Protein AF-0000000086199813 (afdb_homodimer)

Radius of gyration: 25.81 Å; Cα contacts (8 Å, |Δi|>4): 1336; chains: 2; bounding box: 56×72×56 Å

Organism: Python bivittatus (NCBI:txid176946)

Structure (mmCIF, N/CA/C/O backbone):
data_AF-0000000086199813-model_v1
#
loop_
_entity.id
_entity.type
_entity.pdbx_description
1 polymer 'Protein N-terminal asparagine amidohydrolase'
#
loop_
_atom_site.group_PDB
_atom_site.id
_atom_site.type_symbol
_atom_site.label_atom_id
_atom_site.label_alt_id
_atom_site.label_comp_id
_atom_site.label_asym_id
_atom_site.label_entity_id
_atom_site.label_seq_id
_atom_site.pdbx_PDB_ins_code
_atom_site.Cartn_x
_atom_site.Cartn_y
_atom_site.Cartn_z
_atom_site.occupancy
_atom_site.B_iso_or_equiv
_atom_site.auth_seq_id
_atom_site.auth_comp_id
_atom_site.auth_asym_id
_atom_site.auth_atom_id
_atom_site.pdbx_PDB_model_num
ATOM 1 N N . MET A 1 1 ? 2.736 -23.969 16.781 1 64.19 1 MET A N 1
ATOM 2 C CA . M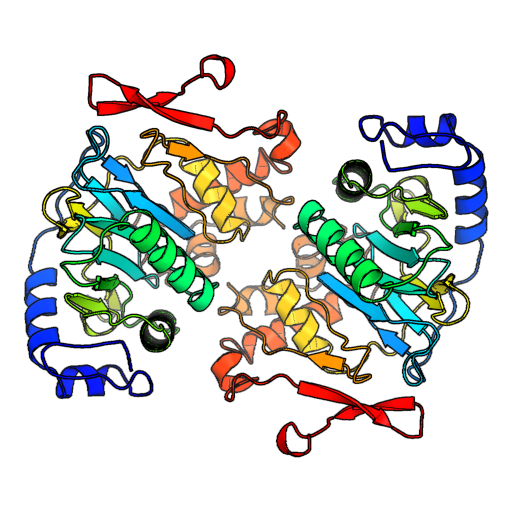ET A 1 1 ? 3.637 -24.656 15.867 1 64.19 1 MET A CA 1
ATOM 3 C C . MET A 1 1 ? 2.854 -25.406 14.781 1 64.19 1 MET A C 1
ATOM 5 O O . MET A 1 1 ? 2.973 -26.625 14.648 1 64.19 1 MET A O 1
ATOM 9 N N . PRO A 1 2 ? 1.992 -24.594 14.18 1 80.12 2 PRO A N 1
ATOM 10 C CA . PRO A 1 2 ? 0.942 -25.203 13.359 1 80.12 2 PRO A CA 1
ATOM 11 C C . PRO A 1 2 ? 1.458 -25.688 12 1 80.12 2 PRO A C 1
ATOM 13 O O . PRO A 1 2 ? 0.784 -26.453 11.32 1 80.12 2 PRO A O 1
ATOM 16 N N . LEU A 1 3 ? 2.754 -25.375 11.719 1 84.06 3 LEU A N 1
ATOM 17 C CA . LEU A 1 3 ? 3.236 -25.828 10.422 1 84.06 3 LEU A CA 1
ATOM 18 C C . LEU A 1 3 ? 3.939 -27.172 10.531 1 84.06 3 LEU A C 1
ATOM 20 O O . LEU A 1 3 ? 4.891 -27.312 11.305 1 84.06 3 LEU A O 1
ATOM 24 N N . GLY A 1 4 ? 3.455 -28.125 9.773 1 85.56 4 GLY A N 1
ATOM 25 C CA . GLY A 1 4 ? 4.016 -29.469 9.82 1 85.56 4 GLY A CA 1
ATOM 26 C C . GLY A 1 4 ? 4.574 -29.922 8.484 1 85.56 4 GLY A C 1
ATOM 27 O O . GLY A 1 4 ? 4.129 -29.469 7.43 1 85.56 4 GLY A O 1
ATOM 28 N N . VAL A 1 5 ? 5.648 -30.703 8.609 1 82.06 5 VAL A N 1
ATOM 29 C CA . VAL A 1 5 ? 6.219 -31.422 7.465 1 82.06 5 VAL A CA 1
ATOM 30 C C . VAL A 1 5 ? 6.336 -32.906 7.785 1 82.06 5 VAL A C 1
ATOM 32 O O . VAL A 1 5 ? 7.117 -33.281 8.656 1 82.06 5 VAL A O 1
ATOM 35 N N . GLY A 1 6 ? 5.633 -33.688 6.973 1 76.81 6 GLY A N 1
ATOM 36 C CA . GLY A 1 6 ? 5.59 -35.094 7.379 1 76.81 6 GLY A CA 1
ATOM 37 C C . GLY A 1 6 ? 5.172 -35.281 8.828 1 76.81 6 GLY A C 1
ATOM 38 O O . GLY A 1 6 ? 4.129 -34.781 9.242 1 76.81 6 GLY A O 1
ATOM 39 N N . ALA A 1 7 ? 5.996 -35.969 9.5 1 74.25 7 ALA A N 1
ATOM 40 C CA . ALA A 1 7 ? 5.695 -36.219 10.906 1 74.25 7 ALA A CA 1
ATOM 41 C C . ALA A 1 7 ? 6.359 -35.188 11.805 1 74.25 7 ALA A C 1
ATOM 43 O O . ALA A 1 7 ? 6.18 -35.188 13.023 1 74.25 7 ALA A O 1
ATOM 44 N N . GLY A 1 8 ? 7.059 -34.281 11.203 1 83.44 8 GLY A N 1
ATOM 45 C CA . GLY A 1 8 ? 7.812 -33.312 12.008 1 83.44 8 GLY A CA 1
ATOM 46 C C . GLY A 1 8 ? 7.352 -31.891 11.836 1 83.44 8 GLY A C 1
ATOM 47 O O . GLY A 1 8 ? 6.398 -31.625 11.094 1 83.44 8 GLY A O 1
ATOM 48 N N . ARG A 1 9 ? 8.031 -31.016 12.68 1 84.81 9 ARG A N 1
ATOM 49 C CA . ARG A 1 9 ? 7.719 -29.578 12.648 1 84.81 9 ARG A CA 1
ATOM 50 C C . ARG A 1 9 ? 8.969 -28.75 12.398 1 84.81 9 ARG A C 1
ATOM 52 O O . ARG A 1 9 ? 9.891 -28.75 13.219 1 84.81 9 ARG A O 1
ATOM 59 N N . PRO A 1 10 ? 8.891 -28.094 11.312 1 80.19 10 PRO A N 1
ATOM 60 C CA . PRO A 1 10 ? 10.055 -27.25 11.031 1 80.19 10 PRO A CA 1
ATOM 61 C C . PRO A 1 10 ? 10.117 -26.016 11.922 1 80.19 10 PRO A C 1
ATOM 63 O O . PRO A 1 10 ? 9.078 -25.5 12.352 1 80.19 10 PRO A O 1
ATOM 66 N N . ASP A 1 11 ? 11.32 -25.594 12.203 1 81.12 11 ASP A N 1
ATOM 67 C CA . ASP A 1 11 ? 11.555 -24.312 12.867 1 81.12 11 ASP A CA 1
ATOM 68 C C . ASP A 1 11 ? 11.742 -23.188 11.852 1 81.12 11 ASP A C 1
ATOM 70 O O . ASP A 1 11 ? 12.773 -23.125 11.18 1 81.12 11 ASP A O 1
ATOM 74 N N . PRO A 1 12 ? 10.773 -22.312 11.797 1 79.94 12 PRO A N 1
ATOM 75 C CA . PRO A 1 12 ? 10.828 -21.281 10.766 1 79.94 12 PRO A CA 1
ATOM 76 C C . PRO A 1 12 ? 11.977 -20.297 10.969 1 79.94 12 PRO A C 1
ATOM 78 O O . PRO A 1 12 ? 12.281 -19.5 10.078 1 79.94 12 PRO A O 1
ATOM 81 N N . ARG A 1 13 ? 12.625 -20.344 12.062 1 78.69 13 ARG A N 1
ATOM 82 C CA . ARG A 1 13 ? 13.734 -19.438 12.352 1 78.69 13 ARG A CA 1
ATOM 83 C C . ARG A 1 13 ? 15.047 -19.969 11.789 1 78.69 13 ARG A C 1
ATOM 85 O O . ARG A 1 13 ? 16.031 -19.25 11.711 1 78.69 13 ARG A O 1
ATOM 92 N N . ARG A 1 14 ? 14.984 -21.188 11.352 1 79.94 14 ARG A N 1
ATOM 93 C CA . ARG A 1 14 ? 16.188 -21.812 10.836 1 79.94 14 ARG A CA 1
ATOM 94 C C . ARG A 1 14 ? 16.312 -21.625 9.328 1 79.94 14 ARG A C 1
ATOM 96 O O . ARG A 1 14 ? 15.297 -21.516 8.625 1 79.94 14 ARG A O 1
ATOM 103 N N . PRO A 1 15 ? 17.562 -21.578 8.93 1 81.94 15 PRO A N 1
ATOM 104 C CA . PRO A 1 15 ? 17.766 -21.469 7.484 1 81.94 15 PRO A CA 1
ATOM 105 C C . PRO A 1 15 ? 17.188 -22.656 6.711 1 81.94 15 PRO A C 1
ATOM 107 O O . PRO A 1 15 ? 17.031 -23.75 7.273 1 81.94 15 PRO A O 1
ATOM 110 N N . LEU A 1 16 ? 16.875 -22.375 5.504 1 83.94 16 LEU A N 1
ATOM 111 C CA . LEU A 1 16 ? 16.281 -23.375 4.629 1 83.94 16 LEU A CA 1
ATOM 112 C C . LEU A 1 16 ? 17.141 -24.641 4.586 1 83.94 16 LEU A C 1
ATOM 114 O O . LEU A 1 16 ? 16.609 -25.75 4.547 1 83.94 16 LEU A O 1
ATOM 118 N N . ARG A 1 17 ? 18.391 -24.453 4.605 1 83.19 17 ARG A N 1
ATOM 119 C CA . ARG A 1 17 ? 19.312 -25.594 4.559 1 83.19 17 ARG A CA 1
ATOM 120 C C . ARG A 1 17 ? 19.062 -26.547 5.723 1 83.19 17 ARG A C 1
ATOM 122 O O . ARG A 1 17 ? 19.141 -27.766 5.562 1 83.19 17 ARG A O 1
ATOM 129 N N . ASP A 1 18 ? 18.766 -26 6.805 1 86.94 18 ASP A N 1
ATOM 130 C CA . ASP A 1 18 ? 18.484 -26.812 7.988 1 86.94 18 ASP A CA 1
ATOM 131 C C . ASP A 1 18 ? 17.172 -27.578 7.84 1 86.94 18 ASP A C 1
ATOM 133 O O . ASP A 1 18 ? 17.062 -28.719 8.281 1 86.94 18 ASP A O 1
ATOM 137 N N . LEU A 1 19 ? 16.281 -26.906 7.219 1 85.25 19 LEU A N 1
ATOM 138 C CA . LEU A 1 19 ? 14.992 -27.547 6.977 1 85.25 19 LEU A CA 1
ATOM 139 C C . LEU A 1 19 ? 15.156 -28.734 6.031 1 85.25 19 LEU A C 1
ATOM 141 O O . LEU A 1 19 ? 14.602 -29.812 6.273 1 85.25 19 LEU A O 1
ATOM 145 N N . VAL A 1 20 ? 15.93 -28.609 5.051 1 87.44 20 VAL A N 1
ATOM 146 C CA . VAL A 1 20 ? 16.156 -29.641 4.055 1 87.44 20 VAL A CA 1
ATOM 147 C C . VAL A 1 20 ? 16.906 -30.812 4.684 1 87.44 20 VAL A C 1
ATOM 149 O O . VAL A 1 20 ? 16.641 -31.984 4.371 1 87.44 20 VAL A O 1
ATOM 152 N N . ARG A 1 21 ? 17.812 -30.469 5.52 1 86.94 21 ARG A N 1
ATOM 153 C CA . ARG A 1 21 ? 18.562 -31.516 6.219 1 86.94 21 ARG A CA 1
ATOM 154 C C . ARG A 1 21 ? 17.641 -32.312 7.145 1 86.94 21 ARG A C 1
ATOM 156 O O . ARG A 1 21 ? 17.781 -33.531 7.254 1 86.94 21 ARG A O 1
ATOM 163 N N . ALA A 1 22 ? 16.797 -31.609 7.738 1 86.56 22 ALA A N 1
ATOM 164 C CA . ALA A 1 22 ? 15.891 -32.25 8.695 1 86.56 22 ALA A CA 1
ATOM 165 C C . ALA A 1 22 ? 14.812 -33.062 7.984 1 86.56 22 ALA A C 1
ATOM 167 O O . ALA A 1 22 ? 14.305 -34.031 8.523 1 86.56 22 ALA A O 1
ATOM 168 N N . PHE A 1 23 ? 14.523 -32.656 6.781 1 89 23 PHE A N 1
ATOM 169 C CA . PHE A 1 23 ? 13.461 -33.312 6.023 1 89 23 PHE A CA 1
ATOM 170 C C . PHE A 1 23 ? 13.906 -33.594 4.594 1 89 23 PHE A C 1
ATOM 172 O O . PHE A 1 23 ? 13.422 -32.969 3.654 1 89 23 PHE A O 1
ATOM 179 N N . PRO A 1 24 ? 14.602 -34.625 4.414 1 88.19 24 PRO A N 1
ATOM 180 C CA . PRO A 1 24 ? 15.172 -34.906 3.094 1 88.19 24 PRO A CA 1
ATOM 181 C C . PRO A 1 24 ? 14.109 -35.188 2.039 1 88.19 24 PRO A C 1
ATOM 183 O O . PRO A 1 24 ? 14.344 -35 0.845 1 88.19 24 PRO A O 1
ATOM 186 N N . GLU A 1 25 ? 12.969 -35.688 2.48 1 89.19 25 GLU A N 1
ATOM 187 C CA . GLU A 1 25 ? 11.891 -35.969 1.541 1 89.19 25 GLU A CA 1
ATOM 188 C C . GLU A 1 25 ? 11.461 -34.719 0.792 1 89.19 25 GLU A C 1
ATOM 190 O O . GLU A 1 25 ? 10.992 -34.812 -0.347 1 89.19 25 GLU A O 1
ATOM 195 N N . VAL A 1 26 ? 11.594 -33.625 1.417 1 88.69 26 VAL A N 1
ATOM 196 C CA . VAL A 1 26 ? 11.203 -32.375 0.808 1 88.69 26 VAL A CA 1
ATOM 197 C C . VAL A 1 26 ? 12.07 -32.094 -0.413 1 88.69 26 VAL A C 1
ATOM 199 O O . VAL A 1 26 ? 11.578 -31.609 -1.439 1 88.69 26 VAL A O 1
ATOM 202 N N . GLU A 1 27 ? 13.312 -32.375 -0.281 1 91.31 27 GLU A N 1
ATOM 203 C CA . GLU A 1 27 ? 14.242 -32.156 -1.39 1 91.31 27 GLU A CA 1
ATOM 204 C C . GLU A 1 27 ? 13.938 -33.125 -2.545 1 91.31 27 GLU A C 1
ATOM 206 O O . GLU A 1 27 ? 13.984 -32.719 -3.711 1 91.31 27 GLU A O 1
ATOM 211 N N . GLU A 1 28 ? 13.68 -34.344 -2.199 1 92.5 28 GLU A N 1
ATOM 212 C CA . GLU A 1 28 ? 13.359 -35.344 -3.229 1 92.5 28 GLU A CA 1
ATOM 213 C C . GLU A 1 28 ? 12.078 -34.969 -3.971 1 92.5 28 GLU A C 1
ATOM 215 O O . GLU A 1 28 ? 12 -35.125 -5.191 1 92.5 28 GLU A O 1
ATOM 220 N N . GLN A 1 29 ? 11.164 -34.531 -3.23 1 92.31 29 GLN A N 1
ATOM 221 C CA . GLN A 1 29 ? 9.906 -34.125 -3.842 1 92.31 29 GLN A CA 1
ATOM 222 C C . GLN A 1 29 ? 10.102 -32.906 -4.746 1 92.31 29 GLN A C 1
ATOM 224 O O . GLN A 1 29 ? 9.508 -32.812 -5.82 1 92.31 29 GLN A O 1
ATOM 229 N N . ALA A 1 30 ? 10.891 -31.969 -4.293 1 95.69 30 ALA A N 1
ATOM 230 C CA . ALA A 1 30 ? 11.195 -30.797 -5.102 1 95.69 30 ALA A CA 1
ATOM 231 C C . ALA A 1 30 ? 11.891 -31.188 -6.402 1 95.69 30 ALA A C 1
ATOM 233 O O . ALA A 1 30 ? 11.578 -30.641 -7.469 1 95.69 30 ALA A O 1
ATOM 234 N N . LYS A 1 31 ? 12.805 -32.125 -6.312 1 95.31 31 LYS A N 1
ATOM 235 C CA . LYS A 1 31 ? 13.5 -32.625 -7.5 1 95.31 31 LYS A CA 1
ATOM 236 C C . LYS A 1 31 ? 12.523 -33.219 -8.508 1 95.31 31 LYS A C 1
ATOM 238 O O . LYS A 1 31 ? 12.641 -33 -9.711 1 95.31 31 LYS A O 1
ATOM 243 N N . GLN A 1 32 ? 11.633 -33.969 -7.973 1 95.06 32 GLN A N 1
ATOM 244 C CA . GLN A 1 32 ? 10.617 -34.562 -8.828 1 95.06 32 GLN A CA 1
ATOM 245 C C . GLN A 1 32 ? 9.75 -33.5 -9.492 1 95.06 32 GLN A C 1
ATOM 247 O O . GLN A 1 32 ? 9.422 -33.625 -10.68 1 95.06 32 GLN A O 1
ATOM 252 N N . PHE A 1 33 ? 9.406 -32.562 -8.75 1 96.25 33 PHE A N 1
ATOM 253 C CA . PHE A 1 33 ? 8.562 -31.5 -9.242 1 96.25 33 PHE A CA 1
ATOM 254 C C . PHE A 1 33 ? 9.266 -30.719 -10.352 1 96.25 33 PHE A C 1
ATOM 256 O O . PHE A 1 33 ? 8.664 -30.422 -11.391 1 96.25 33 PHE A O 1
ATOM 263 N N . ARG A 1 34 ? 10.531 -30.422 -10.227 1 95.5 34 ARG A N 1
ATOM 264 C CA . ARG A 1 34 ? 11.297 -29.625 -11.172 1 95.5 34 ARG A CA 1
ATOM 265 C C . ARG A 1 34 ? 11.602 -30.422 -12.438 1 95.5 34 ARG A C 1
ATOM 267 O O . ARG A 1 34 ? 11.883 -29.844 -13.492 1 95.5 34 ARG A O 1
ATOM 274 N N . SER A 1 35 ? 11.57 -31.703 -12.289 1 94.81 35 SER A N 1
ATOM 275 C CA . SER A 1 35 ? 11.906 -32.562 -13.43 1 94.81 35 SER A CA 1
ATOM 276 C C . SER A 1 35 ? 10.75 -32.625 -14.43 1 94.81 35 SER A C 1
ATOM 278 O O . SER A 1 35 ? 10.938 -33.031 -15.57 1 94.81 35 SER A O 1
ATOM 280 N N . GLN A 1 36 ? 9.633 -32.156 -14.055 1 93.06 36 GLN A N 1
ATOM 281 C CA . GLN A 1 36 ? 8.477 -32.188 -14.938 1 93.06 36 GLN A CA 1
ATOM 282 C C . GLN A 1 36 ? 8.547 -31.047 -15.953 1 93.06 36 GLN A C 1
ATOM 284 O O . GLN A 1 36 ? 8.961 -29.938 -15.625 1 93.06 36 GLN A O 1
ATOM 289 N N . PRO A 1 37 ? 8.25 -31.406 -17.172 1 94.94 37 PRO A N 1
ATOM 290 C CA . PRO A 1 37 ? 8.18 -30.312 -18.141 1 94.94 37 PRO A CA 1
ATOM 291 C C . PRO A 1 37 ? 7.016 -29.359 -17.875 1 94.94 37 PRO A C 1
ATOM 293 O O . PRO A 1 37 ? 5.965 -29.781 -17.391 1 94.94 37 PRO A O 1
ATOM 296 N N . ALA A 1 38 ? 7.207 -28.125 -18.234 1 96.88 38 ALA A N 1
ATOM 297 C CA . ALA A 1 38 ? 6.129 -27.156 -18.078 1 96.88 38 ALA A CA 1
ATOM 298 C C . ALA A 1 38 ? 4.992 -27.422 -19.062 1 96.88 38 ALA A C 1
ATOM 300 O O . ALA A 1 38 ? 5.227 -27.688 -20.234 1 96.88 38 ALA A O 1
ATOM 301 N N . GLN A 1 39 ? 3.799 -27.453 -18.547 1 97.81 39 GLN A N 1
ATOM 302 C CA . GLN A 1 39 ? 2.623 -27.609 -19.406 1 97.81 39 GLN A CA 1
ATOM 303 C C . GLN A 1 39 ? 2.01 -26.25 -19.75 1 97.81 39 GLN A C 1
ATOM 305 O O . GLN A 1 39 ? 1.76 -25.438 -18.859 1 97.81 39 GLN A O 1
ATOM 310 N N . ALA A 1 40 ? 1.794 -26.031 -21.062 1 98.25 40 ALA A N 1
ATOM 311 C CA . ALA A 1 40 ? 1.058 -24.828 -21.469 1 98.25 40 ALA A CA 1
ATOM 312 C C . ALA A 1 40 ? -0.438 -25 -21.219 1 98.25 40 ALA A C 1
ATOM 314 O O . ALA A 1 40 ? -1.064 -25.922 -21.734 1 98.25 40 ALA A O 1
ATOM 315 N N . VAL A 1 41 ? -1.032 -24.156 -20.406 1 98.25 41 VAL A N 1
ATOM 316 C CA . VAL A 1 41 ? -2.447 -24.234 -20.062 1 98.25 41 VAL A CA 1
ATOM 317 C C . VAL A 1 41 ? -3.24 -23.234 -20.891 1 98.25 41 VAL A C 1
ATOM 319 O O . VAL A 1 41 ? -2.938 -22.031 -20.891 1 98.25 41 VAL A O 1
ATOM 322 N N . GLY A 1 42 ? -4.25 -23.703 -21.641 1 97.38 42 GLY A N 1
ATOM 323 C CA . GLY A 1 42 ? -5.109 -22.844 -22.438 1 97.38 42 GLY A CA 1
ATOM 324 C C . GLY A 1 42 ? -6.129 -22.094 -21.609 1 97.38 42 GLY A C 1
ATOM 325 O O . GLY A 1 42 ? -6.242 -22.312 -20.406 1 97.38 42 GLY A O 1
ATOM 326 N N . PRO A 1 43 ? -6.891 -21.219 -22.219 1 97.44 43 PRO A N 1
ATOM 327 C CA . PRO A 1 43 ? -7.801 -20.312 -21.5 1 97.44 43 PRO A CA 1
ATOM 328 C C . PRO A 1 43 ? -9.055 -21.031 -21 1 97.44 43 PRO A C 1
ATOM 330 O O . PRO A 1 43 ? -9.719 -20.516 -20.094 1 97.44 43 PRO A O 1
ATOM 333 N N . LYS A 1 44 ? -9.367 -22.188 -21.609 1 97.06 44 LYS A N 1
ATOM 334 C CA . LYS A 1 44 ? -10.594 -22.875 -21.203 1 97.06 44 LYS A CA 1
ATOM 335 C C . LYS A 1 44 ? -10.5 -23.375 -19.766 1 97.06 44 LYS A C 1
ATOM 337 O O . LYS A 1 44 ? -9.617 -24.172 -19.438 1 97.06 44 LYS A O 1
ATOM 342 N N . GLY A 1 45 ? -11.391 -22.891 -18.875 1 96.94 45 GLY A N 1
ATOM 343 C CA . GLY A 1 45 ? -11.461 -23.328 -17.5 1 96.94 45 GLY A CA 1
ATOM 344 C C . GLY A 1 45 ? -10.375 -22.719 -16.625 1 96.94 45 GLY A C 1
ATOM 345 O O . GLY A 1 45 ? -10.281 -23.016 -15.438 1 96.94 45 GLY A O 1
ATOM 346 N N . LEU A 1 46 ? -9.578 -21.828 -17.234 1 98.62 46 LEU A N 1
ATOM 347 C CA . LEU A 1 46 ? -8.453 -21.234 -16.516 1 98.62 46 LEU A CA 1
ATOM 348 C C . LEU A 1 46 ? -8.867 -19.953 -15.789 1 98.62 46 LEU A C 1
ATOM 350 O O . LEU A 1 46 ? -9.57 -19.125 -16.359 1 98.62 46 LEU A O 1
ATOM 354 N N . LEU A 1 47 ? -8.57 -19.859 -14.562 1 98.81 47 LEU A N 1
ATOM 355 C CA . LEU A 1 47 ? -8.508 -18.578 -13.867 1 98.81 47 LEU A CA 1
ATOM 356 C C . LEU A 1 47 ? -7.062 -18.219 -13.547 1 98.81 47 LEU A C 1
ATOM 358 O O . LEU A 1 47 ? -6.418 -18.859 -12.727 1 98.81 47 LEU A O 1
ATOM 362 N N . TYR A 1 48 ? -6.566 -17.25 -14.211 1 98.88 48 TYR A N 1
ATOM 363 C CA . TYR A 1 48 ? -5.188 -16.797 -14.055 1 98.88 48 TYR A CA 1
ATOM 364 C C . TYR A 1 48 ? -5.066 -15.773 -12.945 1 98.88 48 TYR A C 1
ATOM 366 O O . TYR A 1 48 ? -5.832 -14.805 -12.898 1 98.88 48 TYR A O 1
ATOM 374 N N . VAL A 1 49 ? -4.125 -15.977 -12.062 1 98.81 49 VAL A N 1
ATOM 375 C CA . VAL A 1 49 ? -3.867 -15.125 -10.906 1 98.81 49 VAL A CA 1
ATOM 376 C C . VAL A 1 49 ? -2.568 -14.352 -11.117 1 98.81 49 VAL A C 1
ATOM 378 O O . VAL A 1 49 ? -1.509 -14.945 -11.328 1 98.81 49 VAL A O 1
ATOM 381 N N . GLN A 1 50 ? -2.604 -13.008 -11.086 1 98.44 50 GLN A N 1
ATOM 382 C CA . GLN A 1 50 ? -1.41 -12.172 -11.203 1 98.44 50 GLN A CA 1
ATOM 383 C C . GLN A 1 50 ? -0.772 -11.93 -9.836 1 98.44 50 GLN A C 1
ATOM 385 O O . GLN A 1 50 ? -1.287 -12.383 -8.812 1 98.44 50 GLN A O 1
ATOM 390 N N . GLN A 1 51 ? 0.422 -11.273 -9.898 1 97.69 51 GLN A N 1
ATOM 391 C CA . GLN A 1 51 ? 1.086 -10.852 -8.672 1 97.69 51 GLN A CA 1
ATOM 392 C C . GLN A 1 51 ? 0.139 -10.055 -7.781 1 97.69 51 GLN A C 1
ATOM 394 O O . GLN A 1 51 ? -0.623 -9.211 -8.273 1 97.69 51 GLN A O 1
ATOM 399 N N . ARG A 1 52 ? 0.109 -10.406 -6.488 1 97.75 52 ARG A N 1
ATOM 400 C CA . ARG A 1 52 ? -0.712 -9.773 -5.465 1 97.75 52 ARG A CA 1
ATOM 401 C C . ARG A 1 52 ? -2.195 -10.031 -5.711 1 97.75 52 ARG A C 1
ATOM 403 O O . ARG A 1 52 ? -3.041 -9.203 -5.375 1 97.75 52 ARG A O 1
ATOM 410 N N . GLU A 1 53 ? -2.508 -11.117 -6.324 1 98.56 53 GLU A N 1
ATOM 411 C CA . GLU A 1 53 ? -3.871 -11.633 -6.438 1 98.56 53 GLU A CA 1
ATOM 412 C C . GLU A 1 53 ? -3.986 -13.031 -5.84 1 98.56 53 GLU A C 1
ATOM 414 O O . GLU A 1 53 ? -2.982 -13.734 -5.691 1 98.56 53 GLU A O 1
ATOM 419 N N . PHE A 1 54 ? -5.16 -13.344 -5.426 1 98.81 54 PHE A N 1
ATOM 420 C CA . PHE A 1 54 ? -5.461 -14.742 -5.133 1 98.81 54 PHE A CA 1
ATOM 421 C C . PHE A 1 54 ? -6.887 -15.086 -5.551 1 98.81 54 PHE A C 1
ATOM 423 O O . PHE A 1 54 ? -7.707 -14.195 -5.773 1 98.81 54 PHE A O 1
ATOM 430 N N . ALA A 1 55 ? -7.098 -16.281 -5.762 1 98.88 55 ALA A N 1
ATOM 431 C CA . ALA A 1 55 ? -8.414 -16.844 -6.059 1 98.88 55 ALA A CA 1
ATOM 432 C C . ALA A 1 55 ? -8.641 -18.156 -5.312 1 98.88 55 ALA A C 1
ATOM 434 O O . ALA A 1 55 ? -7.727 -18.969 -5.203 1 98.88 55 ALA A O 1
ATOM 435 N N . ALA A 1 56 ? -9.773 -18.297 -4.777 1 98.88 56 ALA A N 1
ATOM 436 C CA . ALA A 1 56 ? -10.156 -19.5 -4.055 1 98.88 56 ALA A CA 1
ATOM 437 C C . ALA A 1 56 ? -11.484 -20.047 -4.566 1 98.88 56 ALA A C 1
ATOM 439 O O . ALA A 1 56 ? -12.383 -19.297 -4.926 1 98.88 56 ALA A O 1
ATOM 440 N N . THR A 1 57 ? -11.562 -21.297 -4.668 1 98.69 57 THR A N 1
ATOM 441 C CA . THR A 1 57 ? -12.789 -21.969 -5.078 1 98.69 57 THR A CA 1
ATOM 442 C C . THR A 1 57 ? -12.812 -23.422 -4.574 1 98.69 57 THR A C 1
ATOM 444 O O . THR A 1 57 ? -12.039 -23.781 -3.688 1 98.69 57 THR A O 1
ATOM 447 N N . THR A 1 58 ? -13.812 -24.188 -4.992 1 97.25 58 THR A N 1
ATOM 448 C CA . THR A 1 58 ? -13.938 -25.578 -4.586 1 97.25 58 THR A CA 1
ATOM 449 C C . THR A 1 58 ? -14.086 -26.5 -5.801 1 97.25 58 THR A C 1
ATOM 451 O O . THR A 1 58 ? -14.266 -26.016 -6.922 1 97.25 58 THR A O 1
ATOM 454 N N . SER A 1 59 ? -14.023 -27.781 -5.555 1 95.56 59 SER A N 1
ATOM 455 C CA . SER A 1 59 ? -14.156 -28.781 -6.617 1 95.56 59 SER A CA 1
ATOM 456 C C . SER A 1 59 ? -15.555 -28.734 -7.227 1 95.56 59 SER A C 1
ATOM 458 O O . SER A 1 59 ? -15.781 -29.312 -8.297 1 95.56 59 SER A O 1
ATOM 460 N N . LYS A 1 60 ? -16.438 -27.984 -6.613 1 95.06 60 LYS A N 1
ATOM 461 C CA . LYS A 1 60 ? -17.812 -27.891 -7.102 1 95.06 60 LYS A CA 1
ATOM 462 C C . LYS A 1 60 ? -17.953 -26.781 -8.141 1 95.06 60 LYS A C 1
ATOM 464 O O . LYS A 1 60 ? -18.984 -26.672 -8.805 1 95.06 60 LYS A O 1
ATOM 469 N N . ASP A 1 61 ? -16.953 -26.016 -8.297 1 97.25 61 ASP A N 1
ATOM 470 C CA . ASP A 1 61 ? -16.984 -24.906 -9.242 1 97.25 61 ASP A CA 1
ATOM 471 C C . ASP A 1 61 ? -17.141 -25.406 -10.672 1 97.25 61 ASP A C 1
ATOM 473 O O . ASP A 1 61 ? -16.328 -26.219 -11.133 1 97.25 61 ASP A O 1
ATOM 477 N N . GLY A 1 62 ? -18.156 -24.984 -11.328 1 96.88 62 GLY A N 1
ATOM 478 C CA . GLY A 1 62 ? -18.406 -25.438 -12.68 1 96.88 62 GLY A CA 1
ATOM 479 C C . GLY A 1 62 ? -17.703 -24.609 -13.742 1 96.88 62 GLY A C 1
ATOM 480 O O . GLY A 1 62 ? -17.609 -25.031 -14.898 1 96.88 62 GLY A O 1
ATOM 481 N N . SER A 1 63 ? -17.141 -23.5 -13.359 1 97.75 63 SER A N 1
ATOM 482 C CA . SER A 1 63 ? -16.578 -22.562 -14.336 1 97.75 63 SER A CA 1
ATOM 483 C C . SER A 1 63 ? -15.055 -22.656 -14.367 1 97.75 63 SER A C 1
ATOM 485 O O . SER A 1 63 ? -14.445 -22.516 -15.43 1 97.75 63 SER A O 1
ATOM 487 N N . VAL A 1 64 ? -14.43 -22.906 -13.234 1 98.38 64 VAL A N 1
ATOM 488 C CA . VAL A 1 64 ? -12.977 -22.891 -13.125 1 98.38 64 VAL A CA 1
ATOM 489 C C . VAL A 1 64 ? -12.477 -24.297 -12.766 1 98.38 64 VAL A C 1
ATOM 491 O O . VAL A 1 64 ? -12.891 -24.875 -11.758 1 98.38 64 VAL A O 1
ATOM 494 N N . SER A 1 65 ? -11.555 -24.781 -13.578 1 97.88 65 SER A N 1
ATOM 495 C CA . SER A 1 65 ? -10.977 -26.094 -13.305 1 97.88 65 SER A CA 1
ATOM 496 C C . SER A 1 65 ? -9.492 -25.984 -12.977 1 97.88 65 SER A C 1
ATOM 498 O O . SER A 1 65 ? -8.898 -26.922 -12.438 1 97.88 65 SER A O 1
ATOM 500 N N . ILE A 1 66 ? -8.922 -24.875 -13.375 1 98.62 66 ILE A N 1
ATOM 501 C CA . ILE A 1 66 ? -7.496 -24.672 -13.133 1 98.62 66 ILE A CA 1
ATOM 502 C C . ILE A 1 66 ? -7.266 -23.25 -12.594 1 98.62 66 ILE A C 1
ATOM 504 O O . ILE A 1 66 ? -7.77 -22.281 -13.148 1 98.62 66 ILE A O 1
ATOM 508 N N . LEU A 1 67 ? -6.574 -23.172 -11.469 1 98.88 67 LEU A N 1
ATOM 509 C CA . LEU A 1 67 ? -5.945 -21.922 -11.055 1 98.88 67 LEU A CA 1
ATOM 510 C C . LEU A 1 67 ? -4.488 -21.875 -11.508 1 98.88 67 LEU A C 1
ATOM 512 O O . LEU A 1 67 ? -3.768 -22.875 -11.398 1 98.88 67 LEU A O 1
ATOM 516 N N . GLY A 1 68 ? -4.078 -20.766 -12.047 1 98.88 68 GLY A N 1
ATOM 517 C CA . GLY A 1 68 ? -2.713 -20.703 -12.547 1 98.88 68 GLY A CA 1
ATOM 518 C C . GLY A 1 68 ? -2.057 -19.359 -12.344 1 98.88 68 GLY A C 1
ATOM 519 O O . GLY A 1 68 ? -2.742 -18.344 -12.188 1 98.88 68 GLY A O 1
ATOM 520 N N . SER A 1 69 ? -0.802 -19.312 -12.258 1 98.81 69 SER A N 1
ATOM 521 C CA . SER A 1 69 ? 0.018 -18.109 -12.18 1 98.81 69 SER A CA 1
ATOM 522 C C . SER A 1 69 ? 1.438 -18.359 -12.664 1 98.81 69 SER A C 1
ATOM 524 O O . SER A 1 69 ? 1.97 -19.469 -12.484 1 98.81 69 SER A O 1
ATOM 526 N N . ASP A 1 70 ? 2.01 -17.406 -13.312 1 98.31 70 ASP A N 1
ATOM 527 C CA . ASP A 1 70 ? 3.402 -17.547 -13.727 1 98.31 70 ASP A CA 1
ATOM 528 C C . ASP A 1 70 ? 4.145 -16.219 -13.625 1 98.31 70 ASP A C 1
ATOM 530 O O . ASP A 1 70 ? 3.727 -15.312 -12.898 1 98.31 70 ASP A O 1
ATOM 534 N N . ASP A 1 71 ? 5.352 -16.188 -14.195 1 96.75 71 ASP A N 1
ATOM 535 C CA . ASP A 1 71 ? 6.246 -15.031 -14.18 1 96.75 71 ASP A CA 1
ATOM 536 C C . ASP A 1 71 ? 6.801 -14.781 -12.781 1 96.75 71 ASP A C 1
ATOM 538 O O . ASP A 1 71 ? 6.949 -13.625 -12.367 1 96.75 71 ASP A O 1
ATOM 542 N N . ALA A 1 72 ? 7.062 -15.836 -12.039 1 97.56 72 ALA A N 1
ATOM 543 C CA . ALA A 1 72 ? 7.711 -15.688 -10.734 1 97.56 72 ALA A CA 1
ATOM 544 C C . ALA A 1 72 ? 9.219 -15.891 -10.852 1 97.56 72 ALA A C 1
ATOM 546 O O . ALA A 1 72 ? 9.68 -16.891 -11.391 1 97.56 72 ALA A O 1
ATOM 547 N N . THR A 1 73 ? 9.945 -14.906 -10.461 1 97.62 73 THR A N 1
ATOM 548 C CA . THR A 1 73 ? 11.383 -15.047 -10.266 1 97.62 73 THR A CA 1
ATOM 549 C C . THR A 1 73 ? 11.734 -15.016 -8.781 1 97.62 73 THR A C 1
ATOM 551 O O . THR A 1 73 ? 11.859 -16.062 -8.148 1 97.62 73 THR A O 1
ATOM 554 N N . THR A 1 74 ? 11.57 -13.867 -8.203 1 97 74 THR A N 1
ATOM 555 C CA . THR A 1 74 ? 11.836 -13.797 -6.773 1 97 74 THR A CA 1
ATOM 556 C C . THR A 1 74 ? 10.57 -14.07 -5.973 1 97 74 THR A C 1
ATOM 558 O O . THR A 1 74 ? 10.633 -14.305 -4.766 1 97 74 THR A O 1
ATOM 561 N N . CYS A 1 75 ? 9.43 -14.062 -6.598 1 97.88 75 CYS A N 1
ATOM 562 C CA . CYS A 1 75 ? 8.141 -14.258 -5.953 1 97.88 75 CYS A CA 1
ATOM 563 C C . CYS A 1 75 ? 7.844 -15.734 -5.742 1 97.88 75 CYS A C 1
ATOM 565 O O . CYS A 1 75 ? 8.57 -16.594 -6.246 1 97.88 75 CYS A O 1
ATOM 567 N N . HIS A 1 76 ? 6.824 -15.984 -4.875 1 98.75 76 HIS A N 1
ATOM 568 C CA . HIS A 1 76 ? 6.402 -17.344 -4.559 1 98.75 76 HIS A CA 1
ATOM 569 C C . HIS A 1 76 ? 4.918 -17.531 -4.844 1 98.75 76 HIS A C 1
ATOM 571 O O . HIS A 1 76 ? 4.121 -16.609 -4.68 1 98.75 76 HIS A O 1
ATOM 577 N N . PHE A 1 77 ? 4.633 -18.734 -5.281 1 98.88 77 PHE A N 1
ATOM 578 C CA . PHE A 1 77 ? 3.246 -19.172 -5.332 1 98.88 77 PHE A CA 1
ATOM 579 C C . PHE A 1 77 ? 2.871 -19.938 -4.059 1 98.88 77 PHE A C 1
ATOM 581 O O . PHE A 1 77 ? 3.65 -20.75 -3.564 1 98.88 77 PHE A O 1
ATOM 588 N N . VAL A 1 78 ? 1.742 -19.594 -3.564 1 98.88 78 VAL A N 1
ATOM 589 C CA . VAL A 1 78 ? 1.182 -20.297 -2.418 1 98.88 78 VAL A CA 1
ATOM 590 C C . VAL A 1 78 ? -0.137 -20.953 -2.812 1 98.88 78 VAL A C 1
ATOM 592 O O . VAL A 1 78 ? -1.061 -20.281 -3.281 1 98.88 78 VAL A O 1
ATOM 595 N N . VAL A 1 79 ? -0.219 -22.25 -2.658 1 98.88 79 VAL A N 1
ATOM 596 C CA . VAL A 1 79 ? -1.475 -22.984 -2.826 1 98.88 79 VAL A CA 1
ATOM 597 C C . VAL A 1 79 ? -1.889 -23.609 -1.497 1 98.88 79 VAL A C 1
ATOM 599 O O . VAL A 1 79 ? -1.117 -24.359 -0.887 1 98.88 7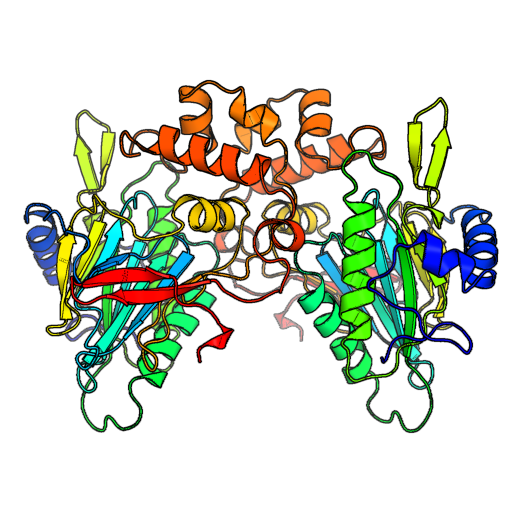9 VAL A O 1
ATOM 602 N N . LEU A 1 80 ? -2.992 -23.266 -1.031 1 98.69 80 LEU A N 1
ATOM 603 C CA . LEU A 1 80 ? -3.566 -23.828 0.185 1 98.69 80 LEU A CA 1
ATOM 604 C C . LEU A 1 80 ? -4.871 -24.562 -0.119 1 98.69 80 LEU A C 1
ATOM 606 O O . LEU A 1 80 ? -5.746 -24.016 -0.803 1 98.69 80 LEU A O 1
ATOM 610 N N . ARG A 1 81 ? -4.973 -25.766 0.375 1 97.94 81 ARG A N 1
ATOM 611 C CA . ARG A 1 81 ? -6.137 -26.594 0.089 1 97.94 81 ARG A CA 1
ATOM 612 C C . ARG A 1 81 ? -6.648 -27.281 1.353 1 97.94 81 ARG A C 1
ATOM 614 O O . ARG A 1 81 ? -5.859 -27.719 2.191 1 97.94 81 ARG A O 1
ATOM 621 N N . HIS A 1 82 ? -7.891 -27.297 1.506 1 96.81 82 HIS A N 1
ATOM 622 C CA . HIS A 1 82 ? -8.508 -28.125 2.527 1 96.81 82 HIS A CA 1
ATOM 623 C C . HIS A 1 82 ? -8.977 -29.453 1.944 1 96.81 82 HIS A C 1
ATOM 625 O O . HIS A 1 82 ? -9.875 -29.484 1.098 1 96.81 82 HIS A O 1
ATOM 631 N N . THR A 1 83 ? -8.453 -30.578 2.414 1 94.56 83 THR A N 1
ATOM 632 C CA . THR A 1 83 ? -8.656 -31.875 1.778 1 94.56 83 THR A CA 1
ATOM 633 C C . THR A 1 83 ? -10.086 -32.344 1.975 1 94.56 83 THR A C 1
ATOM 635 O O . THR A 1 83 ? -10.578 -33.188 1.209 1 94.56 83 THR A O 1
ATOM 638 N N . GLY A 1 84 ? -10.742 -31.906 2.992 1 93.38 84 GLY A N 1
ATOM 639 C CA . GLY A 1 84 ? -12.117 -32.312 3.248 1 93.38 84 GLY A CA 1
ATOM 640 C C . GLY A 1 84 ? -13.125 -31.609 2.342 1 93.38 84 GLY A C 1
ATOM 641 O O . GLY A 1 84 ? -13.906 -32.281 1.658 1 93.38 84 GLY A O 1
ATOM 642 N N . SER A 1 85 ? -13.086 -30.359 2.23 1 93.69 85 SER A N 1
ATOM 643 C CA . SER A 1 85 ? -14.055 -29.562 1.481 1 93.69 85 SER A CA 1
ATOM 644 C C . SER A 1 85 ? -13.656 -29.438 0.015 1 93.69 85 SER A C 1
ATOM 646 O O . SER A 1 85 ? -14.5 -29.156 -0.841 1 93.69 85 SER A O 1
ATOM 648 N N . GLY A 1 86 ? -12.391 -29.625 -0.276 1 94.62 86 GLY A N 1
ATOM 649 C CA . GLY A 1 86 ? -11.883 -29.422 -1.621 1 94.62 86 GLY A CA 1
ATOM 650 C C . GLY A 1 86 ? -11.609 -27.953 -1.929 1 94.62 86 GLY A C 1
ATOM 651 O O . GLY A 1 86 ? -11.234 -27.609 -3.051 1 94.62 86 GLY A O 1
ATOM 652 N N . ALA A 1 87 ? -11.773 -27.109 -0.913 1 97.5 87 ALA A N 1
ATOM 653 C CA . ALA A 1 87 ? -11.438 -25.703 -1.102 1 97.5 87 ALA A CA 1
ATOM 654 C C . ALA A 1 87 ? -9.961 -25.531 -1.43 1 97.5 87 ALA A C 1
ATOM 656 O O . ALA A 1 87 ? -9.102 -26.188 -0.833 1 97.5 87 ALA A O 1
ATOM 657 N N . ILE A 1 88 ? -9.695 -24.734 -2.426 1 98.75 88 ILE A N 1
ATOM 658 C CA . ILE A 1 88 ? -8.32 -24.531 -2.852 1 98.75 88 ILE A CA 1
ATOM 659 C C . ILE A 1 88 ? -8.102 -23.062 -3.217 1 98.75 88 ILE A C 1
ATOM 661 O O . ILE A 1 88 ? -8.984 -22.422 -3.799 1 98.75 88 ILE A O 1
ATOM 665 N N . CYS A 1 89 ? -7.012 -22.516 -2.785 1 98.88 89 CYS A N 1
ATOM 666 C CA . CYS A 1 89 ? -6.637 -21.141 -3.061 1 98.88 89 CYS A CA 1
ATOM 667 C C . CYS A 1 89 ? -5.238 -21.062 -3.66 1 98.88 89 CYS A C 1
ATOM 669 O O . CYS A 1 89 ? -4.324 -21.75 -3.203 1 98.88 89 CYS A O 1
ATOM 671 N N . LEU A 1 90 ? -5.086 -20.375 -4.781 1 98.94 90 LEU A N 1
ATOM 672 C CA . LEU A 1 90 ? -3.783 -20.047 -5.348 1 98.94 90 LEU A CA 1
ATOM 673 C C . LEU A 1 90 ? -3.49 -18.562 -5.227 1 98.94 90 LEU A C 1
ATOM 675 O O . LEU A 1 90 ? -4.359 -17.719 -5.5 1 98.94 90 LEU A O 1
ATOM 679 N N . THR A 1 91 ? -2.309 -18.219 -4.754 1 98.81 91 THR A N 1
ATOM 680 C CA . THR A 1 91 ? -1.893 -16.844 -4.52 1 98.81 91 THR A CA 1
ATOM 681 C C . THR A 1 91 ? -0.482 -16.594 -5.055 1 98.81 91 THR A C 1
ATOM 683 O O . THR A 1 91 ? 0.363 -17.5 -5.008 1 98.81 91 THR A O 1
ATOM 686 N N . HIS A 1 92 ? -0.266 -15.422 -5.578 1 98.75 92 HIS A N 1
ATOM 687 C CA . HIS A 1 92 ? 1.045 -14.969 -6.027 1 98.75 92 HIS A CA 1
ATOM 688 C C . HIS A 1 92 ? 1.621 -13.922 -5.082 1 98.75 92 HIS A C 1
ATOM 690 O O . HIS A 1 92 ? 1.266 -12.742 -5.16 1 98.75 92 HIS A O 1
ATOM 696 N N . CYS A 1 93 ? 2.621 -14.344 -4.266 1 98.06 93 CYS A N 1
ATOM 697 C CA . CYS A 1 93 ? 3.158 -13.523 -3.188 1 98.06 93 CYS A CA 1
ATOM 698 C C . CYS A 1 93 ? 4.504 -12.922 -3.578 1 98.06 93 CYS A C 1
ATOM 700 O O . CYS A 1 93 ? 5.34 -13.602 -4.172 1 98.06 93 CYS A O 1
ATOM 702 N N . ASP A 1 94 ? 4.711 -11.695 -3.248 1 95.69 94 ASP A N 1
ATOM 703 C CA . ASP A 1 94 ? 5.977 -11.062 -3.607 1 95.69 94 ASP A CA 1
ATOM 704 C C . ASP A 1 94 ? 6.691 -10.523 -2.373 1 95.69 94 ASP A C 1
ATOM 706 O O . ASP A 1 94 ? 7.719 -9.852 -2.488 1 95.69 94 ASP A O 1
ATOM 710 N N . GLY A 1 95 ? 6.133 -10.727 -1.228 1 92.75 95 GLY A N 1
ATOM 711 C CA . GLY A 1 95 ? 6.816 -10.344 -0.002 1 92.75 95 GLY A CA 1
ATOM 712 C C . GLY A 1 95 ? 6.395 -8.984 0.519 1 92.75 95 GLY A C 1
ATOM 713 O O . GLY A 1 95 ? 6.863 -8.539 1.569 1 92.75 95 GLY A O 1
ATOM 714 N N . SER A 1 96 ? 5.473 -8.305 -0.093 1 87.56 96 SER A N 1
ATOM 715 C CA . SER A 1 96 ? 5.082 -6.941 0.255 1 87.56 96 SER A CA 1
ATOM 716 C C . SER A 1 96 ? 4.293 -6.91 1.56 1 87.56 96 SER A C 1
ATOM 718 O O . SER A 1 96 ? 4.367 -5.934 2.311 1 87.56 96 SER A O 1
ATOM 720 N N . ASP A 1 97 ? 3.516 -7.891 1.794 1 89.75 97 ASP A N 1
ATOM 721 C CA . ASP A 1 97 ? 2.674 -7.977 2.982 1 89.75 97 ASP A CA 1
ATOM 722 C C . ASP A 1 97 ? 2.312 -9.422 3.299 1 89.75 97 ASP A C 1
ATOM 724 O O . ASP A 1 97 ? 1.133 -9.766 3.42 1 89.75 97 ASP A O 1
ATOM 728 N N . THR A 1 98 ? 3.295 -10.18 3.549 1 95 98 THR A N 1
ATOM 729 C CA . THR A 1 98 ? 3.184 -11.633 3.596 1 95 98 THR A CA 1
ATOM 730 C C . THR A 1 98 ? 2.268 -12.07 4.734 1 95 98 THR A C 1
ATOM 732 O O . THR A 1 98 ? 1.42 -12.945 4.559 1 95 98 THR A O 1
ATOM 735 N N . GLU A 1 99 ? 2.434 -11.539 5.902 1 92.94 99 GLU A N 1
ATOM 736 C CA . GLU A 1 99 ? 1.63 -11.945 7.051 1 92.94 99 GLU A CA 1
ATOM 737 C C . GLU A 1 99 ? 0.14 -11.758 6.773 1 92.94 99 GLU A C 1
ATOM 739 O O . GLU A 1 99 ? -0.66 -12.664 7.031 1 92.94 99 GLU A O 1
ATOM 744 N N . LYS A 1 100 ? -0.208 -10.57 6.266 1 93.38 100 LYS A N 1
ATOM 745 C CA . LYS A 1 100 ? -1.606 -10.312 5.934 1 93.38 100 LYS A CA 1
ATOM 746 C C . LYS A 1 100 ? -2.08 -11.227 4.805 1 93.38 100 LYS A C 1
ATOM 748 O O . LYS A 1 100 ? -3.225 -11.68 4.812 1 93.38 100 LYS A O 1
ATOM 753 N N . GLU A 1 101 ? -1.249 -11.422 3.84 1 97.12 101 GLU A N 1
ATOM 754 C CA . GLU A 1 101 ? -1.603 -12.273 2.707 1 97.12 101 GLU A CA 1
ATOM 755 C C . GLU A 1 101 ? -1.914 -13.695 3.162 1 97.12 101 GLU A C 1
ATOM 757 O O . GLU A 1 101 ? -2.893 -14.297 2.711 1 97.12 101 GLU A O 1
ATOM 762 N N . VAL A 1 102 ? -1.118 -14.211 4.074 1 98 102 VAL A N 1
ATOM 763 C CA . VAL A 1 102 ? -1.316 -15.57 4.578 1 98 102 VAL A CA 1
ATOM 764 C C . VAL A 1 102 ? -2.645 -15.648 5.332 1 98 102 VAL A C 1
ATOM 766 O O . VAL A 1 102 ? -3.373 -16.641 5.207 1 98 102 VAL A O 1
ATOM 769 N N . LEU A 1 103 ? -2.98 -14.648 6.07 1 97.44 103 LEU A N 1
ATOM 770 C CA . LEU A 1 103 ? -4.266 -14.609 6.766 1 97.44 103 LEU A CA 1
ATOM 771 C C . LEU A 1 103 ? -5.418 -14.586 5.77 1 97.44 103 LEU A C 1
ATOM 773 O O . LEU A 1 103 ? -6.41 -15.297 5.945 1 97.44 103 LEU A O 1
ATOM 777 N N . LEU A 1 104 ? -5.277 -13.766 4.711 1 97.44 104 LEU A N 1
ATOM 778 C CA . LEU A 1 104 ? -6.312 -13.664 3.691 1 97.44 104 LEU A CA 1
ATOM 779 C C . LEU A 1 104 ? -6.547 -15.016 3.018 1 97.44 104 LEU A C 1
ATOM 781 O O . LEU A 1 104 ? -7.695 -15.438 2.846 1 97.44 104 LEU A O 1
ATOM 785 N N . ILE A 1 105 ? -5.5 -15.656 2.662 1 97.81 105 ILE A N 1
ATOM 786 C CA . ILE A 1 105 ? -5.543 -16.938 1.984 1 97.81 105 ILE A CA 1
ATOM 787 C C . ILE A 1 105 ? -6.215 -17.984 2.887 1 97.81 105 ILE A C 1
ATOM 789 O O . ILE A 1 105 ? -7.105 -18.703 2.447 1 97.81 105 ILE A O 1
ATOM 793 N N . THR A 1 106 ? -5.754 -18.062 4.117 1 97.44 106 THR A N 1
ATOM 794 C CA . THR A 1 106 ? -6.27 -19.047 5.066 1 97.44 106 THR A CA 1
ATOM 795 C C . THR A 1 106 ? -7.754 -18.812 5.332 1 97.44 106 THR A C 1
ATOM 797 O O . THR A 1 106 ? -8.547 -19.75 5.348 1 97.44 106 THR A O 1
ATOM 800 N N . ASN A 1 107 ? -8.094 -17.562 5.492 1 97.12 107 ASN A N 1
ATOM 801 C CA . ASN A 1 107 ? -9.5 -17.234 5.703 1 97.12 107 ASN A CA 1
ATOM 802 C C . ASN A 1 107 ? -10.352 -17.609 4.496 1 97.12 107 ASN A C 1
ATOM 804 O O . ASN A 1 107 ? -11.477 -18.078 4.652 1 97.12 107 ASN A O 1
ATOM 808 N N . ALA A 1 108 ? -9.875 -17.344 3.326 1 97.88 108 ALA A N 1
ATOM 809 C CA . ALA A 1 108 ? -10.617 -17.672 2.109 1 97.88 108 ALA A CA 1
ATOM 810 C C . ALA A 1 108 ? -10.914 -19.156 2.027 1 97.88 108 ALA A C 1
ATOM 812 O O . ALA A 1 108 ? -12.031 -19.562 1.703 1 97.88 108 ALA A O 1
ATOM 813 N N . VAL A 1 109 ? -9.93 -20 2.34 1 97.56 109 VAL A N 1
ATOM 814 C CA . VAL A 1 109 ? -10.094 -21.438 2.279 1 97.56 109 VAL A CA 1
ATOM 815 C C . VAL A 1 109 ? -11.039 -21.906 3.381 1 97.56 109 VAL A C 1
ATOM 817 O O . VAL A 1 109 ? -11.906 -22.75 3.148 1 97.56 109 VAL A O 1
ATOM 820 N N . LYS A 1 110 ? -10.922 -21.312 4.531 1 95.12 110 LYS A N 1
ATOM 821 C CA . LYS A 1 110 ? -11.773 -21.688 5.652 1 95.12 110 LYS A CA 1
ATOM 822 C C . LYS A 1 110 ? -13.227 -21.312 5.391 1 95.12 110 LYS A C 1
ATOM 824 O O . LYS A 1 110 ? -14.141 -22.062 5.742 1 95.12 110 LYS A O 1
ATOM 829 N N . MET A 1 111 ? -13.406 -20.141 4.801 1 95.5 111 MET A N 1
ATOM 830 C CA . MET A 1 111 ? -14.758 -19.688 4.492 1 95.5 111 MET A CA 1
ATOM 831 C C . MET A 1 111 ? -15.438 -20.641 3.52 1 95.5 111 MET A C 1
ATOM 833 O O . MET A 1 111 ? -16.656 -20.812 3.566 1 95.5 111 MET A O 1
ATOM 837 N N . LEU A 1 112 ? -14.68 -21.281 2.721 1 96.31 112 LEU A N 1
ATOM 838 C CA . LEU A 1 112 ? -15.219 -22.219 1.736 1 96.31 112 LEU A CA 1
ATOM 839 C C . LEU A 1 112 ? -15.258 -23.625 2.299 1 96.31 112 LEU A C 1
ATOM 841 O O . LEU A 1 112 ? -15.578 -24.578 1.578 1 96.31 112 LEU A O 1
ATOM 845 N N . SER A 1 113 ? -14.906 -23.734 3.633 1 92.75 113 SER A N 1
ATOM 846 C CA . SER A 1 113 ? -14.867 -25.047 4.285 1 92.75 113 SER A CA 1
ATOM 847 C C . SER A 1 113 ? -15.75 -25.062 5.527 1 92.75 113 SER A C 1
ATOM 849 O O . SER A 1 113 ? -15.258 -25.188 6.648 1 92.75 113 SER A O 1
ATOM 851 N N . PRO A 1 114 ? -17.062 -24.828 5.453 1 76.06 114 PRO A N 1
ATOM 852 C CA . PRO A 1 114 ? -17.906 -24.75 6.641 1 76.06 114 PRO A CA 1
ATOM 853 C C . PRO A 1 114 ? -17.906 -26.031 7.473 1 76.06 114 PRO A C 1
ATOM 855 O O . PRO A 1 114 ? -18.078 -25.969 8.695 1 76.06 114 PRO A O 1
ATOM 858 N N . SER A 1 115 ? -18.109 -27.219 6.965 1 66.12 115 SER A N 1
ATOM 859 C CA . SER A 1 115 ? -18.234 -28.406 7.797 1 66.12 115 SER A CA 1
ATOM 860 C C . SER A 1 115 ? -16.922 -29.188 7.871 1 66.12 115 SER A C 1
ATOM 862 O O . SER A 1 115 ? -16.531 -29.828 6.902 1 66.12 115 SER A O 1
ATOM 864 N N . THR A 1 116 ? -15.969 -28.547 8.461 1 59.62 116 THR A N 1
ATOM 865 C CA . THR A 1 116 ? -14.656 -29.172 8.43 1 59.62 116 THR A CA 1
ATOM 866 C C . THR A 1 116 ? -14.625 -30.406 9.344 1 59.62 116 THR A C 1
ATOM 868 O O . THR A 1 116 ? -13.742 -30.516 10.203 1 59.62 116 THR A O 1
ATOM 871 N N . GLU A 1 117 ? -15.633 -31.078 9.57 1 63.41 117 GLU A N 1
ATOM 872 C CA . GLU A 1 117 ? -15.461 -32.188 10.477 1 63.41 117 GLU A CA 1
ATOM 873 C C . GLU A 1 117 ? -14.359 -33.125 9.992 1 63.41 117 GLU A C 1
ATOM 875 O O . GLU A 1 117 ? -13.664 -33.75 10.797 1 63.41 117 GLU A O 1
ATOM 880 N N . CYS A 1 118 ? -14.094 -33.188 8.625 1 80.38 118 CYS A N 1
ATOM 881 C CA . CYS A 1 118 ? -13.07 -34.094 8.117 1 80.38 118 CYS A CA 1
ATOM 882 C C . CYS A 1 118 ? -12.117 -33.375 7.18 1 80.38 118 CYS A C 1
ATOM 884 O O . CYS A 1 118 ? -12.477 -32.344 6.586 1 80.38 118 CYS A O 1
ATOM 886 N N . GLY A 1 119 ? -10.789 -33.531 7.32 1 90.5 119 GLY A N 1
ATOM 887 C CA . GLY A 1 119 ? -9.75 -33.031 6.422 1 90.5 119 GLY A CA 1
ATOM 888 C C . GLY A 1 119 ? -8.711 -32.188 7.121 1 90.5 119 GLY A C 1
ATOM 889 O O . GLY A 1 119 ? -8.68 -32.125 8.352 1 90.5 119 GLY A O 1
ATOM 890 N N . ARG A 1 120 ? -7.805 -31.688 6.355 1 93.38 120 ARG A N 1
ATOM 891 C CA . ARG A 1 120 ? -6.707 -30.875 6.879 1 93.38 120 ARG A CA 1
ATOM 892 C C . ARG A 1 120 ? -6.266 -29.828 5.859 1 93.38 120 ARG A C 1
ATOM 894 O O . ARG A 1 120 ? -6.648 -29.891 4.691 1 93.38 120 ARG A O 1
ATOM 901 N N . LEU A 1 121 ? -5.582 -28.844 6.328 1 95.62 121 LEU A N 1
ATOM 902 C CA . LEU A 1 121 ? -5.012 -27.828 5.453 1 95.62 121 LEU A CA 1
ATOM 903 C C . LEU A 1 121 ? -3.664 -28.281 4.898 1 95.62 121 LEU A C 1
ATOM 905 O O . LEU A 1 121 ? -2.75 -28.594 5.664 1 95.62 121 LEU A O 1
ATOM 909 N N . GLU A 1 122 ? -3.584 -28.297 3.57 1 96.69 122 GLU A N 1
ATOM 910 C CA . GLU A 1 122 ? -2.338 -28.641 2.891 1 96.69 122 GLU A CA 1
ATOM 911 C C . GLU A 1 122 ? -1.763 -27.438 2.146 1 96.69 122 GLU A C 1
ATOM 913 O O . GLU A 1 122 ? -2.488 -26.734 1.448 1 96.69 122 GLU A O 1
ATOM 918 N N . LEU A 1 123 ? -0.481 -27.297 2.334 1 97.69 123 LEU A N 1
ATOM 919 C CA . LEU A 1 123 ? 0.203 -26.109 1.82 1 97.69 123 LEU A CA 1
ATOM 920 C C . LEU A 1 123 ? 1.237 -26.5 0.768 1 97.69 123 LEU A C 1
ATOM 922 O O . LEU A 1 123 ? 1.985 -27.453 0.951 1 97.69 123 LEU A O 1
ATOM 926 N N . HIS A 1 124 ? 1.249 -25.812 -0.356 1 97.81 124 HIS A N 1
ATOM 927 C CA . HIS A 1 124 ? 2.275 -25.922 -1.387 1 97.81 124 HIS A CA 1
ATOM 928 C C . HIS A 1 124 ? 2.969 -24.578 -1.607 1 97.81 124 HIS A C 1
ATOM 930 O O . HIS A 1 124 ? 2.314 -23.578 -1.917 1 97.81 124 HIS A O 1
ATOM 936 N N . LEU A 1 125 ? 4.238 -24.547 -1.412 1 98.12 125 LEU A N 1
ATOM 937 C CA . LEU A 1 125 ? 5.062 -23.359 -1.65 1 98.12 125 LEU A CA 1
ATOM 938 C C . LEU A 1 125 ? 6.012 -23.594 -2.822 1 98.12 125 LEU A C 1
ATOM 940 O O . LEU A 1 125 ? 6.816 -24.531 -2.801 1 98.12 125 LEU A O 1
ATOM 944 N N . VAL A 1 126 ? 5.859 -22.766 -3.857 1 98.69 126 VAL A N 1
ATOM 945 C CA . VAL A 1 126 ? 6.715 -22.906 -5.031 1 98.69 126 VAL A CA 1
ATOM 946 C C . VAL A 1 126 ? 7.184 -21.531 -5.496 1 98.69 126 VAL A C 1
ATOM 948 O O . VAL A 1 126 ? 6.387 -20.594 -5.582 1 98.69 126 VAL A O 1
ATOM 951 N N . GLY A 1 127 ? 8.477 -21.438 -5.727 1 98.44 127 GLY A N 1
ATOM 952 C CA . GLY A 1 127 ? 8.938 -20.203 -6.336 1 98.44 127 GLY A CA 1
ATOM 953 C C . GLY A 1 127 ? 10.258 -19.703 -5.773 1 98.44 127 GLY A C 1
ATOM 954 O O . GLY A 1 127 ? 10.859 -20.359 -4.922 1 98.44 127 GLY A O 1
ATOM 955 N N . GLY A 1 128 ? 10.672 -18.562 -6.27 1 98.19 128 GLY A N 1
ATOM 956 C CA . GLY A 1 128 ? 11.945 -17.984 -5.859 1 98.19 128 GLY A CA 1
ATOM 957 C C . GLY A 1 128 ? 13.141 -18.766 -6.367 1 98.19 128 GLY A C 1
ATOM 958 O O . GLY A 1 128 ? 12.984 -19.828 -6.965 1 98.19 128 GLY A O 1
ATOM 959 N N . PHE A 1 129 ? 14.289 -18.219 -6.223 1 98.06 129 PHE A N 1
ATOM 960 C CA . PHE A 1 129 ? 15.578 -18.812 -6.559 1 98.06 129 PHE A CA 1
ATOM 961 C C . PHE A 1 129 ? 16.703 -18.141 -5.777 1 98.06 129 PHE A C 1
ATOM 963 O O . PHE A 1 129 ? 16.438 -17.359 -4.852 1 98.06 129 PHE A O 1
ATOM 970 N N . CYS A 1 130 ? 17.906 -18.578 -6.008 1 96.44 130 CYS A N 1
ATOM 971 C CA . CYS A 1 130 ? 19.047 -17.984 -5.316 1 96.44 130 CYS A CA 1
ATOM 972 C C . CYS A 1 130 ? 19.438 -16.672 -5.98 1 96.44 130 CYS A C 1
ATOM 974 O O . CYS A 1 130 ? 20.516 -16.562 -6.574 1 96.44 130 CYS A O 1
ATOM 976 N N . ASP A 1 131 ? 18.625 -15.656 -5.797 1 94.5 131 ASP A N 1
ATOM 977 C CA . ASP A 1 131 ? 18.875 -14.367 -6.434 1 94.5 131 ASP A CA 1
ATOM 978 C C . ASP A 1 131 ? 19.938 -13.578 -5.676 1 94.5 131 ASP A C 1
ATOM 980 O O . ASP A 1 131 ? 20.156 -13.812 -4.484 1 94.5 131 ASP A O 1
ATOM 984 N N . ASP A 1 132 ? 20.547 -12.586 -6.293 1 87.81 132 ASP A N 1
ATOM 985 C CA . ASP A 1 132 ? 21.688 -11.844 -5.762 1 87.81 132 ASP A CA 1
ATOM 986 C C . ASP A 1 132 ? 21.266 -10.953 -4.594 1 87.81 132 ASP A C 1
ATOM 988 O O . ASP A 1 132 ? 22.078 -10.656 -3.713 1 87.81 132 ASP A O 1
ATOM 992 N N . ARG A 1 133 ? 20.078 -10.641 -4.613 1 86.88 133 ARG A N 1
ATOM 993 C CA . ARG A 1 133 ? 19.609 -9.711 -3.592 1 86.88 133 ARG A CA 1
ATOM 994 C C . ARG A 1 133 ? 18.969 -10.453 -2.424 1 86.88 133 ARG A C 1
ATOM 996 O O . ARG A 1 133 ? 18.547 -9.828 -1.446 1 86.88 133 ARG A O 1
ATOM 1003 N N . ARG A 1 134 ? 18.797 -11.758 -2.518 1 90.25 134 ARG A N 1
ATOM 1004 C CA . ARG A 1 134 ? 18.312 -12.641 -1.472 1 90.25 134 ARG A CA 1
ATOM 1005 C C . ARG A 1 134 ? 16.844 -12.344 -1.14 1 90.25 134 ARG A C 1
ATOM 1007 O O . ARG A 1 134 ? 16.422 -12.492 0.008 1 90.25 134 ARG A O 1
ATOM 1014 N N . LEU A 1 135 ? 16.156 -11.781 -2.115 1 93.25 135 LEU A N 1
ATOM 1015 C CA . LEU A 1 135 ? 14.734 -11.5 -1.941 1 93.25 135 LEU A CA 1
ATOM 1016 C C . LEU A 1 135 ? 13.938 -12.789 -1.761 1 93.25 135 LEU A C 1
ATOM 1018 O O . LEU A 1 135 ? 13.047 -12.859 -0.915 1 93.25 135 LEU A O 1
ATOM 1022 N N . SER A 1 136 ? 14.234 -13.789 -2.482 1 96.44 136 SER A N 1
ATOM 1023 C CA . SER A 1 136 ? 13.555 -15.078 -2.416 1 96.44 136 SER A CA 1
ATOM 1024 C C . SER A 1 136 ? 13.734 -15.734 -1.05 1 96.44 136 SER A C 1
ATOM 1026 O O . SER A 1 136 ? 12.781 -16.281 -0.487 1 96.44 136 SER A O 1
ATOM 1028 N N . GLN A 1 137 ? 14.953 -15.703 -0.625 1 94.44 137 GLN A N 1
ATOM 1029 C CA . GLN A 1 137 ? 15.242 -16.281 0.681 1 94.44 137 GLN A CA 1
ATOM 1030 C C . GLN A 1 137 ? 14.445 -15.586 1.78 1 94.44 137 GLN A C 1
ATOM 1032 O O . GLN A 1 137 ? 13.898 -16.25 2.668 1 94.44 137 GLN A O 1
ATOM 1037 N N . HIS A 1 138 ? 14.445 -14.312 1.7 1 92.06 138 HIS A N 1
ATOM 1038 C CA . HIS A 1 138 ? 13.68 -13.531 2.67 1 92.06 138 HIS A CA 1
ATOM 1039 C C . HIS A 1 138 ? 12.203 -13.891 2.615 1 92.06 138 HIS A C 1
ATOM 1041 O O . HIS A 1 138 ? 11.57 -14.109 3.654 1 92.06 138 HIS A O 1
ATOM 1047 N N . LEU A 1 139 ? 11.641 -13.961 1.467 1 95.56 139 LEU A N 1
ATOM 1048 C CA . LEU A 1 139 ? 10.227 -14.273 1.3 1 95.56 139 LEU A CA 1
ATOM 1049 C C . LEU A 1 139 ? 9.922 -15.68 1.8 1 95.56 139 LEU A C 1
ATOM 1051 O O . LEU A 1 139 ? 8.883 -15.914 2.426 1 95.56 139 LEU A O 1
ATOM 1055 N N . THR A 1 140 ? 10.789 -16.609 1.491 1 96.5 140 THR A N 1
ATOM 1056 C CA . THR A 1 140 ? 10.633 -17.969 2.016 1 96.5 140 THR A CA 1
ATOM 1057 C C . THR A 1 140 ? 10.492 -17.953 3.535 1 96.5 140 THR A C 1
ATOM 1059 O O . THR A 1 140 ? 9.578 -18.547 4.09 1 96.5 140 THR A O 1
ATOM 1062 N N . GLY A 1 141 ? 11.422 -17.281 4.133 1 92.88 141 GLY A N 1
ATOM 1063 C CA . GLY A 1 141 ? 11.375 -17.188 5.582 1 92.88 141 GLY A CA 1
ATOM 1064 C C . GLY A 1 141 ? 10.102 -16.547 6.094 1 92.88 141 GLY A C 1
ATOM 1065 O O . GLY A 1 141 ? 9.516 -17.016 7.074 1 92.88 141 GLY A O 1
ATOM 1066 N N . GLN A 1 142 ? 9.648 -15.484 5.445 1 93.25 142 GLN A N 1
ATOM 1067 C CA . GLN A 1 142 ? 8.422 -14.797 5.832 1 93.25 142 GLN A CA 1
ATOM 1068 C C . GLN A 1 142 ? 7.219 -15.727 5.746 1 93.25 142 GLN A C 1
ATOM 1070 O O . GLN A 1 142 ? 6.383 -15.75 6.652 1 93.25 142 GLN A O 1
ATOM 1075 N N . LEU A 1 143 ? 7.137 -16.453 4.707 1 96.62 143 LEU A N 1
ATOM 1076 C CA . LEU A 1 143 ? 6.012 -17.359 4.496 1 96.62 143 LEU A CA 1
ATOM 1077 C C . LEU A 1 143 ? 5.988 -18.453 5.562 1 96.62 143 LEU A C 1
ATOM 1079 O O . LEU A 1 143 ? 4.941 -18.719 6.152 1 96.62 143 LEU A O 1
ATOM 1083 N N . LEU A 1 144 ? 7.152 -19.047 5.809 1 94.81 144 LEU A N 1
ATOM 1084 C CA . LEU A 1 144 ? 7.234 -20.109 6.812 1 94.81 144 LEU A CA 1
ATOM 1085 C C . LEU A 1 144 ? 6.836 -19.578 8.188 1 94.81 144 LEU A C 1
ATOM 1087 O O . LEU A 1 144 ? 6.066 -20.219 8.906 1 94.81 144 LEU A O 1
ATOM 1091 N N . ARG A 1 145 ? 7.32 -18.438 8.484 1 92.25 145 ARG A N 1
ATOM 1092 C CA . ARG A 1 145 ? 6.992 -17.844 9.773 1 92.25 145 ARG A CA 1
ATOM 1093 C C . ARG A 1 145 ? 5.508 -17.5 9.859 1 92.25 145 ARG A C 1
ATOM 1095 O O . ARG A 1 145 ? 4.871 -17.734 10.891 1 92.25 145 ARG A O 1
ATOM 1102 N N . ALA A 1 146 ? 4.996 -16.875 8.844 1 95.06 146 ALA A N 1
ATOM 1103 C CA . ALA A 1 146 ? 3.592 -16.469 8.836 1 95.06 146 ALA A CA 1
ATOM 1104 C C . ALA A 1 146 ? 2.678 -17.688 9.008 1 95.06 146 ALA A C 1
ATOM 1106 O O . ALA A 1 146 ? 1.723 -17.641 9.781 1 95.06 146 ALA A O 1
ATOM 1107 N N . PHE A 1 147 ? 2.934 -18.766 8.328 1 96.19 147 PHE A N 1
ATOM 1108 C CA . PHE A 1 147 ? 2.109 -19.969 8.438 1 96.19 147 PHE A CA 1
ATOM 1109 C C . PHE A 1 147 ? 2.291 -20.625 9.805 1 96.19 147 PHE A C 1
ATOM 1111 O O . PHE A 1 147 ? 1.356 -21.219 10.336 1 96.19 147 PHE A O 1
ATOM 1118 N N . ASP A 1 148 ? 3.467 -20.531 10.352 1 94.06 148 ASP A N 1
ATOM 1119 C CA . ASP A 1 148 ? 3.754 -21.125 11.656 1 94.06 148 ASP A CA 1
ATOM 1120 C C . ASP A 1 148 ? 3.039 -20.375 12.773 1 94.06 148 ASP A C 1
ATOM 1122 O O . ASP A 1 148 ? 2.924 -20.891 13.891 1 94.06 148 ASP A O 1
ATOM 1126 N N . ARG A 1 149 ? 2.65 -19.219 12.438 1 92.69 149 ARG A N 1
ATOM 1127 C CA . ARG A 1 149 ? 1.994 -18.406 13.453 1 92.69 149 ARG A CA 1
ATOM 1128 C C . ARG A 1 149 ? 0.481 -18.594 13.414 1 92.69 149 ARG A C 1
ATOM 1130 O O . ARG A 1 149 ? -0.238 -18.062 14.266 1 92.69 149 ARG A O 1
ATOM 1137 N N . LEU A 1 150 ? 0.047 -19.297 12.484 1 94.19 150 LEU A N 1
ATOM 1138 C CA . LEU A 1 150 ? -1.388 -19.547 12.398 1 94.19 150 LEU A CA 1
ATOM 1139 C C . LEU A 1 150 ? -1.867 -20.391 13.578 1 94.19 150 LEU A C 1
ATOM 1141 O O . LEU A 1 150 ? -1.069 -21.062 14.227 1 94.19 150 LEU A O 1
ATOM 1145 N N . LEU A 1 151 ? -3.141 -20.266 13.859 1 91.12 151 LEU A N 1
ATOM 1146 C CA . LEU A 1 151 ? -3.752 -21.094 14.883 1 91.12 151 LEU A CA 1
ATOM 1147 C C . LEU A 1 151 ? -4.047 -22.5 14.336 1 91.12 151 LEU A C 1
ATOM 1149 O O . LEU A 1 151 ? -4.027 -23.469 15.086 1 91.12 151 LEU A O 1
ATOM 1153 N N . ASP A 1 152 ? -4.305 -22.609 13.055 1 91.38 152 ASP A N 1
ATOM 1154 C CA . ASP A 1 152 ? -4.633 -23.875 12.398 1 91.38 152 ASP A CA 1
ATOM 1155 C C . ASP A 1 152 ? -3.369 -24.656 12.047 1 91.38 152 ASP A C 1
ATOM 1157 O O . ASP A 1 152 ? -2.357 -24.062 11.664 1 91.38 152 ASP A O 1
ATOM 1161 N N . ASN A 1 153 ? -3.52 -26.016 12.141 1 92.06 153 ASN A N 1
ATOM 1162 C CA . ASN A 1 153 ? -2.438 -26.859 11.648 1 92.06 153 ASN A CA 1
ATOM 1163 C C . ASN A 1 153 ? -2.393 -26.875 10.125 1 92.06 153 ASN A C 1
ATOM 1165 O O . ASN A 1 153 ? -3.416 -27.094 9.477 1 92.06 153 ASN A O 1
ATOM 1169 N N . VAL A 1 154 ? -1.272 -26.578 9.617 1 95.62 154 VAL A N 1
ATOM 1170 C CA . VAL A 1 154 ? -1.052 -26.578 8.172 1 95.62 154 VAL A CA 1
ATOM 1171 C C . VAL A 1 154 ? 0.055 -27.562 7.82 1 95.62 154 VAL A C 1
ATOM 1173 O O . VAL A 1 154 ? 1.109 -27.578 8.461 1 95.62 154 VAL A O 1
ATOM 1176 N N . TYR A 1 155 ? -0.157 -28.422 6.863 1 94.44 155 TYR A N 1
ATOM 1177 C CA . TYR A 1 155 ? 0.792 -29.453 6.465 1 94.44 155 TYR A CA 1
ATOM 1178 C C . TYR A 1 155 ? 1.471 -29.094 5.152 1 94.44 155 TYR A C 1
ATOM 1180 O O . TYR A 1 155 ? 0.816 -29 4.109 1 94.44 155 TYR A O 1
ATOM 1188 N N . LEU A 1 156 ? 2.709 -28.938 5.184 1 94.94 156 LEU A N 1
ATOM 1189 C CA . LEU A 1 156 ? 3.498 -28.609 4.004 1 94.94 156 LEU A CA 1
ATOM 1190 C C . LEU A 1 156 ? 3.674 -29.828 3.104 1 94.94 156 LEU A C 1
ATOM 1192 O O . LEU A 1 156 ? 4.309 -30.797 3.494 1 94.94 156 LEU A O 1
ATOM 1196 N N . MET A 1 157 ? 3.1 -29.734 1.918 1 93.62 157 MET A N 1
ATOM 1197 C CA . MET A 1 157 ? 3.109 -30.875 1.001 1 93.62 157 MET A CA 1
ATOM 1198 C C . MET A 1 157 ? 4.188 -30.703 -0.063 1 93.62 157 MET A C 1
ATOM 1200 O O . MET A 1 157 ? 4.828 -31.688 -0.465 1 93.62 157 MET A O 1
ATOM 1204 N N . THR A 1 158 ? 4.258 -29.562 -0.599 1 95 158 THR A N 1
ATOM 1205 C CA . THR A 1 158 ? 5.258 -29.219 -1.602 1 95 158 THR A CA 1
ATOM 1206 C C . THR A 1 158 ? 6.113 -28.047 -1.132 1 95 158 THR A C 1
ATOM 1208 O O . THR A 1 158 ? 5.586 -27.031 -0.663 1 95 158 THR A O 1
ATOM 1211 N N . PHE A 1 159 ? 7.367 -28.25 -1.193 1 96.19 159 PHE A N 1
ATOM 1212 C CA . PHE A 1 159 ? 8.32 -27.219 -0.809 1 96.19 159 PHE A CA 1
ATOM 1213 C C . PHE A 1 159 ? 9.43 -27.094 -1.852 1 96.19 159 PHE A C 1
ATOM 1215 O O . PHE A 1 159 ? 10.484 -27.719 -1.726 1 96.19 159 PHE A O 1
ATOM 1222 N N . CYS A 1 160 ? 9.172 -26.344 -2.867 1 97.75 160 CYS A N 1
ATOM 1223 C CA . CYS A 1 160 ? 10.109 -26.109 -3.959 1 97.75 160 CYS A CA 1
ATOM 1224 C C . CYS A 1 160 ? 10.398 -24.625 -4.117 1 97.75 160 CYS A C 1
ATOM 1226 O O . CYS A 1 160 ? 9.977 -24 -5.09 1 97.75 160 CYS A O 1
ATOM 1228 N N . VAL A 1 161 ? 11.211 -24.094 -3.15 1 97.88 161 VAL A N 1
ATOM 1229 C CA . VAL A 1 161 ? 11.406 -22.641 -3.07 1 97.88 161 VAL A CA 1
ATOM 1230 C C . VAL A 1 161 ? 12.898 -22.328 -3.033 1 97.88 161 VAL A C 1
ATOM 1232 O O . VAL A 1 161 ? 13.703 -23.156 -2.609 1 97.88 161 VAL A O 1
ATOM 1235 N N . THR A 1 162 ? 13.25 -21.172 -3.512 1 97 162 THR A N 1
ATOM 1236 C CA . THR A 1 162 ? 14.57 -20.562 -3.361 1 97 162 THR A CA 1
ATOM 1237 C C . THR A 1 162 ? 15.664 -21.547 -3.773 1 97 162 THR A C 1
ATOM 1239 O O . THR A 1 162 ? 15.781 -21.891 -4.949 1 97 162 THR A O 1
ATOM 1242 N N . GLU A 1 163 ? 16.359 -22.219 -2.828 1 95.5 163 GLU A N 1
ATOM 1243 C CA . GLU A 1 163 ? 17.453 -23.125 -3.154 1 95.5 163 GLU A CA 1
ATOM 1244 C C . GLU A 1 163 ? 16.953 -24.375 -3.861 1 95.5 163 GLU A C 1
ATOM 1246 O O . GLU A 1 163 ? 17.641 -24.938 -4.719 1 95.5 163 GLU A O 1
ATOM 1251 N N . LEU A 1 164 ? 15.789 -24.781 -3.488 1 96.94 164 LEU A N 1
ATOM 1252 C CA . LEU A 1 164 ? 15.227 -26 -4.039 1 96.94 164 LEU A CA 1
ATOM 1253 C C . LEU A 1 164 ? 14.602 -25.75 -5.406 1 96.94 164 LEU A C 1
ATOM 1255 O O . LEU A 1 164 ? 14.242 -26.688 -6.113 1 96.94 164 LEU A O 1
ATOM 1259 N N . ASN A 1 165 ? 14.461 -24.547 -5.812 1 98 165 ASN A N 1
ATOM 1260 C CA . ASN A 1 165 ? 13.953 -24.172 -7.129 1 98 165 ASN A CA 1
ATOM 1261 C C . ASN A 1 165 ? 15 -23.406 -7.934 1 98 165 ASN A C 1
ATOM 1263 O O . ASN A 1 165 ? 14.656 -22.656 -8.836 1 98 165 ASN A O 1
ATOM 1267 N N . ASP A 1 166 ? 16.234 -23.609 -7.605 1 97.38 166 ASP A N 1
ATOM 1268 C CA . ASP A 1 166 ? 17.344 -22.875 -8.203 1 97.38 166 ASP A CA 1
ATOM 1269 C C . ASP A 1 166 ? 18.125 -23.75 -9.188 1 97.38 166 ASP A C 1
ATOM 1271 O O . ASP A 1 166 ? 18.453 -24.891 -8.891 1 97.38 166 ASP A O 1
ATOM 1275 N N . ARG A 1 167 ? 18.344 -23.219 -10.312 1 96.75 167 ARG A N 1
ATOM 1276 C CA . ARG A 1 167 ? 19.234 -23.891 -11.258 1 96.75 167 ARG A CA 1
ATOM 1277 C C . ARG A 1 167 ? 20.359 -22.953 -11.703 1 96.75 167 ARG A C 1
ATOM 1279 O O . ARG A 1 167 ? 20.203 -21.734 -11.711 1 96.75 167 ARG A O 1
ATOM 1286 N N . GLN A 1 168 ? 21.516 -23.469 -12.055 1 94.69 168 GLN A N 1
ATOM 1287 C CA . GLN A 1 168 ? 22.656 -22.703 -12.547 1 94.69 168 GLN A CA 1
ATOM 1288 C C . GLN A 1 168 ? 22.875 -22.938 -14.039 1 94.69 168 GLN A C 1
ATOM 1290 O O . GLN A 1 168 ? 22.922 -24.078 -14.5 1 94.69 168 GLN A O 1
ATOM 1295 N N . GLU A 1 169 ? 22.812 -21.875 -14.711 1 92.56 169 GLU A N 1
ATOM 1296 C CA . GLU A 1 169 ? 23.062 -21.891 -16.141 1 92.56 169 GLU A CA 1
ATOM 1297 C C . GLU A 1 169 ? 24.094 -20.828 -16.531 1 92.56 169 GLU A C 1
ATOM 1299 O O . GLU A 1 169 ? 23.812 -19.625 -16.406 1 92.56 169 GLU A O 1
ATOM 1304 N N . ASN A 1 170 ? 25.312 -21.266 -17.078 1 91.88 170 ASN A N 1
ATOM 1305 C CA . ASN A 1 170 ? 26.375 -20.359 -17.5 1 91.88 170 ASN A CA 1
ATOM 1306 C C . ASN A 1 170 ? 26.75 -19.375 -16.391 1 91.88 170 ASN A C 1
ATOM 1308 O O . ASN A 1 170 ? 26.828 -18.172 -16.625 1 91.88 170 ASN A O 1
ATOM 1312 N N . GLY A 1 171 ? 26.812 -19.906 -15.195 1 90.5 171 GLY A N 1
ATOM 1313 C CA . GLY A 1 171 ? 27.266 -19.125 -14.062 1 90.5 171 GLY A CA 1
ATOM 1314 C C . GLY A 1 171 ? 26.172 -18.234 -13.477 1 90.5 171 GLY A C 1
ATOM 1315 O O . GLY A 1 171 ? 26.422 -17.469 -12.547 1 90.5 171 GLY A O 1
ATOM 1316 N N . ARG A 1 172 ? 24.969 -18.312 -14.055 1 92.31 172 ARG A N 1
ATOM 1317 C CA . ARG A 1 172 ? 23.859 -17.5 -13.555 1 92.31 172 ARG A CA 1
ATOM 1318 C C . ARG A 1 172 ? 22.844 -18.375 -12.844 1 92.31 172 ARG A C 1
ATOM 1320 O O . ARG A 1 172 ? 22.609 -19.516 -13.234 1 92.31 172 ARG A O 1
ATOM 1327 N N . HIS A 1 173 ? 22.312 -17.891 -11.773 1 96.69 173 HIS A N 1
ATOM 1328 C CA . HIS A 1 173 ? 21.203 -18.547 -11.086 1 96.69 173 HIS A CA 1
ATOM 1329 C C . HIS A 1 173 ? 19.859 -18.172 -11.719 1 96.69 173 HIS A C 1
ATOM 1331 O O . HIS A 1 173 ? 19.625 -17.016 -12.055 1 96.69 173 HIS A O 1
ATOM 1337 N N . LEU A 1 174 ? 19.016 -19.203 -11.984 1 97.5 174 LEU A N 1
ATOM 1338 C CA . LEU A 1 174 ? 17.672 -19.047 -12.523 1 97.5 174 LEU A CA 1
ATOM 1339 C C . LEU A 1 174 ? 16.703 -19.969 -11.82 1 97.5 174 LEU A C 1
ATOM 1341 O O . LEU A 1 174 ? 17.094 -21.031 -11.305 1 97.5 174 LEU A O 1
ATOM 1345 N N . PRO A 1 175 ? 15.453 -19.531 -11.82 1 97.75 175 PRO A N 1
ATOM 1346 C CA . PRO A 1 175 ? 14.469 -20.5 -11.305 1 97.75 175 PRO A CA 1
ATOM 1347 C C . PRO A 1 175 ? 14.25 -21.672 -12.242 1 97.75 175 PRO A C 1
ATOM 1349 O O . PRO A 1 175 ? 14.289 -21.516 -13.461 1 97.75 175 PRO A O 1
ATOM 1352 N N . TYR A 1 176 ? 14 -22.922 -11.633 1 97.75 176 TYR A N 1
ATOM 1353 C CA . TYR A 1 176 ? 13.477 -24.031 -12.414 1 97.75 176 TYR A CA 1
ATOM 1354 C C . TYR A 1 176 ? 12.031 -23.766 -12.844 1 97.75 176 TYR A C 1
ATOM 1356 O O . TYR A 1 176 ? 11.68 -23.984 -14.008 1 97.75 176 TYR A O 1
ATOM 1364 N N . ILE A 1 177 ? 11.266 -23.359 -11.883 1 98.25 177 ILE A N 1
ATOM 1365 C CA . ILE A 1 177 ? 9.828 -23.203 -12.078 1 98.25 177 ILE A CA 1
ATOM 1366 C C . ILE A 1 177 ? 9.461 -21.719 -12.031 1 98.25 177 ILE A C 1
ATOM 1368 O O . ILE A 1 177 ? 9.703 -21.047 -11.031 1 98.25 177 ILE A O 1
ATOM 1372 N N . TYR A 1 178 ? 8.836 -21.25 -13.156 1 98.06 178 TYR A N 1
ATOM 1373 C CA . TYR A 1 178 ? 8.398 -19.859 -13.25 1 98.06 178 TYR A CA 1
ATOM 1374 C C . TYR A 1 178 ? 6.891 -19.75 -13.062 1 98.06 178 TYR A C 1
ATOM 1376 O O . TYR A 1 178 ? 6.363 -18.656 -12.859 1 98.06 178 TYR A O 1
ATOM 1384 N N . GLY A 1 179 ? 6.211 -20.922 -13.148 1 98.5 179 GLY A N 1
ATOM 1385 C CA . GLY A 1 179 ? 4.758 -20.922 -13.086 1 98.5 179 GLY A CA 1
ATOM 1386 C C . GLY A 1 179 ? 4.172 -22.25 -12.68 1 98.5 179 GLY A C 1
ATOM 1387 O O . GLY A 1 179 ? 4.75 -23.297 -12.969 1 98.5 179 GLY A O 1
ATOM 1388 N N . ILE A 1 180 ? 3.025 -22.203 -12.047 1 98.81 180 ILE A N 1
ATOM 1389 C CA . ILE A 1 180 ? 2.369 -23.438 -11.648 1 98.81 180 ILE A CA 1
ATOM 1390 C C . ILE A 1 180 ? 0.869 -23.344 -11.922 1 98.81 180 ILE A C 1
ATOM 1392 O O . ILE A 1 180 ? 0.333 -22.234 -12.078 1 98.81 180 ILE A O 1
ATOM 1396 N N . ALA A 1 181 ? 0.308 -24.484 -12 1 98.81 181 ALA A N 1
ATOM 1397 C CA . ALA A 1 181 ? -1.144 -24.641 -12.055 1 98.81 181 ALA A CA 1
ATOM 1398 C C . ALA A 1 181 ? -1.639 -25.562 -10.953 1 98.81 181 ALA A C 1
ATOM 1400 O O . ALA A 1 181 ? -0.909 -26.453 -10.508 1 98.81 181 ALA A O 1
ATOM 1401 N N . ALA A 1 182 ? -2.768 -25.281 -10.492 1 98.75 182 ALA A N 1
ATOM 1402 C CA . ALA A 1 182 ? -3.451 -26.156 -9.531 1 98.75 182 ALA A CA 1
ATOM 1403 C C . ALA A 1 182 ? -4.793 -26.625 -10.086 1 98.75 182 ALA A C 1
ATOM 1405 O O . ALA A 1 182 ? -5.645 -25.812 -10.445 1 98.75 182 ALA A O 1
ATOM 1406 N N . ASN A 1 183 ? -4.949 -27.906 -10.188 1 98.5 183 ASN A N 1
ATOM 1407 C CA . ASN A 1 183 ? -6.23 -28.5 -10.578 1 98.5 183 ASN A CA 1
ATOM 1408 C C . ASN A 1 183 ? -7.266 -28.359 -9.461 1 98.5 183 ASN A C 1
ATOM 1410 O O . ASN A 1 183 ? -7.078 -28.906 -8.375 1 98.5 183 ASN A O 1
ATOM 1414 N N . VAL A 1 184 ? -8.32 -27.734 -9.727 1 98.38 184 VAL A N 1
ATOM 1415 C CA . VAL A 1 184 ? -9.328 -27.422 -8.711 1 98.38 184 VAL A CA 1
ATOM 1416 C C . VAL A 1 184 ? -10.008 -28.719 -8.25 1 98.38 184 VAL A C 1
ATOM 1418 O O . VAL A 1 184 ? -10.383 -28.844 -7.078 1 98.38 184 VAL A O 1
ATOM 1421 N N . LYS A 1 185 ? -10.164 -29.672 -9.039 1 96.12 185 LYS A N 1
ATOM 1422 C CA . LYS A 1 185 ? -10.898 -30.891 -8.742 1 96.12 185 LYS A CA 1
ATOM 1423 C C . LYS A 1 185 ? -10.031 -31.875 -7.957 1 96.12 185 LYS A C 1
ATOM 1425 O O . LYS A 1 185 ? -10.5 -32.469 -6.992 1 96.12 185 LYS A O 1
ATOM 1430 N N . THR A 1 186 ? -8.797 -31.969 -8.359 1 96 186 THR A N 1
ATOM 1431 C CA . THR A 1 186 ? -7.957 -33 -7.789 1 96 186 THR A CA 1
ATOM 1432 C C . THR A 1 186 ? -7.012 -32.438 -6.738 1 96 186 THR A C 1
ATOM 1434 O O . THR A 1 186 ? -6.5 -33.188 -5.891 1 96 186 THR A O 1
ATOM 1437 N N . GLY A 1 187 ? -6.711 -31.188 -6.863 1 96.56 187 GLY A N 1
ATOM 1438 C CA . GLY A 1 187 ? -5.746 -30.562 -5.973 1 96.56 187 GLY A CA 1
ATOM 1439 C C . GLY A 1 187 ? -4.312 -30.703 -6.445 1 96.56 187 GLY A C 1
ATOM 1440 O O . GLY A 1 187 ? -3.389 -30.188 -5.816 1 96.56 187 GLY A O 1
ATOM 1441 N N . GLU A 1 188 ? -4.148 -31.312 -7.566 1 96.44 188 GLU A N 1
ATOM 1442 C CA . GLU A 1 188 ? -2.807 -31.516 -8.102 1 96.44 188 GLU A CA 1
ATOM 1443 C C . GLU A 1 188 ? -2.168 -30.203 -8.531 1 96.44 188 GLU A C 1
ATOM 1445 O O . GLU A 1 188 ? -2.818 -29.375 -9.172 1 96.44 188 GLU A O 1
ATOM 1450 N N . ILE A 1 189 ? -0.917 -30.047 -8.148 1 97.75 189 ILE A N 1
ATOM 1451 C CA . ILE A 1 189 ? -0.121 -28.906 -8.562 1 97.75 189 ILE A CA 1
ATOM 1452 C C . ILE A 1 189 ? 0.905 -29.328 -9.609 1 97.75 189 ILE A C 1
ATOM 1454 O O . ILE A 1 189 ? 1.567 -30.359 -9.445 1 97.75 189 ILE A O 1
ATOM 1458 N N . PHE A 1 190 ? 1.074 -28.562 -10.688 1 98.12 190 PHE A N 1
ATOM 1459 C CA . PHE A 1 190 ? 2.039 -28.969 -11.703 1 98.12 190 PHE A CA 1
ATOM 1460 C C . PHE A 1 190 ? 2.693 -27.75 -12.344 1 98.12 190 PHE A C 1
ATOM 1462 O O . PHE A 1 190 ? 2.184 -26.641 -12.234 1 98.12 190 PHE A O 1
ATOM 1469 N N . HIS A 1 191 ? 3.875 -27.984 -12.938 1 98.31 191 HIS A N 1
ATOM 1470 C CA . HIS A 1 191 ? 4.648 -26.969 -13.648 1 98.31 191 HIS A CA 1
ATOM 1471 C C . HIS A 1 191 ? 3.926 -26.516 -14.906 1 98.31 191 HIS A C 1
ATOM 1473 O O . HIS A 1 191 ? 3.541 -27.328 -15.742 1 98.31 191 HIS A O 1
ATOM 1479 N N . ALA A 1 192 ? 3.717 -25.141 -15 1 98.56 192 ALA A N 1
ATOM 1480 C CA . ALA A 1 192 ? 2.85 -24.703 -16.094 1 98.56 192 ALA A CA 1
ATOM 1481 C C . ALA A 1 192 ? 3.277 -23.328 -16.625 1 98.56 192 ALA A C 1
ATOM 1483 O O . ALA A 1 192 ? 4.004 -22.609 -15.945 1 98.56 192 ALA A O 1
ATOM 1484 N N . THR A 1 193 ? 2.902 -23 -17.859 1 98.12 193 THR A N 1
ATOM 1485 C CA . THR A 1 193 ? 2.965 -21.688 -18.484 1 98.12 193 THR A CA 1
ATOM 1486 C C . THR A 1 193 ? 1.588 -21.266 -18.984 1 98.12 193 THR A C 1
ATOM 1488 O O . THR A 1 193 ? 0.697 -22.094 -19.156 1 98.12 193 THR A O 1
ATOM 1491 N N . PHE A 1 194 ? 1.395 -19.969 -19.25 1 98.38 194 PHE A N 1
ATOM 1492 C CA . PHE A 1 194 ? 0.057 -19.484 -19.547 1 98.38 194 PHE A CA 1
ATOM 1493 C C . PHE A 1 194 ? 0.102 -18.453 -20.688 1 98.38 194 PHE A C 1
ATOM 1495 O O . PHE A 1 194 ? 0.206 -17.25 -20.438 1 98.38 194 PHE A O 1
ATOM 1502 N N . PRO A 1 195 ? -0.113 -18.938 -21.891 1 96.56 195 PRO A N 1
ATOM 1503 C CA . PRO A 1 195 ? -0.149 -18 -23.031 1 96.56 195 PRO A CA 1
ATOM 1504 C C . PRO A 1 195 ? -1.282 -16.984 -22.922 1 96.56 195 PRO A C 1
ATOM 1506 O O . PRO A 1 195 ? -1.172 -15.867 -23.438 1 96.56 195 PRO A O 1
ATOM 1509 N N . ASP A 1 196 ? -2.348 -17.406 -22.266 1 96.06 196 ASP A N 1
ATOM 1510 C CA . ASP A 1 196 ? -3.482 -16.531 -21.984 1 96.06 196 ASP A CA 1
ATOM 1511 C C . ASP A 1 196 ? -3.588 -16.234 -20.5 1 96.06 196 ASP A C 1
ATOM 1513 O O . ASP A 1 196 ? -3.613 -17.141 -19.672 1 96.06 196 ASP A O 1
ATOM 1517 N N . ARG A 1 197 ? -3.619 -14.945 -20.156 1 96.5 197 ARG A N 1
ATOM 1518 C CA . ARG A 1 197 ? -3.588 -14.586 -18.75 1 96.5 197 ARG A CA 1
ATOM 1519 C C . ARG A 1 197 ? -4.891 -13.906 -18.328 1 96.5 197 ARG A C 1
ATOM 1521 O O . ARG A 1 197 ? -4.934 -13.203 -17.312 1 96.5 197 ARG A O 1
ATOM 1528 N N . GLY A 1 198 ? -5.988 -14.109 -19.156 1 96.31 198 GLY A N 1
ATOM 1529 C CA . GLY A 1 198 ? -7.324 -13.641 -18.812 1 96.31 198 GLY A CA 1
ATOM 1530 C C . GLY A 1 198 ? -7.539 -12.172 -19.141 1 96.31 198 GLY A C 1
ATOM 1531 O O . GLY A 1 198 ? -6.691 -11.539 -19.766 1 96.31 198 GLY A O 1
ATOM 1532 N N . PRO A 1 199 ? -8.672 -11.68 -18.734 1 97.56 199 PRO A N 1
ATOM 1533 C CA . PRO A 1 199 ? -9.055 -10.328 -19.141 1 97.56 199 PRO A CA 1
ATOM 1534 C C . PRO A 1 199 ? -8.344 -9.242 -18.344 1 97.56 199 PRO A C 1
ATOM 1536 O O . PRO A 1 199 ? -7.863 -9.5 -17.234 1 97.56 199 PRO A O 1
ATOM 1539 N N . ASP A 1 200 ? -8.258 -8.047 -18.953 1 97.44 200 ASP A N 1
ATOM 1540 C CA . ASP A 1 200 ? -7.785 -6.809 -18.328 1 97.44 200 ASP A CA 1
ATOM 1541 C C . ASP A 1 200 ? -6.387 -6.984 -17.75 1 97.44 200 ASP A C 1
ATOM 1543 O O . ASP A 1 200 ? -6.098 -6.473 -16.656 1 97.44 200 ASP A O 1
ATOM 1547 N N . GLU A 1 201 ? -5.582 -7.695 -18.469 1 97.12 201 GLU A N 1
ATOM 1548 C CA . GLU A 1 201 ? -4.238 -8.008 -17.984 1 97.12 201 GLU A CA 1
ATOM 1549 C C . GLU A 1 201 ? -3.461 -6.738 -17.656 1 97.12 201 GLU A C 1
ATOM 1551 O O . GLU A 1 201 ? -2.865 -6.637 -16.578 1 97.12 201 GLU A O 1
ATOM 1556 N N . ASP A 1 202 ? -3.492 -5.723 -18.531 1 97.19 202 ASP A N 1
ATOM 1557 C CA . ASP A 1 202 ? -2.723 -4.5 -18.328 1 97.19 202 ASP A CA 1
ATOM 1558 C C . ASP A 1 202 ? -3.258 -3.703 -17.141 1 97.19 202 ASP A C 1
ATOM 1560 O O . ASP A 1 202 ? -2.484 -3.115 -16.391 1 97.19 202 ASP A O 1
ATOM 1564 N N . MET A 1 203 ? -4.535 -3.66 -17.047 1 97.69 203 MET A N 1
ATOM 1565 C CA . MET A 1 203 ? -5.156 -2.951 -15.922 1 97.69 203 MET A CA 1
ATOM 1566 C C . MET A 1 203 ? -4.77 -3.586 -14.594 1 97.69 203 MET A C 1
ATOM 1568 O O . MET A 1 203 ? -4.43 -2.881 -13.641 1 97.69 203 MET A O 1
ATOM 1572 N N . ARG A 1 204 ? -4.836 -4.906 -14.555 1 98.25 204 ARG A N 1
ATOM 1573 C CA . ARG A 1 204 ? -4.473 -5.652 -13.352 1 98.25 204 ARG A CA 1
ATOM 1574 C C . ARG A 1 204 ? -2.996 -5.461 -13.023 1 98.25 204 ARG A C 1
ATOM 1576 O O . ARG A 1 204 ? -2.635 -5.285 -11.852 1 98.25 204 ARG A O 1
ATOM 1583 N N . SER A 1 205 ? -2.156 -5.402 -14.023 1 97.69 205 SER A N 1
ATOM 1584 C CA . SER A 1 205 ? -0.729 -5.16 -13.836 1 97.69 205 SER A CA 1
ATOM 1585 C C . SER A 1 205 ? -0.47 -3.738 -13.344 1 97.69 205 SER A C 1
ATOM 1587 O O . SER A 1 205 ? 0.428 -3.508 -12.531 1 97.69 205 SER A O 1
ATOM 1589 N N . ALA A 1 206 ? -1.245 -2.791 -13.883 1 96.75 206 ALA A N 1
ATOM 1590 C CA . ALA A 1 206 ? -1.104 -1.396 -13.477 1 96.75 206 ALA A CA 1
ATOM 1591 C C . ALA A 1 206 ? -1.379 -1.225 -11.984 1 96.75 206 ALA A C 1
ATOM 1593 O O . ALA A 1 206 ? -0.657 -0.502 -11.297 1 96.75 206 ALA A O 1
ATOM 1594 N N . ARG A 1 207 ? -2.381 -1.885 -11.555 1 96.06 207 ARG A N 1
ATOM 1595 C CA . ARG A 1 207 ? -2.727 -1.854 -10.133 1 96.06 207 ARG A CA 1
ATOM 1596 C C . ARG A 1 207 ? -1.55 -2.303 -9.273 1 96.06 207 ARG A C 1
ATOM 1598 O O . ARG A 1 207 ? -1.261 -1.693 -8.242 1 96.06 207 ARG A O 1
ATOM 1605 N N . ILE A 1 208 ? -0.843 -3.305 -9.695 1 95.06 208 ILE A N 1
ATOM 1606 C CA . ILE A 1 208 ? 0.28 -3.875 -8.961 1 95.06 208 ILE A CA 1
ATOM 1607 C C . ILE A 1 208 ? 1.456 -2.902 -8.984 1 95.06 208 ILE A C 1
ATOM 1609 O O . ILE A 1 208 ? 2.051 -2.617 -7.938 1 95.06 208 ILE A O 1
ATOM 1613 N N . LEU A 1 209 ? 1.762 -2.41 -10.172 1 92.44 209 LEU A N 1
ATOM 1614 C CA . LEU A 1 209 ? 2.893 -1.499 -10.305 1 92.44 209 LEU A CA 1
ATOM 1615 C C . LEU A 1 209 ? 2.66 -0.22 -9.508 1 92.44 209 LEU A C 1
ATOM 1617 O O . LEU A 1 209 ? 3.611 0.381 -9 1 92.44 209 LEU A O 1
ATOM 1621 N N . ALA A 1 210 ? 1.367 0.07 -9.352 1 90.44 210 ALA A N 1
ATOM 1622 C CA . ALA A 1 210 ? 1.009 1.27 -8.602 1 90.44 210 ALA A CA 1
ATOM 1623 C C . ALA A 1 210 ? 1.065 1.012 -7.094 1 90.44 210 ALA A C 1
ATOM 1625 O O . ALA A 1 210 ? 0.823 1.917 -6.293 1 90.44 210 ALA A O 1
ATOM 1626 N N . GLY A 1 211 ? 1.362 -0.248 -6.707 1 88.12 211 GLY A N 1
ATOM 1627 C CA . GLY A 1 211 ? 1.651 -0.529 -5.309 1 88.12 211 GLY A CA 1
ATOM 1628 C C . GLY A 1 211 ? 0.451 -1.057 -4.543 1 88.12 211 GLY A C 1
ATOM 1629 O O . GLY A 1 211 ? 0.442 -1.053 -3.312 1 88.12 211 GLY A O 1
ATOM 1630 N N . ALA A 1 212 ? -0.572 -1.483 -5.227 1 91.12 212 ALA A N 1
ATOM 1631 C CA . ALA A 1 212 ? -1.784 -1.954 -4.559 1 91.12 212 ALA A CA 1
ATOM 1632 C C . ALA A 1 212 ? -1.523 -3.248 -3.793 1 91.12 212 ALA A C 1
ATOM 1634 O O . ALA A 1 212 ? -0.592 -3.99 -4.113 1 91.12 212 ALA A O 1
ATOM 1635 N N . LYS A 1 213 ? -2.336 -3.486 -2.754 1 91.75 213 LYS A N 1
ATOM 1636 C CA . LYS A 1 213 ? -2.227 -4.684 -1.926 1 91.75 213 LYS A CA 1
ATOM 1637 C C . LYS A 1 213 ? -2.941 -5.867 -2.572 1 91.75 213 LYS A C 1
ATOM 1639 O O . LYS A 1 213 ? -3.633 -5.707 -3.58 1 91.75 213 LYS A O 1
ATOM 1644 N N . MET A 1 214 ? -2.736 -7.023 -1.945 1 96.62 214 MET A N 1
ATOM 1645 C CA . MET A 1 214 ? -3.301 -8.266 -2.467 1 96.62 214 MET A CA 1
ATOM 1646 C C . MET A 1 214 ? -4.824 -8.242 -2.395 1 96.62 214 MET A C 1
ATOM 1648 O O . MET A 1 214 ? -5.395 -7.789 -1.399 1 96.62 214 MET A O 1
ATOM 1652 N N . ILE A 1 215 ? -5.445 -8.766 -3.436 1 97.44 215 ILE A N 1
ATOM 1653 C CA . ILE A 1 215 ? -6.902 -8.82 -3.455 1 97.44 215 ILE A CA 1
ATOM 1654 C C . ILE A 1 215 ? -7.359 -10.18 -3.984 1 97.44 215 ILE A C 1
ATOM 1656 O O . ILE A 1 215 ? -6.605 -10.867 -4.68 1 97.44 215 ILE A O 1
ATOM 1660 N N . SER A 1 216 ? -8.586 -10.578 -3.6 1 98.31 216 SER A N 1
ATOM 1661 C CA . SER A 1 216 ? -9.273 -11.703 -4.223 1 98.31 216 SER A CA 1
ATOM 1662 C C . SER A 1 216 ? -9.93 -11.289 -5.535 1 98.31 216 SER A C 1
ATOM 1664 O O . SER A 1 216 ? -10.57 -10.242 -5.613 1 98.31 216 SER A O 1
ATOM 1666 N N . ILE A 1 217 ? -9.844 -12.086 -6.566 1 98.62 217 ILE A N 1
ATOM 1667 C CA . ILE A 1 217 ? -10.391 -11.633 -7.84 1 98.62 217 ILE A CA 1
ATOM 1668 C C . ILE A 1 217 ? -11.516 -12.562 -8.281 1 98.62 217 ILE A C 1
ATOM 1670 O O . ILE A 1 217 ? -12.008 -12.461 -9.406 1 98.62 217 ILE A O 1
ATOM 1674 N N . TYR A 1 218 ? -11.875 -13.5 -7.402 1 98.69 218 TYR A N 1
ATOM 1675 C CA . TYR A 1 218 ? -12.859 -14.477 -7.844 1 98.69 218 TYR A CA 1
ATOM 1676 C C . TYR A 1 218 ? -13.93 -14.695 -6.781 1 98.69 218 TYR A C 1
ATOM 1678 O O . TYR A 1 218 ? -13.609 -14.867 -5.602 1 98.69 218 TYR A O 1
ATOM 1686 N N . ASP A 1 219 ? -15.156 -14.531 -7.148 1 97.5 219 ASP A N 1
ATOM 1687 C CA . ASP A 1 219 ? -16.312 -14.922 -6.336 1 97.5 219 ASP A CA 1
ATOM 1688 C C . ASP A 1 219 ? -16.797 -16.328 -6.707 1 97.5 219 ASP A C 1
ATOM 1690 O O . ASP A 1 219 ? -17.547 -16.5 -7.664 1 97.5 219 ASP A O 1
ATOM 1694 N N . SER A 1 220 ? -16.422 -17.312 -5.969 1 97.56 220 SER A N 1
ATOM 1695 C CA . SER A 1 220 ? -16.688 -18.703 -6.316 1 97.56 220 SER A CA 1
ATOM 1696 C C . SER A 1 220 ? -18.172 -19.031 -6.215 1 97.56 220 SER A C 1
ATOM 1698 O O . SER A 1 220 ? -18.672 -19.906 -6.922 1 97.56 220 SER A O 1
ATOM 1700 N N . LYS A 1 221 ? -18.906 -18.375 -5.305 1 95.75 221 LYS A N 1
ATOM 1701 C CA . LYS A 1 221 ? -20.344 -18.609 -5.176 1 95.75 221 LYS A CA 1
ATOM 1702 C C . LYS A 1 221 ? -21.078 -18.188 -6.449 1 95.75 221 LYS A C 1
ATOM 1704 O O . LYS A 1 221 ? -21.953 -18.922 -6.93 1 95.75 221 LYS A O 1
ATOM 1709 N N . LYS A 1 222 ? -20.688 -17.094 -6.996 1 96.56 222 LYS A N 1
ATOM 1710 C CA . LYS A 1 222 ? -21.312 -16.594 -8.211 1 96.56 222 LYS A CA 1
ATOM 1711 C C . LYS A 1 222 ? -20.562 -17.047 -9.453 1 96.56 222 LYS A C 1
ATOM 1713 O O . LYS A 1 222 ? -21 -16.797 -10.578 1 96.56 222 LYS A O 1
ATOM 1718 N N . GLU A 1 223 ? -19.406 -17.703 -9.281 1 97.94 223 GLU A N 1
ATOM 1719 C CA . GLU A 1 223 ? -18.5 -18.125 -10.352 1 97.94 223 GLU A CA 1
ATOM 1720 C C . GLU A 1 223 ? -18.203 -16.969 -11.305 1 97.94 223 GLU A C 1
ATOM 1722 O O . GLU A 1 223 ? -18.359 -17.109 -12.523 1 97.94 223 GLU A O 1
ATOM 1727 N N . GLN A 1 224 ? -17.719 -15.883 -10.648 1 97.69 224 GLN A N 1
ATOM 1728 C CA . GLN A 1 224 ? -17.438 -14.664 -11.398 1 97.69 224 GLN A CA 1
ATOM 1729 C C . GLN A 1 224 ? -16.047 -14.117 -11.062 1 97.69 224 GLN A C 1
ATOM 1731 O O . GLN A 1 224 ? -15.633 -14.141 -9.898 1 97.69 224 GLN A O 1
ATOM 1736 N N . LEU A 1 225 ? -15.398 -13.766 -12.148 1 98.25 225 LEU A N 1
ATOM 1737 C CA . LEU A 1 225 ? -14.18 -12.977 -11.984 1 98.25 225 LEU A CA 1
ATOM 1738 C C . LEU A 1 225 ? -14.523 -11.516 -11.711 1 98.25 225 LEU A C 1
ATOM 1740 O O . LEU A 1 225 ? -15.312 -10.906 -12.445 1 98.25 225 LEU A O 1
ATOM 1744 N N . CYS A 1 226 ? -13.992 -10.938 -10.641 1 97.56 226 CYS A N 1
ATOM 1745 C CA . CYS A 1 226 ? -14.289 -9.578 -10.227 1 97.56 226 CYS A CA 1
ATOM 1746 C C . CYS A 1 226 ? -13.055 -8.688 -10.328 1 97.56 226 CYS A C 1
ATOM 1748 O O . CYS A 1 226 ? -12.156 -8.766 -9.484 1 97.56 226 CYS A O 1
ATOM 1750 N N . ILE A 1 227 ? -13.086 -7.742 -11.273 1 96.88 227 ILE A N 1
ATOM 1751 C CA . ILE A 1 227 ? -11.938 -6.875 -11.523 1 96.88 227 ILE A CA 1
ATOM 1752 C C . ILE A 1 227 ? -12.281 -5.445 -11.109 1 96.88 227 ILE A C 1
ATOM 1754 O O . ILE A 1 227 ? -13.125 -4.801 -11.727 1 96.88 227 ILE A O 1
ATOM 1758 N N . GLY A 1 228 ? -11.586 -4.957 -10.086 1 94.56 228 GLY A N 1
ATOM 1759 C CA . GLY A 1 228 ? -11.766 -3.596 -9.602 1 94.56 228 GLY A CA 1
ATOM 1760 C C . GLY A 1 228 ? -12.945 -3.453 -8.656 1 94.56 228 GLY A C 1
ATOM 1761 O O . GLY A 1 228 ? -13.414 -4.441 -8.094 1 94.56 228 GLY A O 1
ATOM 1762 N N . PRO A 1 229 ? -13.43 -2.359 -8.461 1 95.06 229 PRO A N 1
ATOM 1763 C CA . PRO A 1 229 ? -12.797 -1.127 -8.938 1 95.06 229 PRO A CA 1
ATOM 1764 C C . PRO A 1 229 ? -11.406 -0.913 -8.344 1 95.06 229 PRO A C 1
ATOM 1766 O O . PRO A 1 229 ? -11.148 -1.295 -7.199 1 95.06 229 PRO A O 1
ATOM 1769 N N . TYR A 1 230 ? -10.523 -0.425 -9.18 1 95.19 230 TYR A N 1
ATOM 1770 C CA . TYR A 1 230 ? -9.156 -0.146 -8.75 1 95.19 230 TYR A CA 1
ATOM 1771 C C . TYR A 1 230 ? -8.945 1.349 -8.531 1 95.19 230 TYR A C 1
ATOM 1773 O O . TYR A 1 230 ? -9.633 2.172 -9.148 1 95.19 230 TYR A O 1
ATOM 1781 N N . TYR A 1 231 ? -8.008 1.644 -7.664 1 88.94 231 TYR A N 1
ATOM 1782 C CA . TYR A 1 231 ? -7.625 3.021 -7.379 1 88.94 231 TYR A CA 1
ATOM 1783 C C . TYR A 1 231 ? -6.109 3.156 -7.289 1 88.94 231 TYR A C 1
ATOM 1785 O O . TYR A 1 231 ? -5.445 2.334 -6.652 1 88.94 231 TYR A O 1
ATOM 1793 N N . TRP A 1 232 ? -5.652 4.113 -8.031 1 90.62 232 TRP A N 1
ATOM 1794 C CA . TRP A 1 232 ? -4.262 4.523 -7.875 1 90.62 232 TRP A CA 1
ATOM 1795 C C . TRP A 1 232 ? -4.086 6 -8.219 1 90.62 232 TRP A C 1
ATOM 1797 O O . TRP A 1 232 ? -5.004 6.637 -8.742 1 90.62 232 TRP A O 1
ATOM 1807 N N . MET A 1 233 ? -2.992 6.582 -7.738 1 84.31 233 MET A N 1
ATOM 1808 C CA . MET A 1 233 ? -2.611 7.949 -8.078 1 84.31 233 MET A CA 1
ATOM 1809 C C . MET A 1 233 ? -1.672 7.969 -9.281 1 84.31 233 MET A C 1
ATOM 1811 O O . MET A 1 233 ? -1.088 6.945 -9.633 1 84.31 233 MET A O 1
ATOM 1815 N N . PRO A 1 234 ? -1.657 9.094 -9.93 1 84.94 234 PRO A N 1
ATOM 1816 C CA . PRO A 1 234 ? -0.734 9.164 -11.062 1 84.94 234 PRO A CA 1
ATOM 1817 C C . PRO A 1 234 ? 0.669 8.672 -10.719 1 84.94 234 PRO A C 1
ATOM 1819 O O . PRO A 1 234 ? 1.254 9.117 -9.727 1 84.94 234 PRO A O 1
ATOM 1822 N N . PHE A 1 235 ? 1.038 7.641 -11.516 1 80.94 235 PHE A N 1
ATOM 1823 C CA . PHE A 1 235 ? 2.33 6.996 -11.312 1 80.94 235 PHE A CA 1
ATOM 1824 C C . PHE A 1 235 ? 3.469 7.984 -11.539 1 80.94 235 PHE A C 1
ATOM 1826 O O . PHE A 1 235 ? 3.523 8.648 -12.57 1 80.94 235 PHE A O 1
ATOM 1833 N N . PRO A 1 236 ? 4.316 8.039 -10.484 1 71.19 236 PRO A N 1
ATOM 1834 C CA . PRO A 1 236 ? 5.379 9.039 -10.633 1 71.19 236 PRO A CA 1
ATOM 1835 C C . PRO A 1 236 ? 6.328 8.719 -11.781 1 71.19 236 PRO A C 1
ATOM 1837 O O . PRO A 1 236 ? 6.762 7.574 -11.938 1 71.19 236 PRO A O 1
ATOM 1840 N N . HIS A 1 237 ? 6.523 9.617 -12.672 1 76.25 237 HIS A N 1
ATOM 1841 C CA . HIS A 1 237 ? 7.559 9.633 -13.703 1 76.25 237 HIS A CA 1
ATOM 1842 C C . HIS A 1 237 ? 7.289 8.594 -14.781 1 76.25 237 HIS A C 1
ATOM 1844 O O . HIS A 1 237 ? 8.211 7.914 -15.242 1 76.25 237 HIS A O 1
ATOM 1850 N N . VAL A 1 238 ? 6.094 8.312 -14.953 1 86.25 238 VAL A N 1
ATOM 1851 C CA . VAL A 1 238 ? 5.734 7.336 -15.977 1 86.25 238 VAL A CA 1
ATOM 1852 C C . VAL A 1 238 ? 6.387 7.711 -17.297 1 86.25 238 VAL A C 1
ATOM 1854 O O . VAL A 1 238 ? 6.91 6.848 -18.016 1 86.25 238 VAL A O 1
ATOM 1857 N N . ASP A 1 239 ? 6.457 9.016 -17.641 1 87.19 239 ASP A N 1
ATOM 1858 C CA . ASP A 1 239 ? 7.059 9.461 -18.891 1 87.19 239 ASP A CA 1
ATOM 1859 C C . ASP A 1 239 ? 8.57 9.242 -18.891 1 87.19 239 ASP A C 1
ATOM 1861 O O . ASP A 1 239 ? 9.156 8.859 -19.906 1 87.19 239 ASP A O 1
ATOM 1865 N N . PHE A 1 240 ? 9.148 9.453 -17.812 1 85.56 240 PHE A N 1
ATOM 1866 C CA . PHE A 1 240 ? 10.578 9.203 -17.672 1 85.56 240 PHE A CA 1
ATOM 1867 C C . PHE A 1 240 ? 10.914 7.754 -17.984 1 85.56 240 PHE A C 1
ATOM 1869 O O . PHE A 1 240 ? 11.82 7.477 -18.766 1 85.56 240 PHE A O 1
ATOM 1876 N N . TRP A 1 241 ? 10.148 6.852 -17.391 1 89.06 241 TRP A N 1
ATOM 1877 C CA . TRP A 1 241 ? 10.422 5.43 -17.578 1 89.06 241 TRP A CA 1
ATOM 1878 C C . TRP A 1 241 ? 10.148 5 -19.016 1 89.06 241 TRP A C 1
ATOM 1880 O O . TRP A 1 241 ? 10.883 4.18 -19.578 1 89.06 241 TRP A O 1
ATOM 1890 N N . LEU A 1 242 ? 9.109 5.562 -19.609 1 93.62 242 LEU A N 1
ATOM 1891 C CA . LEU A 1 242 ? 8.734 5.195 -20.969 1 93.62 242 LEU A CA 1
ATOM 1892 C C . LEU A 1 242 ? 9.805 5.637 -21.969 1 93.62 242 LEU A C 1
ATOM 1894 O O . LEU A 1 242 ? 9.875 5.125 -23.078 1 93.62 242 LEU A O 1
ATOM 1898 N N . GLU A 1 243 ? 10.664 6.551 -21.516 1 92.25 243 GLU A N 1
ATOM 1899 C CA . GLU A 1 243 ? 11.734 7.043 -22.375 1 92.25 243 GLU A CA 1
ATOM 1900 C C . GLU A 1 243 ? 13.023 6.25 -22.172 1 92.25 243 GLU A C 1
ATOM 1902 O O . GLU A 1 243 ? 13.969 6.359 -22.953 1 92.25 243 GLU A O 1
ATOM 1907 N N . GLN A 1 244 ? 13.062 5.465 -21.172 1 89.5 244 GLN A N 1
ATOM 1908 C CA . GLN A 1 244 ? 14.273 4.707 -20.859 1 89.5 244 GLN A CA 1
ATOM 1909 C C . GLN A 1 244 ? 14.461 3.553 -21.844 1 89.5 244 GLN A C 1
ATOM 1911 O O . GLN A 1 244 ? 13.492 3.08 -22.453 1 89.5 244 GLN A O 1
ATOM 1916 N N . SER A 1 245 ? 15.68 3.148 -21.969 1 94.38 245 SER A N 1
ATOM 1917 C CA . SER A 1 245 ? 15.984 1.975 -22.781 1 94.38 245 SER A CA 1
ATOM 1918 C C . SER A 1 245 ? 15.406 0.708 -22.156 1 94.38 245 SER A C 1
ATOM 1920 O O . SER A 1 245 ? 15.102 0.683 -20.953 1 94.38 245 SER A O 1
ATOM 1922 N N . ASN A 1 246 ? 15.234 -0.311 -22.969 1 95.88 246 ASN A N 1
ATOM 1923 C CA . ASN A 1 246 ? 14.781 -1.607 -22.469 1 95.88 246 ASN A CA 1
ATOM 1924 C C . ASN A 1 246 ? 15.688 -2.131 -21.359 1 95.88 246 ASN A C 1
ATOM 1926 O O . ASN A 1 246 ? 15.211 -2.676 -20.375 1 95.88 246 ASN A O 1
ATOM 1930 N N . GLN A 1 247 ? 16.953 -1.934 -21.5 1 93.81 247 GLN A N 1
ATOM 1931 C CA . GLN A 1 247 ? 17.922 -2.385 -20.516 1 93.81 247 GLN A CA 1
ATOM 1932 C C . GLN A 1 247 ? 17.75 -1.637 -19.203 1 93.81 247 GLN A C 1
ATOM 1934 O O . GLN A 1 247 ? 17.844 -2.236 -18.125 1 93.81 247 GLN A O 1
ATOM 1939 N N . SER A 1 248 ? 17.531 -0.386 -19.328 1 88.75 248 SER A N 1
ATOM 1940 C CA . SER A 1 248 ? 17.312 0.42 -18.125 1 88.75 248 SER A CA 1
ATOM 1941 C C . SER A 1 248 ? 16.047 0.001 -17.391 1 88.75 248 SER A C 1
ATOM 1943 O O . SER A 1 248 ? 16.031 -0.088 -16.156 1 88.75 248 SER A O 1
ATOM 1945 N N . ILE A 1 249 ? 14.984 -0.256 -18.125 1 91.94 249 ILE A N 1
ATOM 1946 C CA . ILE A 1 249 ? 13.734 -0.712 -17.531 1 91.94 249 ILE A CA 1
ATOM 1947 C C . ILE A 1 249 ? 13.953 -2.053 -16.828 1 91.94 249 ILE A C 1
ATOM 1949 O O . ILE A 1 249 ? 13.562 -2.229 -15.68 1 91.94 249 ILE A O 1
ATOM 1953 N N . LEU A 1 250 ? 14.594 -2.938 -17.531 1 93.81 250 LEU A N 1
ATOM 1954 C CA . LEU A 1 250 ? 14.852 -4.266 -16.984 1 93.81 250 LEU A CA 1
ATOM 1955 C C . LEU A 1 250 ? 15.672 -4.18 -15.703 1 93.81 250 LEU A C 1
ATOM 1957 O O . LEU A 1 250 ? 15.32 -4.785 -14.695 1 93.81 250 LEU A O 1
ATOM 1961 N N . GLN A 1 251 ? 16.719 -3.369 -15.641 1 88.06 251 GLN A N 1
ATOM 1962 C CA . GLN A 1 251 ? 17.672 -3.277 -14.531 1 88.06 251 GLN A CA 1
ATOM 1963 C C . GLN A 1 251 ? 17.031 -2.58 -13.328 1 88.06 251 GLN A C 1
ATOM 1965 O O . GLN A 1 251 ? 17.391 -2.861 -12.18 1 88.06 251 GLN A O 1
ATOM 1970 N N . ASN A 1 252 ? 16.062 -1.77 -13.719 1 85.88 252 ASN A N 1
ATOM 1971 C CA . ASN A 1 252 ? 15.609 -0.904 -12.633 1 85.88 252 ASN A CA 1
ATOM 1972 C C . ASN A 1 252 ? 14.211 -1.287 -12.156 1 85.88 252 ASN A C 1
ATOM 1974 O O . ASN A 1 252 ? 13.836 -0.982 -11.023 1 85.88 252 ASN A O 1
ATOM 1978 N N . LEU A 1 253 ? 13.414 -1.88 -12.93 1 88.5 253 LEU A N 1
ATOM 1979 C CA . LEU A 1 253 ? 12.039 -2.18 -12.539 1 88.5 253 LEU A CA 1
ATOM 1980 C C . LEU A 1 253 ? 11.867 -3.67 -12.266 1 88.5 253 LEU A C 1
ATOM 1982 O O . LEU A 1 253 ? 10.781 -4.113 -11.891 1 88.5 253 LEU A O 1
ATOM 1986 N N . SER A 1 254 ? 12.93 -4.469 -12.406 1 90.75 254 SER A N 1
ATOM 1987 C CA . SER A 1 254 ? 12.938 -5.883 -12.047 1 90.75 254 SER A CA 1
ATOM 1988 C C . SER A 1 254 ? 13.766 -6.121 -10.781 1 90.75 254 SER A C 1
ATOM 1990 O O . SER A 1 254 ? 14.82 -5.508 -10.602 1 90.75 254 SER A O 1
ATOM 1992 N N . THR A 1 255 ? 13.297 -7.074 -9.953 1 88.75 255 THR A N 1
ATOM 1993 C CA . THR A 1 255 ? 14.055 -7.488 -8.781 1 88.75 255 THR A CA 1
ATOM 1994 C C . THR A 1 255 ? 15.148 -8.484 -9.164 1 88.75 255 THR A C 1
ATOM 1996 O O . THR A 1 255 ? 16.062 -8.75 -8.375 1 88.75 255 THR A O 1
ATOM 1999 N N . SER A 1 256 ? 15.016 -9.039 -10.297 1 92.19 256 SER A N 1
ATOM 2000 C CA . SER A 1 256 ? 15.992 -10.008 -10.789 1 92.19 256 SER A CA 1
ATOM 2001 C C . SER A 1 256 ? 16.172 -9.891 -12.305 1 92.19 256 SER A C 1
ATOM 2003 O O . SER A 1 256 ? 15.82 -10.805 -13.047 1 92.19 256 SER A O 1
ATOM 2005 N N . PRO A 1 257 ? 16.906 -8.875 -12.781 1 91.62 257 PRO A N 1
ATOM 2006 C CA . PRO A 1 257 ? 16.969 -8.539 -14.211 1 91.62 257 PRO A CA 1
ATOM 2007 C C . PRO A 1 257 ? 17.547 -9.672 -15.055 1 91.62 257 PRO A C 1
ATOM 2009 O O . PRO A 1 257 ? 17.094 -9.891 -16.188 1 91.62 257 PRO A O 1
ATOM 2012 N N . LEU A 1 258 ? 18.422 -10.422 -14.547 1 92.75 258 LEU A N 1
ATOM 2013 C CA . LEU A 1 258 ? 19.109 -11.43 -15.344 1 92.75 258 LEU A CA 1
ATOM 2014 C C . LEU A 1 258 ? 18.281 -12.711 -15.43 1 92.75 258 LEU A C 1
ATOM 2016 O O . LEU A 1 258 ? 18.562 -13.586 -16.25 1 92.75 258 LEU A O 1
ATOM 2020 N N . ALA A 1 259 ? 17.219 -12.781 -14.633 1 96 259 ALA A N 1
ATOM 2021 C CA . ALA A 1 259 ? 16.453 -14.023 -14.57 1 96 259 ALA A CA 1
ATOM 2022 C C . ALA A 1 259 ? 15.055 -13.844 -15.156 1 96 259 ALA A C 1
ATOM 2024 O O . ALA A 1 259 ? 14.289 -14.805 -15.266 1 96 259 ALA A O 1
ATOM 2025 N N . GLU A 1 260 ? 14.719 -12.586 -15.602 1 95.56 260 GLU A N 1
ATOM 2026 C CA . GLU A 1 260 ? 13.359 -12.297 -16.062 1 95.56 260 GLU A CA 1
ATOM 2027 C C . GLU A 1 260 ? 13.078 -12.961 -17.406 1 95.56 260 GLU A C 1
ATOM 2029 O O . GLU A 1 260 ? 13.977 -13.109 -18.234 1 95.56 260 GLU A O 1
ATOM 2034 N N . PRO A 1 261 ? 11.82 -13.406 -17.578 1 94.12 261 PRO A N 1
ATOM 2035 C CA . PRO A 1 261 ? 11.461 -13.906 -18.906 1 94.12 261 PRO A CA 1
ATOM 2036 C C . PRO A 1 261 ? 11.617 -12.852 -20 1 94.12 261 PRO A C 1
ATOM 2038 O O . PRO A 1 261 ? 11.672 -11.656 -19.703 1 94.12 261 PRO A O 1
ATOM 2041 N N . PRO A 1 262 ? 11.688 -13.305 -21.219 1 93.88 262 PRO A N 1
ATOM 2042 C CA . PRO A 1 262 ? 11.969 -12.398 -22.344 1 93.88 262 PRO A CA 1
ATOM 2043 C C . PRO A 1 262 ? 10.891 -11.328 -22.516 1 93.88 262 PRO A C 1
ATOM 2045 O O . PRO A 1 262 ? 11.172 -10.242 -23.031 1 93.88 262 PRO A O 1
ATOM 2048 N N . HIS A 1 263 ? 9.719 -11.602 -22.094 1 95.44 263 HIS A N 1
ATOM 2049 C CA . HIS A 1 263 ? 8.625 -10.664 -22.344 1 95.44 263 HIS A CA 1
ATOM 2050 C C . HIS A 1 263 ? 8.5 -9.656 -21.203 1 95.44 263 HIS A C 1
ATOM 2052 O O . HIS A 1 263 ? 7.59 -8.828 -21.188 1 95.44 263 HIS A O 1
ATOM 2058 N N . PHE A 1 264 ? 9.375 -9.695 -20.266 1 96.75 264 PHE A N 1
ATOM 2059 C CA . PHE A 1 264 ? 9.273 -8.867 -19.078 1 96.75 264 PHE A CA 1
ATOM 2060 C C . PHE A 1 264 ? 9.203 -7.387 -19.453 1 96.75 264 PHE A C 1
ATOM 2062 O O . PHE A 1 264 ? 8.289 -6.68 -19.031 1 96.75 264 PHE A O 1
ATOM 2069 N N . VAL A 1 265 ? 10.117 -6.93 -20.234 1 97.56 265 VAL A N 1
ATOM 2070 C CA . VAL A 1 265 ? 10.219 -5.508 -20.547 1 97.56 265 VAL A CA 1
ATOM 2071 C C . VAL A 1 265 ? 8.977 -5.059 -21.312 1 97.56 265 VAL A C 1
ATOM 2073 O O . VAL A 1 265 ? 8.422 -3.994 -21.047 1 97.56 265 VAL A O 1
ATOM 2076 N N . ALA A 1 266 ? 8.609 -5.891 -22.281 1 97.5 266 ALA A N 1
ATOM 2077 C CA . ALA A 1 266 ? 7.41 -5.555 -23.047 1 97.5 266 ALA A CA 1
ATOM 2078 C C . ALA A 1 266 ? 6.195 -5.422 -22.125 1 97.5 266 ALA A C 1
ATOM 2080 O O . ALA A 1 266 ? 5.371 -4.523 -22.312 1 97.5 266 ALA A O 1
ATOM 2081 N N . HIS A 1 267 ? 6.098 -6.293 -21.203 1 96.94 267 HIS A N 1
ATOM 2082 C CA . HIS A 1 267 ? 4.996 -6.266 -20.234 1 96.94 267 HIS A CA 1
ATOM 2083 C C . HIS A 1 267 ? 5.031 -4.996 -19.391 1 96.94 267 HIS A C 1
ATOM 2085 O O . HIS A 1 267 ? 4.004 -4.348 -19.188 1 96.94 267 HIS A O 1
ATOM 2091 N N . ILE A 1 268 ? 6.195 -4.602 -18.906 1 96.56 268 ILE A N 1
ATOM 2092 C CA . ILE A 1 268 ? 6.352 -3.418 -18.078 1 96.56 268 ILE A CA 1
ATOM 2093 C C . ILE A 1 268 ? 6.008 -2.164 -18.875 1 96.56 268 ILE A C 1
ATOM 2095 O O . ILE A 1 268 ? 5.32 -1.27 -18.375 1 96.56 268 ILE A O 1
ATOM 2099 N N . ARG A 1 269 ? 6.477 -2.109 -20.125 1 97.25 269 ARG A N 1
ATOM 2100 C CA . ARG A 1 269 ? 6.203 -0.948 -20.969 1 97.25 269 ARG A CA 1
ATOM 2101 C C . ARG A 1 269 ? 4.707 -0.806 -21.234 1 97.25 269 ARG A C 1
ATOM 2103 O O . ARG A 1 269 ? 4.168 0.301 -21.203 1 97.25 269 ARG A O 1
ATOM 2110 N N . ALA A 1 270 ? 4.078 -1.926 -21.469 1 97.94 270 ALA A N 1
ATOM 2111 C CA . ALA A 1 270 ? 2.631 -1.899 -21.656 1 97.94 270 ALA A CA 1
ATOM 2112 C C . ALA A 1 270 ? 1.919 -1.409 -20.406 1 97.94 270 ALA A C 1
ATOM 2114 O O . ALA A 1 270 ? 0.955 -0.645 -20.484 1 97.94 270 ALA A O 1
ATOM 2115 N N . THR A 1 271 ? 2.355 -1.874 -19.281 1 97.56 271 THR A N 1
ATOM 2116 C CA . THR A 1 271 ? 1.779 -1.479 -18 1 97.56 271 THR A CA 1
ATOM 2117 C C . THR A 1 271 ? 1.974 0.015 -17.766 1 97.56 271 THR A C 1
ATOM 2119 O O . THR A 1 271 ? 1.045 0.706 -17.328 1 97.56 271 THR A O 1
ATOM 2122 N N . LEU A 1 272 ? 3.199 0.525 -18.062 1 96.19 272 LEU A N 1
ATOM 2123 C CA . LEU A 1 272 ? 3.496 1.945 -17.906 1 96.19 272 LEU A CA 1
ATOM 2124 C C . LEU A 1 272 ? 2.611 2.785 -18.828 1 96.19 272 LEU A C 1
ATOM 2126 O O . LEU A 1 272 ? 2.109 3.836 -18.422 1 96.19 272 LEU A O 1
ATOM 2130 N N . LEU A 1 273 ? 2.447 2.352 -20.031 1 97.56 273 LEU A N 1
ATOM 2131 C CA . LEU A 1 273 ? 1.574 3.057 -20.969 1 97.56 273 LEU A CA 1
ATOM 2132 C C . LEU A 1 273 ? 0.145 3.115 -20.438 1 97.56 273 LEU A C 1
ATOM 2134 O O . LEU A 1 273 ? -0.523 4.145 -20.547 1 97.56 273 LEU A O 1
ATOM 2138 N N . TYR A 1 274 ? -0.304 2.008 -19.859 1 97.62 274 TYR A N 1
ATOM 2139 C CA . TYR A 1 274 ? -1.645 1.955 -19.281 1 97.62 274 TYR A CA 1
ATOM 2140 C C . TYR A 1 274 ? -1.792 2.953 -18.141 1 97.62 274 TYR A C 1
ATOM 2142 O O . TYR A 1 274 ? -2.809 3.643 -18.031 1 97.62 274 TYR A O 1
ATOM 2150 N N . LEU A 1 275 ? -0.811 3.055 -17.266 1 96.19 275 LEU A N 1
ATOM 2151 C CA . LEU A 1 275 ? -0.811 3.992 -16.156 1 96.19 275 LEU A CA 1
ATOM 2152 C C . LEU A 1 275 ? -0.822 5.434 -16.656 1 96.19 275 LEU A C 1
ATOM 2154 O O . LEU A 1 275 ? -1.478 6.293 -16.062 1 96.19 275 LEU A O 1
ATOM 2158 N N . ARG A 1 276 ? -0.068 5.641 -17.703 1 95.25 276 ARG A N 1
ATOM 2159 C CA . ARG A 1 276 ? -0.041 6.977 -18.297 1 95.25 276 ARG A CA 1
ATOM 2160 C C . ARG A 1 276 ? -1.411 7.363 -18.844 1 95.25 276 ARG A C 1
ATOM 2162 O O . ARG A 1 276 ? -1.848 8.508 -18.688 1 95.25 276 ARG A O 1
ATOM 2169 N N . GLU A 1 277 ? -2.043 6.426 -19.438 1 96.38 277 GLU A N 1
ATOM 2170 C CA . GLU A 1 277 ? -3.334 6.672 -20.078 1 96.38 277 GLU A CA 1
ATOM 2171 C C . GLU A 1 277 ? -4.441 6.824 -19.031 1 96.38 277 GLU A C 1
ATOM 2173 O O . GLU A 1 277 ? -5.457 7.473 -19.297 1 96.38 277 GLU A O 1
ATOM 2178 N N . HIS A 1 278 ? -4.301 6.203 -17.875 1 95.81 278 HIS A N 1
ATOM 2179 C CA . HIS A 1 278 ? -5.324 6.219 -16.844 1 95.81 278 HIS A CA 1
ATOM 2180 C C . HIS A 1 278 ? -4.746 6.664 -15.5 1 95.81 278 HIS A C 1
ATOM 2182 O O . HIS A 1 278 ? -4.711 5.887 -14.539 1 95.81 278 HIS A O 1
ATOM 2188 N N . PRO A 1 279 ? -4.395 7.91 -15.383 1 91.31 279 PRO A N 1
ATOM 2189 C CA . PRO A 1 279 ? -3.771 8.398 -14.148 1 91.31 279 PRO A CA 1
ATOM 2190 C C . PRO A 1 279 ? -4.723 8.367 -12.953 1 91.31 279 PRO A C 1
ATOM 2192 O O . PRO A 1 279 ? -4.277 8.297 -11.805 1 91.31 279 PRO A O 1
ATOM 2195 N N . PHE A 1 280 ? -6.051 8.516 -13.219 1 91.12 280 PHE A N 1
ATOM 2196 C CA . PHE A 1 280 ? -7.098 8.414 -12.211 1 91.12 280 PHE A CA 1
ATOM 2197 C C . PHE A 1 280 ? -8.156 7.402 -12.633 1 91.12 280 PHE A C 1
ATOM 2199 O O . PHE A 1 280 ? -9.164 7.766 -13.234 1 91.12 280 PHE A O 1
ATOM 2206 N N . PRO A 1 281 ? -7.969 6.145 -12.25 1 93.12 281 PRO A N 1
ATOM 2207 C CA . PRO A 1 281 ? -8.844 5.082 -12.75 1 93.12 281 PRO A CA 1
ATOM 2208 C C . PRO A 1 281 ? -10.305 5.289 -12.352 1 93.12 281 PRO A C 1
ATOM 2210 O O . PRO A 1 281 ? -11.211 4.848 -13.07 1 93.12 281 PRO A O 1
ATOM 2213 N N . ASP A 1 282 ? -10.539 5.941 -11.211 1 88.75 282 ASP A N 1
ATOM 2214 C CA . ASP A 1 282 ? -11.922 6.172 -10.789 1 88.75 282 ASP A CA 1
ATOM 2215 C C . ASP A 1 282 ? -12.664 7.051 -11.797 1 88.75 282 ASP A C 1
ATOM 2217 O O . ASP A 1 282 ? -13.891 7.004 -11.875 1 88.75 282 ASP A O 1
ATOM 2221 N N . LYS A 1 283 ? -11.961 7.832 -12.57 1 88.94 283 LYS A N 1
ATOM 2222 C CA . LYS A 1 283 ? -12.578 8.727 -13.547 1 88.94 283 LYS A CA 1
ATOM 2223 C C . LYS A 1 283 ? -12.711 8.055 -14.906 1 88.94 283 LYS A C 1
ATOM 2225 O O . LYS A 1 283 ? -13.688 8.281 -15.625 1 88.94 283 LYS A O 1
ATOM 2230 N N . THR A 1 284 ? -11.742 7.184 -15.289 1 94.31 284 THR A N 1
ATOM 2231 C CA . THR A 1 284 ? -11.672 6.727 -16.672 1 94.31 284 THR A CA 1
ATOM 2232 C C . THR A 1 284 ? -12.031 5.246 -16.766 1 94.31 284 THR A C 1
ATOM 2234 O O . THR A 1 284 ? -12.594 4.805 -17.766 1 94.31 284 THR A O 1
ATOM 2237 N N . LEU A 1 285 ? -11.75 4.449 -15.719 1 96.06 285 LEU A N 1
ATOM 2238 C CA . LEU A 1 285 ? -11.945 3.006 -15.781 1 96.06 285 LEU A CA 1
ATOM 2239 C C . LEU A 1 285 ? -13.164 2.582 -14.977 1 96.06 285 LEU A C 1
ATOM 2241 O O . LEU A 1 285 ? -13.906 1.686 -15.383 1 96.06 285 LEU A O 1
ATOM 2245 N N . PHE A 1 286 ? -13.32 3.26 -13.852 1 95.12 286 PHE A N 1
ATOM 2246 C CA . PHE A 1 286 ? -14.398 2.883 -12.945 1 95.12 286 PHE A CA 1
ATOM 2247 C C . PHE A 1 286 ? -15.195 4.105 -12.516 1 95.12 286 PHE A C 1
ATOM 2249 O O . PHE A 1 286 ? -15.367 4.355 -11.32 1 95.12 286 PHE A O 1
ATOM 2256 N N . PRO A 1 287 ? -15.773 4.824 -13.422 1 90.12 287 PRO A N 1
ATOM 2257 C CA . PRO A 1 287 ? -16.5 6.047 -13.078 1 90.12 287 PRO A CA 1
ATOM 2258 C C . PRO A 1 287 ? -17.703 5.785 -12.18 1 90.12 287 PRO A C 1
ATOM 2260 O O . PRO A 1 287 ? -18.109 6.66 -11.406 1 90.12 287 PRO A O 1
ATOM 2263 N N . THR A 1 288 ? -18.328 4.562 -12.281 1 89.44 288 THR A N 1
ATOM 2264 C CA . THR A 1 288 ? -19.5 4.219 -11.484 1 89.44 288 THR A CA 1
ATOM 2265 C C . THR A 1 288 ? -19.094 3.572 -10.164 1 89.44 288 THR A C 1
ATOM 2267 O O . THR A 1 288 ? -19.938 3.211 -9.352 1 89.44 288 THR A O 1
ATOM 2270 N N . ARG A 1 289 ? -17.766 3.318 -9.992 1 88.56 289 ARG A N 1
ATOM 2271 C CA . ARG A 1 289 ? -17.203 2.697 -8.805 1 88.56 289 ARG A CA 1
ATOM 2272 C C . ARG A 1 289 ? -17.641 1.244 -8.672 1 88.56 289 ARG A C 1
ATOM 2274 O O . ARG A 1 289 ? -17.703 0.703 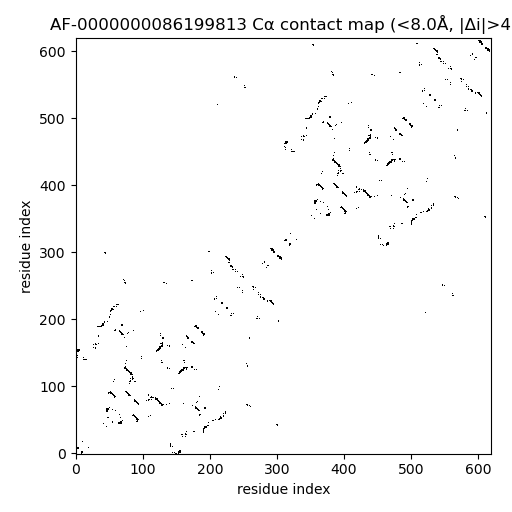-7.566 1 88.56 289 ARG A O 1
ATOM 2281 N N . LYS A 1 290 ? -18.047 0.624 -9.766 1 93.25 290 LYS A N 1
ATOM 2282 C CA . LYS A 1 290 ? -18.422 -0.79 -9.812 1 93.25 290 LYS A CA 1
ATOM 2283 C C . LYS A 1 290 ? -17.328 -1.613 -10.492 1 93.25 290 LYS A C 1
ATOM 2285 O O . LYS A 1 290 ? -16.641 -1.123 -11.391 1 93.25 290 LYS A O 1
ATOM 2290 N N . PRO A 1 291 ? -17.25 -2.857 -10.102 1 96.06 291 PRO A N 1
ATOM 2291 C CA . PRO A 1 291 ? -16.234 -3.709 -10.734 1 96.06 291 PRO A CA 1
ATOM 2292 C C . PRO A 1 291 ? -16.641 -4.172 -12.133 1 96.06 291 PRO A C 1
ATOM 2294 O O . PRO A 1 291 ? -17.812 -4.062 -12.508 1 96.06 291 PRO A O 1
ATOM 2297 N N . ARG A 1 292 ? -15.672 -4.598 -12.898 1 96.69 292 ARG A N 1
ATOM 2298 C CA . ARG A 1 292 ? -15.922 -5.363 -14.109 1 96.69 292 ARG A CA 1
ATOM 2299 C C . ARG A 1 292 ? -16.094 -6.844 -13.797 1 96.69 292 ARG A C 1
ATOM 2301 O O . ARG A 1 292 ? -15.219 -7.469 -13.203 1 96.69 292 ARG A O 1
ATOM 2308 N N . LEU A 1 293 ? -17.203 -7.367 -14.18 1 97.69 293 LEU A N 1
ATOM 2309 C CA . LEU A 1 293 ? -17.5 -8.758 -13.867 1 97.69 293 LEU A CA 1
ATOM 2310 C C . LEU A 1 293 ? -17.422 -9.625 -15.125 1 97.69 293 LEU A C 1
ATOM 2312 O O . LEU A 1 293 ? -17.828 -9.203 -16.203 1 97.69 293 LEU A O 1
ATOM 2316 N N . TYR A 1 294 ? -16.859 -10.773 -14.984 1 98.31 294 TYR A N 1
ATOM 2317 C CA . TYR A 1 294 ? -16.734 -11.727 -16.078 1 98.31 294 TYR A CA 1
ATOM 2318 C C . TYR A 1 294 ? -17.25 -13.102 -15.664 1 98.31 294 TYR A C 1
ATOM 2320 O O . TYR A 1 294 ? -17.078 -13.523 -14.516 1 98.31 294 TYR A O 1
ATOM 2328 N N . LYS A 1 295 ? -17.828 -13.758 -16.562 1 97.94 295 LYS A N 1
ATOM 2329 C CA . LYS A 1 295 ? -18.234 -15.148 -16.406 1 97.94 295 LYS A CA 1
ATOM 2330 C C . LYS A 1 295 ? -17.766 -16 -17.578 1 97.94 295 LYS A C 1
ATOM 2332 O O . LYS A 1 295 ? -17.438 -15.469 -18.641 1 97.94 295 LYS A O 1
ATOM 2337 N N . LYS A 1 296 ? -17.641 -17.328 -17.312 1 97.88 296 LYS A N 1
ATOM 2338 C CA . LYS A 1 296 ? -17.297 -18.219 -18.406 1 97.88 296 LYS A CA 1
ATOM 2339 C C . LYS A 1 296 ? -18.5 -18.453 -19.328 1 97.88 296 LYS A C 1
ATOM 2341 O O . LYS A 1 296 ? -19.609 -18.672 -18.859 1 97.88 296 LYS A O 1
ATOM 2346 N N . ASN A 1 297 ? -18.234 -18.312 -20.609 1 96 297 ASN A N 1
ATOM 2347 C CA . ASN A 1 297 ? -19.281 -18.656 -21.578 1 96 297 ASN A CA 1
ATOM 2348 C C . ASN A 1 297 ? -19.297 -20.141 -21.891 1 96 297 ASN A C 1
ATOM 2350 O O . ASN A 1 297 ? -18.609 -20.922 -21.219 1 96 297 ASN A O 1
ATOM 2354 N N . ALA A 1 298 ? -20.016 -20.547 -22.844 1 94.81 298 ALA A N 1
ATOM 2355 C CA . ALA A 1 298 ? -20.203 -21.969 -23.141 1 94.81 298 ALA A CA 1
ATOM 2356 C C . ALA A 1 298 ? -18.906 -22.609 -23.594 1 94.81 298 ALA A C 1
ATOM 2358 O O . ALA A 1 298 ? -18.688 -23.797 -23.375 1 94.81 298 ALA A O 1
ATOM 2359 N N . GLU A 1 299 ? -18 -21.781 -24.109 1 94.44 299 GLU A N 1
ATOM 2360 C CA . GLU A 1 299 ? -16.719 -22.281 -24.594 1 94.44 299 GLU A CA 1
ATOM 2361 C C . GLU A 1 299 ? -15.68 -22.297 -23.484 1 94.44 299 GLU A C 1
ATOM 2363 O O . GLU A 1 299 ? -14.547 -22.734 -23.688 1 94.44 299 GLU A O 1
ATOM 2368 N N . GLY A 1 300 ? -16.047 -21.859 -22.344 1 94.62 300 GLY A N 1
ATOM 2369 C CA . GLY A 1 300 ? -15.141 -21.875 -21.203 1 94.62 300 GLY A CA 1
ATOM 2370 C C . GLY A 1 300 ? -14.227 -20.672 -21.156 1 94.62 300 GLY A C 1
ATOM 2371 O O . GLY A 1 300 ? -13.195 -20.688 -20.484 1 94.62 300 GLY A O 1
ATOM 2372 N N . LEU A 1 301 ? -14.656 -19.578 -21.922 1 96.94 301 LEU A N 1
ATOM 2373 C CA . LEU A 1 301 ? -13.859 -18.359 -21.969 1 96.94 301 LEU A CA 1
ATOM 2374 C C . LEU A 1 301 ? -14.516 -17.25 -21.172 1 96.94 301 LEU A C 1
ATOM 2376 O O . LEU A 1 301 ? -15.75 -17.188 -21.078 1 96.94 301 LEU A O 1
ATOM 2380 N N . TRP A 1 302 ? -13.695 -16.375 -20.609 1 97.81 302 TRP A N 1
ATOM 2381 C CA . TRP A 1 302 ? -14.234 -15.25 -19.859 1 97.81 302 TRP A CA 1
ATOM 2382 C C . TRP A 1 302 ? -14.969 -14.281 -20.781 1 97.81 302 TRP A C 1
ATOM 2384 O O . TRP A 1 302 ? -14.453 -13.906 -21.844 1 97.81 302 TRP A O 1
ATOM 2394 N N . GLU A 1 303 ? -16.141 -13.93 -20.359 1 97.12 303 GLU A N 1
ATOM 2395 C CA . GLU A 1 303 ? -16.938 -12.906 -21.031 1 97.12 303 GLU A CA 1
ATOM 2396 C C . GLU A 1 303 ? -17.484 -11.875 -20.047 1 97.12 303 GLU A C 1
ATOM 2398 O O . GLU A 1 303 ? -17.922 -12.234 -18.953 1 97.12 303 GLU A O 1
ATOM 2403 N N . ARG A 1 304 ? -17.469 -10.586 -20.5 1 96.44 304 ARG A N 1
ATOM 2404 C CA . ARG A 1 304 ? -17.938 -9.508 -19.641 1 96.44 304 ARG A CA 1
ATOM 2405 C C . ARG A 1 304 ? -19.453 -9.586 -19.438 1 96.44 304 ARG A C 1
ATOM 2407 O O . ARG A 1 304 ? -20.203 -9.844 -20.391 1 96.44 304 ARG A O 1
ATOM 2414 N N . VAL A 1 305 ? -19.875 -9.406 -18.109 1 93.62 305 VAL A N 1
ATOM 2415 C CA . VAL A 1 305 ? -21.312 -9.43 -17.844 1 93.62 305 VAL A CA 1
ATOM 2416 C C . VAL A 1 305 ? -21.75 -8.094 -17.266 1 93.62 305 VAL A C 1
ATOM 2418 O O . VAL A 1 305 ? -20.984 -7.426 -16.562 1 93.62 305 VAL A O 1
ATOM 2421 N N . SER A 1 306 ? -22.875 -7.395 -17.703 1 77.5 306 SER A N 1
ATOM 2422 C CA . SER A 1 306 ? -23.375 -6.102 -17.25 1 77.5 306 SER A CA 1
ATOM 2423 C C . SER A 1 306 ? -23.906 -6.184 -15.82 1 77.5 306 SER A C 1
ATOM 2425 O O . SER A 1 306 ? -24.453 -7.211 -15.414 1 77.5 306 SER A O 1
ATOM 2427 N N . SER A 1 307 ? -23.406 -5.387 -14.906 1 64 307 SER A N 1
ATOM 2428 C CA . SER A 1 307 ? -23.844 -5.309 -13.516 1 64 307 SER A CA 1
ATOM 2429 C C . SER A 1 307 ? -25.359 -5.219 -13.414 1 64 307 SER A C 1
ATOM 2431 O O . SER A 1 307 ? -25.953 -5.582 -12.391 1 64 307 SER A O 1
ATOM 2433 N N . ASP A 1 308 ? -26.109 -4.559 -14.242 1 55.03 308 ASP A N 1
ATOM 2434 C CA . ASP A 1 308 ? -27.562 -4.461 -14.195 1 55.03 308 ASP A CA 1
ATOM 2435 C C . ASP A 1 308 ? -28.203 -5.828 -14.398 1 55.03 308 ASP A C 1
ATOM 2437 O O . ASP A 1 308 ? -29.422 -5.984 -14.219 1 55.03 308 ASP A O 1
ATOM 2441 N N . GLN A 1 309 ? -27.672 -6.648 -14.906 1 43.56 309 GLN A N 1
ATOM 2442 C CA . GLN A 1 309 ? -28.312 -7.926 -15.219 1 43.56 309 GLN A CA 1
ATOM 2443 C C . GLN A 1 309 ? -28.234 -8.883 -14.031 1 43.56 309 GLN A C 1
ATOM 2445 O O . GLN A 1 309 ? -28.656 -10.039 -14.133 1 43.56 309 GLN A O 1
ATOM 2450 N N . ILE A 1 310 ? -27.688 -8.5 -12.977 1 38.38 310 ILE A N 1
ATOM 2451 C CA . ILE A 1 310 ? -27.812 -9.398 -11.836 1 38.38 310 ILE A CA 1
ATOM 2452 C C . ILE A 1 310 ? -28.859 -8.852 -10.875 1 38.38 310 ILE A C 1
ATOM 2454 O O . ILE A 1 310 ? -28.812 -7.676 -10.492 1 38.38 310 ILE A O 1
ATOM 2458 N N . MET B 1 1 ? -26.234 12.93 3.797 1 64.31 1 MET B N 1
ATOM 2459 C CA . MET B 1 1 ? -25.5 14.133 3.41 1 64.31 1 MET B CA 1
ATOM 2460 C C . MET B 1 1 ? -24.828 14.781 4.621 1 64.31 1 MET B C 1
ATOM 2462 O O . MET B 1 1 ? -25.25 15.859 5.059 1 64.31 1 MET B O 1
ATOM 2466 N N . PRO B 1 2 ? -23.906 13.977 5.156 1 80.5 2 PRO B N 1
ATOM 2467 C CA . PRO B 1 2 ? -23.422 14.273 6.504 1 80.5 2 PRO B CA 1
ATOM 2468 C C . PRO B 1 2 ? -22.438 15.453 6.535 1 80.5 2 PRO B C 1
ATOM 2470 O O . PRO B 1 2 ? -22.188 16.016 7.598 1 80.5 2 PRO B O 1
ATOM 2473 N N . LEU B 1 3 ? -22.078 15.922 5.332 1 84.31 3 LEU B N 1
ATOM 2474 C CA . LEU B 1 3 ? -21.141 17.031 5.355 1 84.31 3 LEU B CA 1
ATOM 2475 C C . LEU B 1 3 ? -21.859 18.359 5.27 1 84.31 3 LEU B C 1
ATOM 2477 O O . LEU B 1 3 ? -22.609 18.609 4.328 1 84.31 3 LEU B O 1
ATOM 2481 N N . GLY B 1 4 ? -21.625 19.203 6.25 1 85.06 4 GLY B N 1
ATOM 2482 C CA . GLY B 1 4 ? -22.281 20.5 6.301 1 85.06 4 GLY B CA 1
ATOM 2483 C C . GLY B 1 4 ? -21.312 21.656 6.273 1 85.06 4 GLY B C 1
ATOM 2484 O O . GLY B 1 4 ? -20.156 21.531 6.695 1 85.06 4 GLY B O 1
ATOM 2485 N N . VAL B 1 5 ? -21.781 22.719 5.613 1 81.62 5 VAL B N 1
ATOM 2486 C CA . VAL B 1 5 ? -21.078 24.016 5.641 1 81.62 5 VAL B CA 1
ATOM 2487 C C . VAL B 1 5 ? -22.047 25.109 6.082 1 81.62 5 VAL B C 1
ATOM 2489 O O . VAL B 1 5 ? -23 25.422 5.367 1 81.62 5 VAL B O 1
ATOM 2492 N N . GLY B 1 6 ? -21.688 25.734 7.203 1 76.44 6 GLY B N 1
ATOM 2493 C CA . GLY B 1 6 ? -22.688 26.641 7.73 1 76.44 6 GLY B CA 1
ATOM 2494 C C . GLY B 1 6 ? -24.062 26 7.871 1 76.44 6 GLY B C 1
ATOM 2495 O O . GLY B 1 6 ? -24.203 24.953 8.5 1 76.44 6 GLY B O 1
ATOM 2496 N N . ALA B 1 7 ? -24.984 26.656 7.293 1 73.69 7 ALA B N 1
ATOM 2497 C CA . ALA B 1 7 ? -26.344 26.156 7.367 1 73.69 7 ALA B CA 1
ATOM 2498 C C . ALA B 1 7 ? -26.672 25.281 6.16 1 73.69 7 ALA B C 1
ATOM 2500 O O . ALA B 1 7 ? -27.766 24.719 6.062 1 73.69 7 ALA B O 1
ATOM 2501 N N . GLY B 1 8 ? -25.719 25.125 5.297 1 82.75 8 GLY B N 1
ATOM 2502 C CA . GLY B 1 8 ? -26 24.406 4.066 1 82.75 8 GLY B CA 1
ATOM 2503 C C . GLY B 1 8 ? -25.188 23.125 3.926 1 82.75 8 GLY B C 1
ATOM 2504 O O . GLY B 1 8 ? -24.406 22.781 4.809 1 82.75 8 GLY B O 1
ATOM 2505 N N . ARG B 1 9 ? -25.562 22.406 2.791 1 84.38 9 ARG B N 1
ATOM 2506 C CA . ARG B 1 9 ? -24.875 21.141 2.488 1 84.38 9 ARG B CA 1
ATOM 2507 C C . ARG B 1 9 ? -24.281 21.172 1.081 1 84.38 9 ARG B C 1
ATOM 2509 O O . ARG B 1 9 ? -25.016 21.266 0.096 1 84.38 9 ARG B O 1
ATOM 2516 N N . PRO B 1 10 ? -23.016 21.047 1.105 1 79.25 10 PRO B N 1
ATOM 2517 C CA . PRO B 1 10 ? -22.391 21.047 -0.219 1 79.25 10 PRO B CA 1
ATOM 2518 C C . PRO B 1 10 ? -22.609 19.734 -0.972 1 79.25 10 PRO B C 1
ATOM 2520 O O . PRO B 1 10 ? -22.75 18.688 -0.351 1 7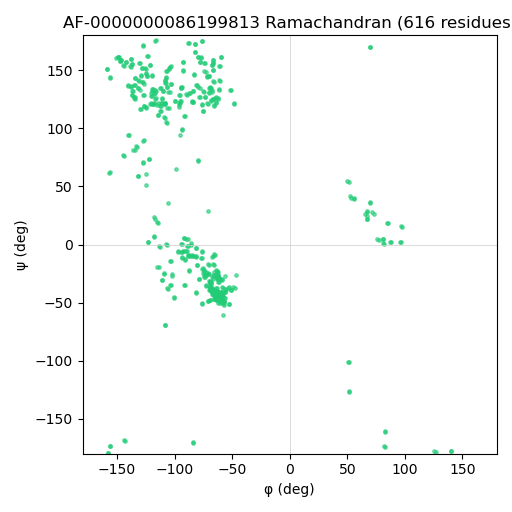9.25 10 PRO B O 1
ATOM 2523 N N . ASP B 1 11 ? -22.656 19.859 -2.281 1 80.5 11 ASP B N 1
ATOM 2524 C CA . ASP B 1 11 ? -22.656 18.688 -3.156 1 80.5 11 ASP B CA 1
ATOM 2525 C C . ASP B 1 11 ? -21.234 18.312 -3.566 1 80.5 11 ASP B C 1
ATOM 2527 O O . ASP B 1 11 ? -20.609 19.016 -4.363 1 80.5 11 ASP B O 1
ATOM 2531 N N . PRO B 1 12 ? -20.797 17.203 -3.057 1 79.12 12 PRO B N 1
ATOM 2532 C CA . PRO B 1 12 ? -19.391 16.828 -3.307 1 79.12 12 PRO B CA 1
ATOM 2533 C C . PRO B 1 12 ? -19.125 16.5 -4.773 1 79.12 12 PRO B C 1
ATOM 2535 O O . PRO B 1 12 ? -17.969 16.391 -5.184 1 79.12 12 PRO B O 1
ATOM 2538 N N . ARG B 1 13 ? -20.109 16.375 -5.559 1 78.06 13 ARG B N 1
ATOM 2539 C CA . ARG B 1 13 ? -19.938 16.062 -6.973 1 78.06 13 ARG B CA 1
ATOM 2540 C C . ARG B 1 13 ? -19.688 17.312 -7.801 1 78.06 13 ARG B C 1
ATOM 2542 O O . ARG B 1 13 ? -19.281 17.234 -8.961 1 78.06 13 ARG B O 1
ATOM 2549 N N . ARG B 1 14 ? -19.859 18.422 -7.148 1 79.56 14 ARG B N 1
ATOM 2550 C CA . ARG B 1 14 ? -19.688 19.688 -7.848 1 79.56 14 ARG B CA 1
ATOM 2551 C C . ARG B 1 14 ? -18.266 20.203 -7.711 1 79.56 14 ARG B C 1
ATOM 2553 O O . ARG B 1 14 ? -17.594 19.922 -6.715 1 79.56 14 ARG B O 1
ATOM 2560 N N 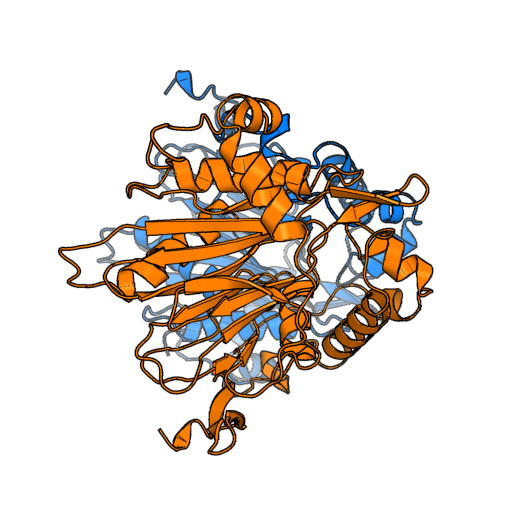. PRO B 1 15 ? -17.891 20.922 -8.758 1 81.62 15 PRO B N 1
ATOM 2561 C CA . PRO B 1 15 ? -16.562 21.516 -8.68 1 81.62 15 PRO B CA 1
ATOM 2562 C C . PRO B 1 15 ? -16.422 22.5 -7.512 1 81.62 15 PRO B C 1
ATOM 2564 O O . PRO B 1 15 ? -17.422 23.047 -7.039 1 81.62 15 PRO B O 1
ATOM 2567 N N . LEU B 1 16 ? -15.211 22.609 -7.094 1 83.38 16 LEU B N 1
ATOM 2568 C CA . LEU B 1 16 ? -14.891 23.484 -5.969 1 83.38 16 LEU B CA 1
ATOM 2569 C C . LEU B 1 16 ? -15.43 24.891 -6.199 1 83.38 16 LEU B C 1
ATOM 2571 O O . LEU B 1 16 ? -15.914 25.531 -5.266 1 83.38 16 LEU B O 1
ATOM 2575 N N . ARG B 1 17 ? -15.383 25.328 -7.379 1 82.56 17 ARG B N 1
ATOM 2576 C CA . ARG B 1 17 ? -15.867 26.656 -7.711 1 82.56 17 ARG B CA 1
ATOM 2577 C C . ARG B 1 17 ? -17.344 26.812 -7.352 1 82.56 17 ARG B C 1
ATOM 2579 O O . ARG B 1 17 ? -17.766 27.875 -6.891 1 82.56 17 ARG B O 1
ATOM 2586 N N . ASP B 1 18 ? -18.047 25.812 -7.535 1 86.5 18 ASP B N 1
ATOM 2587 C CA . ASP B 1 18 ? -19.469 25.844 -7.215 1 86.5 18 ASP B CA 1
ATOM 2588 C C . ASP B 1 18 ? -19.688 25.891 -5.703 1 86.5 18 ASP B C 1
ATOM 2590 O O . ASP B 1 18 ? -20.609 26.562 -5.227 1 86.5 18 ASP B O 1
ATOM 2594 N N . LEU B 1 19 ? -18.828 25.203 -5.062 1 84.75 19 LEU B N 1
ATOM 2595 C CA . LEU B 1 19 ? -18.906 25.219 -3.605 1 84.75 19 LEU B CA 1
ATOM 2596 C C . LEU B 1 19 ? -18.609 26.609 -3.064 1 84.75 19 LEU B C 1
ATOM 2598 O O . LEU B 1 19 ? -19.328 27.109 -2.184 1 84.75 19 LEU B O 1
ATOM 2602 N N . VAL B 1 20 ? -17.672 27.266 -3.596 1 86.94 20 VAL B N 1
ATOM 2603 C CA . VAL B 1 20 ? -17.266 28.594 -3.158 1 86.94 20 VAL B CA 1
ATOM 2604 C C . VAL B 1 20 ? -18.359 29.609 -3.477 1 86.94 20 VAL B C 1
ATOM 2606 O O . VAL B 1 20 ? -18.625 30.531 -2.695 1 86.94 20 VAL B O 1
ATOM 2609 N N . ARG B 1 21 ? -18.953 29.406 -4.594 1 86.25 21 ARG B N 1
ATOM 2610 C CA . ARG B 1 21 ? -20.062 30.297 -4.977 1 86.25 21 ARG B CA 1
ATOM 2611 C C . ARG B 1 21 ? -21.25 30.125 -4.039 1 86.25 21 ARG B C 1
ATOM 2613 O O . ARG B 1 21 ? -21.906 31.109 -3.684 1 86.25 21 ARG B O 1
ATOM 2620 N N . ALA B 1 22 ? -21.453 28.938 -3.699 1 86 22 ALA B N 1
ATOM 2621 C CA . ALA B 1 22 ? -22.594 28.625 -2.848 1 86 22 ALA B CA 1
ATOM 2622 C C . ALA B 1 22 ? -22.344 29.047 -1.404 1 86 22 ALA B C 1
ATOM 2624 O O . ALA B 1 22 ? -23.266 29.375 -0.668 1 86 22 ALA B O 1
ATOM 2625 N N . PHE B 1 23 ? -21.094 29.125 -1.047 1 88.62 23 PHE B N 1
ATOM 2626 C CA . PHE B 1 23 ? -20.719 29.453 0.325 1 88.62 23 PHE B CA 1
ATOM 2627 C C . PHE B 1 23 ? -19.578 30.469 0.35 1 88.62 23 PHE B C 1
ATOM 2629 O O . PHE B 1 23 ? -18.453 30.141 0.722 1 88.62 23 PHE B O 1
ATOM 2636 N N . PRO B 1 24 ? -19.922 31.672 0.188 1 87.81 24 PRO B N 1
ATOM 2637 C CA . PRO B 1 24 ? -18.875 32.688 0.084 1 87.81 24 PRO B CA 1
ATOM 2638 C C . PRO B 1 24 ? -18.078 32.875 1.373 1 87.81 24 PRO B C 1
ATOM 2640 O O . PRO B 1 24 ? -16.922 33.312 1.339 1 87.81 24 PRO B O 1
ATOM 2643 N N . GLU B 1 25 ? -18.688 32.562 2.479 1 89 25 GLU B N 1
ATOM 2644 C CA . GLU B 1 25 ? -18 32.656 3.758 1 89 25 GLU B CA 1
ATOM 2645 C C . GLU B 1 25 ? -16.75 31.781 3.791 1 89 25 GLU B C 1
ATOM 2647 O O . GLU B 1 25 ? -15.773 32.094 4.477 1 89 25 GLU B O 1
ATOM 2652 N N . VAL B 1 26 ? -16.797 30.719 3.086 1 88.56 26 VAL B N 1
ATOM 2653 C CA . VAL B 1 26 ? -15.672 29.797 3.043 1 88.56 26 VAL B CA 1
ATOM 2654 C C . VAL B 1 26 ? -14.461 30.469 2.416 1 88.56 26 VAL B C 1
ATOM 2656 O O . VAL B 1 26 ? -13.336 30.297 2.877 1 88.56 26 VAL B O 1
ATOM 2659 N N . GLU B 1 27 ? -14.711 31.219 1.403 1 91.12 27 GLU B N 1
ATOM 2660 C CA . GLU B 1 27 ? -13.633 31.953 0.733 1 91.12 27 GLU B CA 1
ATOM 2661 C C . GLU B 1 27 ? -13.047 33.031 1.637 1 91.12 27 GLU B C 1
ATOM 2663 O O . GLU B 1 27 ? -11.828 33.219 1.681 1 91.12 27 GLU B O 1
ATOM 2668 N N . GLU B 1 28 ? -13.922 33.75 2.305 1 92.25 28 GLU B N 1
ATOM 2669 C CA . GLU B 1 28 ? -13.469 34.781 3.207 1 92.25 28 GLU B CA 1
ATOM 2670 C C . GLU B 1 28 ? -12.641 34.219 4.352 1 92.25 28 GLU B C 1
ATOM 2672 O O . GLU B 1 28 ? -11.633 34.781 4.75 1 92.25 28 GLU B O 1
ATOM 2677 N N . GLN B 1 29 ? -13.094 33.125 4.832 1 92.12 29 GLN B N 1
ATOM 2678 C CA . GLN B 1 29 ? -12.359 32.469 5.906 1 92.12 29 GLN B CA 1
ATOM 2679 C C . GLN B 1 29 ? -11 31.984 5.426 1 92.12 29 GLN B C 1
ATOM 2681 O O . GLN B 1 29 ? -10.008 32.062 6.152 1 92.12 29 GLN B O 1
ATOM 2686 N N . ALA B 1 30 ? -10.977 31.422 4.246 1 95.5 30 ALA B N 1
ATOM 2687 C CA . ALA B 1 30 ? -9.711 30.969 3.662 1 95.5 30 ALA B CA 1
ATOM 2688 C C . ALA B 1 30 ? -8.742 32.125 3.488 1 95.5 30 ALA B C 1
ATOM 2690 O O . ALA B 1 30 ? -7.547 32 3.766 1 95.5 30 ALA B O 1
ATOM 2691 N N . LYS B 1 31 ? -9.25 33.281 3.049 1 95.12 31 LYS B N 1
ATOM 2692 C CA . LYS B 1 31 ? -8.422 34.469 2.885 1 95.12 31 LYS B CA 1
ATOM 2693 C C . LYS B 1 31 ? -7.812 34.906 4.215 1 95.12 31 LYS B C 1
ATOM 2695 O O . LYS B 1 31 ? -6.637 35.25 4.273 1 95.12 31 LYS B O 1
ATOM 2700 N N . GLN B 1 32 ? -8.625 34.844 5.195 1 94.88 32 GLN B N 1
ATOM 2701 C CA . GLN B 1 32 ? -8.148 35.219 6.523 1 94.88 32 GLN B CA 1
ATOM 2702 C C . GLN B 1 32 ? -7.07 34.25 7 1 94.88 32 GLN B C 1
ATOM 2704 O O . GLN B 1 32 ? -6.07 34.656 7.59 1 94.88 32 GLN B O 1
ATOM 2709 N N . PHE B 1 33 ? -7.297 33.031 6.758 1 96.06 33 PHE B N 1
ATOM 2710 C CA . PHE B 1 33 ? -6.359 32 7.172 1 96.06 33 PHE B CA 1
ATOM 2711 C C . PHE B 1 33 ? -5.02 32.188 6.469 1 96.06 33 PHE B C 1
ATOM 2713 O O . PHE B 1 33 ? -3.965 32.094 7.102 1 96.06 33 PHE B O 1
ATOM 2720 N N . ARG B 1 34 ? -4.996 32.469 5.199 1 95.31 34 ARG B N 1
ATOM 2721 C CA . ARG B 1 34 ? -3.779 32.562 4.398 1 95.31 34 ARG B CA 1
ATOM 2722 C C . ARG B 1 34 ? -3.033 33.844 4.707 1 95.31 34 ARG B C 1
ATOM 2724 O O . ARG B 1 34 ? -1.832 33.969 4.449 1 95.31 34 ARG B O 1
ATOM 2731 N N . SER B 1 35 ? -3.75 34.812 5.238 1 94.56 35 SER B N 1
ATOM 2732 C CA . SER B 1 35 ? -3.127 36.094 5.523 1 94.56 35 SER B CA 1
ATOM 2733 C C . SER B 1 35 ? -2.275 36.031 6.789 1 94.56 35 SER B C 1
ATOM 2735 O O . SER B 1 35 ? -1.447 36.906 7.031 1 94.56 35 SER B O 1
ATOM 2737 N N . GLN B 1 36 ? -2.4 35 7.52 1 92.88 36 GLN B N 1
ATOM 2738 C CA . GLN B 1 36 ? -1.623 34.844 8.742 1 92.88 36 GLN B CA 1
ATOM 2739 C C . GLN B 1 36 ? -0.194 34.406 8.438 1 92.88 36 GLN B C 1
ATOM 2741 O O . GLN B 1 36 ? 0.031 33.594 7.539 1 92.88 36 GLN B O 1
ATOM 2746 N N . PRO B 1 37 ? 0.72 35.062 9.109 1 94.75 37 PRO B N 1
ATOM 2747 C CA . PRO B 1 37 ? 2.088 34.562 8.93 1 94.75 37 PRO B CA 1
ATOM 2748 C C . PRO B 1 37 ? 2.289 33.156 9.508 1 94.75 37 PRO B C 1
ATOM 2750 O O . PRO B 1 37 ? 1.663 32.812 10.508 1 94.75 37 PRO B O 1
ATOM 2753 N N . ALA B 1 38 ? 3.193 32.438 8.906 1 96.75 38 ALA B N 1
ATOM 2754 C CA . ALA B 1 38 ? 3.508 31.109 9.422 1 96.75 38 ALA B CA 1
ATOM 2755 C C . ALA B 1 38 ? 4.254 31.188 10.758 1 96.75 38 ALA B C 1
ATOM 2757 O O . ALA B 1 38 ? 5.18 32 10.898 1 96.75 38 ALA B O 1
ATOM 2758 N N . GLN B 1 39 ? 3.807 30.438 11.711 1 97.81 39 GLN B N 1
ATOM 2759 C CA . GLN B 1 39 ? 4.488 30.375 12.992 1 97.81 39 GLN B CA 1
ATOM 2760 C C . GLN B 1 39 ? 5.426 29.172 13.055 1 97.81 39 GLN B C 1
ATOM 2762 O O . GLN B 1 39 ? 5.016 28.047 12.758 1 97.81 39 GLN B O 1
ATOM 2767 N N . ALA B 1 40 ? 6.691 29.438 13.43 1 98.25 40 ALA B N 1
ATOM 2768 C CA . ALA B 1 40 ? 7.602 28.312 13.68 1 98.25 40 ALA B CA 1
ATOM 2769 C C . ALA B 1 40 ? 7.305 27.656 15.016 1 98.25 40 ALA B C 1
ATOM 2771 O O . ALA B 1 40 ? 7.34 28.297 16.062 1 98.25 40 ALA B O 1
ATOM 2772 N N . VAL B 1 41 ? 6.98 26.375 15.023 1 98.25 41 VAL B N 1
ATOM 2773 C CA . VAL B 1 41 ? 6.641 25.641 16.234 1 98.25 41 VAL B CA 1
ATOM 2774 C C . VAL B 1 41 ? 7.844 24.828 16.703 1 98.25 41 VAL B C 1
ATOM 2776 O O . VAL B 1 41 ? 8.391 24.031 15.938 1 98.25 41 VAL B O 1
ATOM 2779 N N . GLY B 1 42 ? 8.289 25.031 17.953 1 97.5 42 GLY B N 1
ATOM 2780 C CA . GLY B 1 42 ? 9.398 24.281 18.531 1 97.5 42 GLY B CA 1
ATOM 2781 C C . GLY B 1 42 ? 9.016 22.875 18.938 1 97.5 42 GLY B C 1
ATOM 2782 O O . GLY B 1 42 ? 7.84 22.5 18.875 1 97.5 42 GLY B O 1
ATOM 2783 N N . PRO B 1 43 ? 9.953 22.094 19.375 1 97.56 43 PRO B N 1
ATOM 2784 C CA . PRO B 1 43 ? 9.742 20.656 19.641 1 97.56 43 PRO B CA 1
ATOM 2785 C C . PRO B 1 43 ? 8.969 20.422 20.938 1 97.56 43 PRO B C 1
ATOM 2787 O O . PRO B 1 43 ? 8.398 19.344 21.125 1 97.56 43 PRO B O 1
ATOM 2790 N N . LYS B 1 44 ? 8.977 21.438 21.844 1 97.31 44 LYS B N 1
ATOM 2791 C CA . LYS B 1 44 ? 8.312 21.234 23.125 1 97.31 44 LYS B CA 1
ATOM 2792 C C . LYS B 1 44 ? 6.805 21.078 22.938 1 97.31 44 LYS B C 1
ATOM 2794 O O . LYS B 1 44 ? 6.133 21.969 22.406 1 97.31 44 LYS B O 1
ATOM 2799 N N . GLY B 1 45 ? 6.246 19.922 23.359 1 97.44 45 GLY B N 1
ATOM 2800 C CA . GLY B 1 45 ? 4.816 19.656 23.312 1 97.44 45 GLY B CA 1
ATOM 2801 C C . GLY B 1 45 ? 4.32 19.344 21.906 1 97.44 45 GLY B C 1
ATOM 2802 O O . GLY B 1 45 ? 3.123 19.141 21.703 1 97.44 45 GLY B O 1
ATOM 2803 N N . LEU B 1 46 ? 5.27 19.266 20.953 1 98.69 46 LEU B N 1
ATOM 2804 C CA . LEU B 1 46 ? 4.898 19.031 19.562 1 98.69 46 LEU B CA 1
ATOM 2805 C C . LEU B 1 46 ? 4.852 17.547 19.25 1 98.69 46 LEU B C 1
ATOM 2807 O O . LEU B 1 46 ? 5.75 16.797 19.641 1 98.69 46 LEU B O 1
ATOM 2811 N N . LEU B 1 47 ? 3.803 17.109 18.688 1 98.88 47 LEU B N 1
ATOM 2812 C CA . LEU B 1 47 ? 3.775 15.844 17.953 1 98.88 47 LEU B CA 1
ATOM 2813 C C . LEU B 1 47 ? 3.66 16.094 16.453 1 98.88 47 LEU B C 1
ATOM 2815 O O . LEU B 1 47 ? 2.631 16.578 15.969 1 98.88 47 LEU B O 1
ATOM 2819 N N . TYR B 1 48 ? 4.688 15.844 15.75 1 98.88 48 TYR B N 1
ATOM 2820 C CA . TYR B 1 48 ? 4.758 16.062 14.305 1 98.88 48 TYR B CA 1
ATOM 2821 C C . TYR B 1 48 ? 4.242 14.859 13.539 1 98.88 48 TYR B C 1
ATOM 2823 O O . TYR B 1 48 ? 4.645 13.727 13.812 1 98.88 48 TYR B O 1
ATOM 2831 N N . VAL B 1 49 ? 3.363 15.102 12.602 1 98.81 49 VAL B N 1
ATOM 2832 C CA . VAL B 1 49 ? 2.732 14.078 11.773 1 98.81 49 VAL B CA 1
ATOM 2833 C C . VAL B 1 49 ? 3.275 14.156 10.344 1 98.81 49 VAL B C 1
ATOM 2835 O O . VAL B 1 49 ? 3.186 15.203 9.695 1 98.81 49 VAL B O 1
ATOM 2838 N N . GLN B 1 50 ? 3.869 13.062 9.82 1 98.44 50 GLN B N 1
ATOM 2839 C CA . GLN B 1 50 ? 4.355 13.016 8.445 1 98.44 50 GLN B CA 1
ATOM 2840 C C . GLN B 1 50 ? 3.26 12.555 7.492 1 98.44 50 GLN B C 1
ATOM 2842 O O . GLN B 1 50 ? 2.145 12.25 7.918 1 98.44 50 GLN B O 1
ATOM 2847 N N . GLN B 1 51 ? 3.609 12.625 6.172 1 97.69 51 GLN B N 1
ATOM 2848 C CA . GLN B 1 51 ? 2.715 12.094 5.148 1 97.69 51 GLN B CA 1
ATOM 2849 C C . GLN B 1 51 ? 2.301 10.664 5.473 1 97.69 51 GLN B C 1
ATOM 2851 O O . GLN B 1 51 ? 3.123 9.852 5.906 1 97.69 51 GLN B O 1
ATOM 2856 N N . ARG B 1 52 ? 0.993 10.391 5.367 1 97.69 52 ARG B N 1
ATOM 2857 C CA . ARG B 1 52 ? 0.385 9.086 5.617 1 97.69 52 ARG B CA 1
ATOM 2858 C C . ARG B 1 52 ? 0.488 8.711 7.09 1 97.69 52 ARG B C 1
ATOM 2860 O O . ARG B 1 52 ? 0.574 7.523 7.426 1 97.69 52 ARG B O 1
ATOM 2867 N N . GLU B 1 53 ? 0.527 9.672 7.949 1 98.56 53 GLU B N 1
ATOM 2868 C CA . GLU B 1 53 ? 0.394 9.492 9.391 1 98.56 53 GLU B CA 1
ATOM 2869 C C . GLU B 1 53 ? -0.783 10.289 9.945 1 98.56 53 GLU B C 1
ATOM 2871 O O . GLU B 1 53 ? -1.238 11.242 9.32 1 98.56 53 GLU B O 1
ATOM 2876 N N . PHE B 1 54 ? -1.295 9.828 11.023 1 98.81 54 PHE B N 1
ATOM 2877 C CA . PHE B 1 54 ? -2.201 10.656 11.805 1 98.81 54 PHE B CA 1
ATOM 2878 C C . PHE B 1 54 ? -1.987 10.438 13.297 1 98.81 54 PHE B C 1
ATOM 2880 O O . PHE B 1 54 ? -1.373 9.453 13.703 1 98.81 54 PHE B O 1
ATOM 2887 N N . ALA B 1 55 ? -2.357 11.367 14.023 1 98.88 55 ALA B N 1
ATOM 2888 C CA . ALA B 1 55 ? -2.35 11.312 15.477 1 98.88 55 ALA B CA 1
ATOM 2889 C C . ALA B 1 55 ? -3.615 11.93 16.062 1 98.88 55 ALA B C 1
ATOM 2891 O O . ALA B 1 55 ? -4.098 12.953 15.562 1 98.88 55 ALA B O 1
ATOM 2892 N N . ALA B 1 56 ? -4.16 11.281 17 1 98.88 56 ALA B N 1
ATOM 2893 C CA . ALA B 1 56 ? -5.359 11.758 17.688 1 98.88 56 ALA B CA 1
ATOM 2894 C C . ALA B 1 56 ? -5.16 11.781 19.203 1 98.88 56 ALA B C 1
ATOM 2896 O O . ALA B 1 56 ? -4.492 10.906 19.75 1 98.88 56 ALA B O 1
ATOM 2897 N N . THR B 1 57 ? -5.648 12.766 19.812 1 98.75 57 THR B N 1
ATOM 2898 C CA . THR B 1 57 ? -5.59 12.891 21.266 1 98.75 57 THR B CA 1
ATOM 2899 C C . THR B 1 57 ? -6.699 13.805 21.766 1 98.75 57 THR B C 1
ATOM 2901 O O . THR B 1 57 ? -7.664 14.086 21.047 1 98.75 57 THR B O 1
ATOM 2904 N N . THR B 1 58 ? -6.691 14.125 23.062 1 97.44 58 THR B N 1
ATOM 2905 C CA . THR B 1 58 ? -7.695 15 23.656 1 97.44 58 THR B CA 1
ATOM 2906 C C . THR B 1 58 ? -7.031 16.141 24.422 1 97.44 58 THR B C 1
ATOM 2908 O O . THR B 1 58 ? -5.812 16.141 24.625 1 97.44 58 THR B O 1
ATOM 2911 N N . SER B 1 59 ? -7.859 17.078 24.844 1 95.88 59 SER B N 1
ATOM 2912 C CA . SER B 1 59 ? -7.371 18.219 25.594 1 95.88 59 SER B CA 1
ATOM 2913 C C . SER B 1 59 ? -6.812 17.797 26.953 1 95.88 59 SER B C 1
ATOM 2915 O O . SER B 1 59 ? -6.117 18.578 27.609 1 95.88 59 SER B O 1
ATOM 2917 N N . LYS B 1 60 ? -7.004 16.547 27.297 1 95.38 60 LYS B N 1
ATOM 2918 C CA . LYS B 1 60 ? -6.527 16.031 28.578 1 95.38 60 LYS B CA 1
ATOM 2919 C C . LYS B 1 60 ? -5.09 15.531 28.469 1 95.38 60 LYS B C 1
ATOM 2921 O O . LYS B 1 60 ? -4.445 15.25 29.484 1 95.38 60 LYS B O 1
ATOM 2926 N N . ASP B 1 61 ? -4.609 15.461 27.297 1 97.38 61 ASP B N 1
ATOM 2927 C CA . ASP B 1 61 ? -3.254 14.961 27.078 1 97.38 61 ASP B CA 1
ATOM 2928 C C . ASP B 1 61 ? -2.219 15.883 27.719 1 97.38 61 ASP B C 1
ATOM 2930 O O . ASP B 1 61 ? -2.184 17.078 27.438 1 97.38 61 ASP B O 1
ATOM 2934 N N . GLY B 1 62 ? -1.429 15.344 28.578 1 96.94 62 GLY B N 1
ATOM 2935 C CA . GLY B 1 62 ? -0.442 16.141 29.281 1 96.94 62 GLY B CA 1
ATOM 2936 C C . GLY B 1 62 ? 0.878 16.25 28.547 1 96.94 62 GLY B C 1
ATOM 2937 O O . GLY B 1 62 ? 1.709 17.109 28.875 1 96.94 62 GLY B O 1
ATOM 2938 N N . SER B 1 63 ? 1.058 15.484 27.516 1 97.88 63 SER B N 1
ATOM 2939 C CA . SER B 1 63 ? 2.35 15.398 26.828 1 97.88 63 SER B CA 1
ATOM 2940 C C . SER B 1 63 ? 2.34 16.188 25.531 1 97.88 63 SER B C 1
ATOM 2942 O O . SER B 1 63 ? 3.346 16.797 25.156 1 97.88 63 SER B O 1
ATOM 2944 N N . VAL B 1 64 ? 1.224 16.219 24.844 1 98.44 64 VAL B N 1
ATOM 2945 C CA . VAL B 1 64 ? 1.13 16.844 23.516 1 98.44 64 VAL B CA 1
ATOM 2946 C C . VAL B 1 64 ? 0.168 18.016 23.578 1 98.44 64 VAL B C 1
ATOM 2948 O O . VAL B 1 64 ? -0.992 17.875 23.969 1 98.44 64 VAL B O 1
ATOM 2951 N N . SER B 1 65 ? 0.658 19.172 23.156 1 98.06 65 SER B N 1
ATOM 2952 C CA . SER B 1 65 ? -0.19 20.359 23.125 1 98.06 65 SER B CA 1
ATOM 2953 C C . SER B 1 65 ? -0.434 20.828 21.688 1 98.06 65 SER B C 1
ATOM 2955 O O . SER B 1 65 ? -1.352 21.609 21.438 1 98.06 65 SER B O 1
ATOM 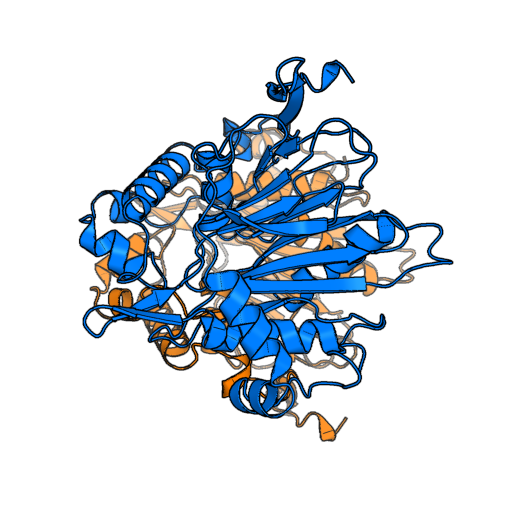2957 N N . ILE B 1 66 ? 0.429 20.375 20.812 1 98.75 66 ILE B N 1
ATOM 2958 C CA . ILE B 1 66 ? 0.311 20.781 19.406 1 98.75 66 ILE B CA 1
ATOM 2959 C C . ILE B 1 66 ? 0.48 19.562 18.5 1 98.75 66 ILE B C 1
ATOM 2961 O O . ILE B 1 66 ? 1.425 18.781 18.672 1 98.75 66 ILE B O 1
ATOM 2965 N N . LEU B 1 67 ? -0.48 19.359 17.625 1 98.88 67 LEU B N 1
ATOM 2966 C CA . LEU B 1 67 ? -0.268 18.5 16.469 1 98.88 67 LEU B CA 1
ATOM 2967 C C . LEU B 1 67 ? 0.15 19.328 15.25 1 98.88 67 LEU B C 1
ATOM 2969 O O . LEU B 1 67 ? -0.407 20.391 15 1 98.88 67 LEU B O 1
ATOM 2973 N N . GLY B 1 68 ? 1.141 18.859 14.539 1 98.88 68 GLY B N 1
ATOM 2974 C CA . GLY B 1 68 ? 1.606 19.656 13.414 1 98.88 68 GLY B CA 1
ATOM 2975 C C . GLY B 1 68 ? 2.049 18.812 12.234 1 98.88 68 GLY B C 1
ATOM 2976 O O . GLY B 1 68 ? 2.387 17.641 12.391 1 98.88 68 GLY B O 1
ATOM 2977 N N . SER B 1 69 ? 1.996 19.328 11.078 1 98.81 69 SER B N 1
ATOM 2978 C CA . SER B 1 69 ? 2.473 18.734 9.844 1 98.81 69 SER B CA 1
ATOM 2979 C C . SER B 1 69 ? 2.783 19.797 8.797 1 98.81 69 SER B C 1
ATOM 2981 O O . SER B 1 69 ? 2.117 20.828 8.734 1 98.81 69 SER B O 1
ATOM 2983 N N . ASP B 1 70 ? 3.805 19.562 8.031 1 98.31 70 ASP B N 1
ATOM 2984 C CA . ASP B 1 70 ? 4.094 20.5 6.941 1 98.31 70 ASP B CA 1
ATOM 2985 C C . ASP B 1 70 ? 4.617 19.75 5.715 1 98.31 70 ASP B C 1
ATOM 2987 O O . ASP B 1 70 ? 4.383 18.562 5.559 1 98.31 70 ASP B O 1
ATOM 2991 N N . ASP B 1 71 ? 5.145 20.516 4.746 1 96.62 71 ASP B N 1
ATOM 2992 C CA . ASP B 1 71 ? 5.664 20.016 3.473 1 96.62 71 ASP B CA 1
ATOM 2993 C C . ASP B 1 71 ? 4.535 19.5 2.584 1 96.62 71 ASP B C 1
ATOM 2995 O O . ASP B 1 71 ? 4.695 18.5 1.893 1 96.62 71 ASP B O 1
ATOM 2999 N N . ALA B 1 72 ? 3.393 20.156 2.629 1 97.5 72 ALA B N 1
ATOM 3000 C CA . ALA B 1 72 ? 2.309 19.797 1.716 1 97.5 72 ALA B CA 1
ATOM 3001 C C . ALA B 1 72 ? 2.311 20.703 0.488 1 97.5 72 ALA B C 1
ATOM 3003 O O . ALA B 1 72 ? 2.324 21.938 0.614 1 97.5 72 ALA B O 1
ATOM 3004 N N . THR B 1 73 ? 2.426 20.125 -0.638 1 97.56 73 THR B N 1
ATOM 3005 C CA . THR B 1 73 ? 2.186 20.828 -1.896 1 97.56 73 THR B CA 1
ATOM 3006 C C . THR B 1 73 ? 0.883 20.359 -2.537 1 97.56 73 THR B C 1
ATOM 3008 O O . THR B 1 73 ? -0.168 20.969 -2.346 1 97.56 73 THR B O 1
ATOM 3011 N N . THR B 1 74 ? 0.907 19.141 -2.996 1 97 74 THR B N 1
ATOM 3012 C CA . THR B 1 74 ? -0.33 18.625 -3.568 1 97 74 THR B CA 1
ATOM 3013 C C . THR B 1 74 ? -1.167 17.922 -2.5 1 97 74 THR B C 1
ATOM 3015 O O . THR B 1 74 ? -2.346 17.641 -2.717 1 97 74 THR B O 1
ATOM 3018 N N . CYS B 1 75 ? -0.625 17.656 -1.356 1 97.88 75 CYS B N 1
ATOM 3019 C CA . CYS B 1 75 ? -1.279 16.938 -0.269 1 97.88 75 CYS B CA 1
ATOM 3020 C C . CYS B 1 75 ? -2.16 17.875 0.55 1 97.88 75 CYS B C 1
ATOM 3022 O O . CYS B 1 75 ? -2.111 19.094 0.372 1 97.88 75 CYS B O 1
ATOM 3024 N N . HIS B 1 76 ? -3.029 17.234 1.37 1 98.75 76 HIS B N 1
ATOM 3025 C CA . HIS B 1 76 ? -3.941 17.969 2.238 1 98.75 76 HIS B CA 1
ATOM 3026 C C . HIS B 1 76 ? -3.773 17.547 3.695 1 98.75 76 HIS B C 1
ATOM 3028 O O . HIS B 1 76 ? -3.484 16.391 3.98 1 98.75 76 HIS B O 1
ATOM 3034 N N . PHE B 1 77 ? -3.938 18.531 4.535 1 98.88 77 PHE B N 1
ATOM 3035 C CA . PHE B 1 77 ? -4.098 18.25 5.961 1 98.88 77 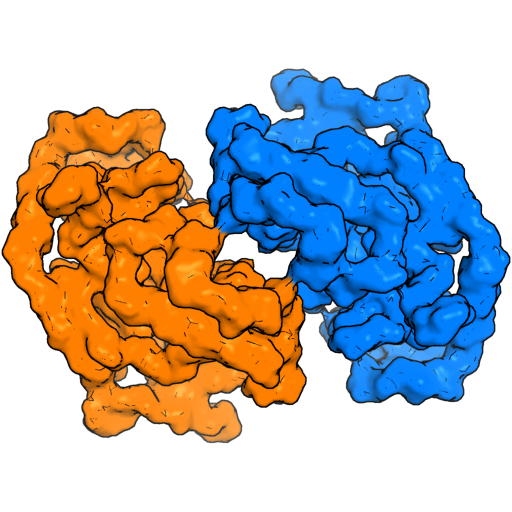PHE B CA 1
ATOM 3036 C C . PHE B 1 77 ? -5.57 18.141 6.328 1 98.88 77 PHE B C 1
ATOM 3038 O O . PHE B 1 77 ? -6.391 18.953 5.871 1 98.88 77 PHE B O 1
ATOM 3045 N N . VAL B 1 78 ? -5.848 17.156 7.086 1 98.88 78 VAL B N 1
ATOM 3046 C CA . VAL B 1 78 ? -7.191 16.969 7.625 1 98.88 78 VAL B CA 1
ATOM 3047 C C . VAL B 1 78 ? -7.148 17.031 9.148 1 98.88 78 VAL B C 1
ATOM 3049 O O . VAL B 1 78 ? -6.426 16.266 9.789 1 98.88 78 VAL B O 1
ATOM 3052 N N . VAL B 1 79 ? -7.883 17.969 9.727 1 98.88 79 VAL B N 1
ATOM 3053 C CA . VAL B 1 79 ? -8.07 18.016 11.172 1 98.88 79 VAL B CA 1
ATOM 3054 C C . VAL B 1 79 ? -9.539 17.766 11.516 1 98.88 79 VAL B C 1
ATOM 3056 O O . VAL B 1 79 ? -10.422 18.453 11.008 1 98.88 79 VAL B O 1
ATOM 3059 N N . LEU B 1 80 ? -9.789 16.797 12.258 1 98.69 80 LEU B N 1
ATOM 3060 C CA . LEU B 1 80 ? -11.125 16.469 12.734 1 98.69 80 LEU B CA 1
ATOM 3061 C C . LEU B 1 80 ? -11.195 16.562 14.258 1 98.69 80 LEU B C 1
ATOM 3063 O O . LEU B 1 80 ? -10.336 16.016 14.953 1 98.69 80 LEU B O 1
ATOM 3067 N N . ARG B 1 81 ? -12.188 17.281 14.734 1 98.06 81 ARG B N 1
ATOM 3068 C CA . ARG B 1 81 ? -12.32 17.5 16.172 1 98.06 81 ARG B CA 1
ATOM 3069 C C . ARG B 1 81 ? -13.758 17.281 16.641 1 98.06 81 ARG B C 1
ATOM 3071 O O . ARG B 1 81 ? -14.703 17.641 15.938 1 98.06 81 ARG B O 1
ATOM 3078 N N . HIS B 1 82 ? -13.891 16.656 17.703 1 97 82 HIS B N 1
ATOM 3079 C CA . HIS B 1 82 ? -15.18 16.609 18.375 1 97 82 HIS B CA 1
ATOM 3080 C C . HIS B 1 82 ? -15.281 17.672 19.469 1 97 82 HIS B C 1
ATOM 3082 O O . HIS B 1 82 ? -14.539 17.625 20.453 1 97 82 HIS B O 1
ATOM 3088 N N . THR B 1 83 ? -16.219 18.578 19.375 1 94.81 83 THR B N 1
ATOM 3089 C CA . THR B 1 83 ? -16.25 19.766 20.234 1 94.81 83 THR B CA 1
ATOM 3090 C C . THR B 1 83 ? -16.656 19.391 21.656 1 94.81 83 THR B C 1
ATOM 3092 O O . THR B 1 83 ? -16.359 20.125 22.594 1 94.81 83 THR B O 1
ATOM 3095 N N . GLY B 1 84 ? -17.344 18.312 21.828 1 93.69 84 GLY B N 1
ATOM 3096 C CA . GLY B 1 84 ? -17.766 17.875 23.156 1 93.69 84 GLY B CA 1
ATOM 3097 C C . GLY B 1 84 ? -16.641 17.25 23.953 1 93.69 84 GLY B C 1
ATOM 3098 O O . GLY B 1 84 ? -16.344 17.688 25.062 1 93.69 84 GLY B O 1
ATOM 3099 N N . SER B 1 85 ? -15.953 16.328 23.422 1 94 85 SER B N 1
ATOM 3100 C CA . SER B 1 85 ? -14.922 15.57 24.109 1 94 85 SER B CA 1
ATOM 3101 C C . SER B 1 85 ? -13.57 16.266 24.031 1 94 85 SER B C 1
ATOM 3103 O O . SER B 1 85 ? -12.68 16.016 24.844 1 94 85 SER B O 1
ATOM 3105 N N . GLY B 1 86 ? -13.398 17.125 23.047 1 94.88 86 GLY B N 1
ATOM 3106 C CA . GLY B 1 86 ? -12.109 17.734 22.797 1 94.88 86 GLY B CA 1
ATOM 3107 C C . GLY B 1 86 ? -11.164 16.844 22.016 1 94.88 86 GLY B C 1
ATOM 3108 O O . GLY B 1 86 ? -10.008 17.219 21.781 1 94.88 86 GLY B O 1
ATOM 3109 N N . ALA B 1 87 ? -11.664 15.695 21.594 1 97.75 87 ALA B N 1
ATOM 3110 C CA . ALA B 1 87 ? -10.844 14.82 20.75 1 97.75 87 ALA B CA 1
ATOM 3111 C C . ALA B 1 87 ? -10.477 15.508 19.438 1 97.75 87 ALA B C 1
ATOM 3113 O O . ALA B 1 87 ? -11.305 16.188 18.828 1 97.75 87 ALA B O 1
ATOM 3114 N N . ILE B 1 88 ? -9.227 15.414 19.094 1 98.75 88 ILE B N 1
ATOM 3115 C CA . ILE B 1 88 ? -8.758 16.062 17.875 1 98.75 88 ILE B CA 1
ATOM 3116 C C . ILE B 1 88 ? -7.754 15.164 17.172 1 98.75 88 ILE B C 1
ATOM 3118 O O . ILE B 1 88 ? -6.945 14.492 17.812 1 98.75 88 ILE B O 1
ATOM 3122 N N . CYS B 1 89 ? -7.887 15.078 15.883 1 98.88 89 CYS B N 1
ATOM 3123 C CA . CYS B 1 89 ? -7.008 14.281 15.039 1 98.88 89 CYS B CA 1
ATOM 3124 C C . CYS B 1 89 ? -6.441 15.117 13.898 1 98.88 89 CYS B C 1
ATOM 3126 O O . CYS B 1 89 ? -7.168 15.891 13.273 1 98.88 89 CYS B O 1
ATOM 3128 N N . LEU B 1 90 ? -5.125 15.109 13.711 1 98.94 90 LEU B N 1
ATOM 3129 C CA . LEU B 1 90 ? -4.477 15.695 12.547 1 98.94 90 LEU B CA 1
ATOM 3130 C C . LEU B 1 90 ? -3.895 14.609 11.648 1 98.94 90 LEU B C 1
ATOM 3132 O O . LEU B 1 90 ? -3.262 13.672 12.133 1 98.94 90 LEU B O 1
ATOM 3136 N N . THR B 1 91 ? -4.156 14.695 10.352 1 98.81 91 THR B N 1
ATOM 3137 C CA . THR B 1 91 ? -3.729 13.711 9.367 1 98.81 91 THR B CA 1
ATOM 3138 C C . THR B 1 91 ? -3.146 14.398 8.133 1 98.81 91 THR B C 1
ATOM 3140 O O . THR B 1 91 ? -3.602 15.477 7.746 1 98.81 91 THR B O 1
ATOM 3143 N N . HIS B 1 92 ? -2.133 13.797 7.57 1 98.75 92 HIS B N 1
ATOM 3144 C CA . HIS B 1 92 ? -1.527 14.234 6.316 1 98.75 92 HIS B CA 1
ATOM 3145 C C . HIS B 1 92 ? -1.887 13.289 5.172 1 98.75 92 HIS B 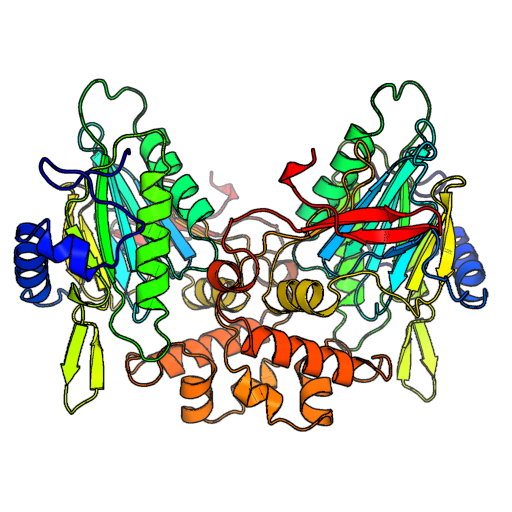C 1
ATOM 3147 O O . HIS B 1 92 ? -1.274 12.227 5.02 1 98.75 92 HIS B O 1
ATOM 3153 N N . CYS B 1 93 ? -2.811 13.742 4.293 1 98.12 93 CYS B N 1
ATOM 3154 C CA . CYS B 1 93 ? -3.387 12.906 3.25 1 98.12 93 CYS B CA 1
ATOM 3155 C C . CYS B 1 93 ? -2.77 13.219 1.893 1 98.12 93 CYS B C 1
ATOM 3157 O O . CYS B 1 93 ? -2.574 14.391 1.551 1 98.12 93 CYS B O 1
ATOM 3159 N N . ASP B 1 94 ? -2.492 12.211 1.129 1 95.75 94 ASP B N 1
ATOM 3160 C CA . ASP B 1 94 ? -1.884 12.453 -0.176 1 95.75 94 ASP B CA 1
ATOM 3161 C C . ASP B 1 94 ? -2.732 11.852 -1.295 1 95.75 94 ASP B C 1
ATOM 3163 O O . ASP B 1 94 ? -2.326 11.852 -2.459 1 95.75 94 ASP B O 1
ATOM 3167 N N . GLY B 1 95 ? -3.84 11.281 -0.958 1 92.75 95 GLY B N 1
ATOM 3168 C CA . GLY B 1 95 ? -4.754 10.805 -1.981 1 92.75 95 GLY B CA 1
ATOM 3169 C C . GLY B 1 95 ? -4.59 9.328 -2.283 1 92.75 95 GLY B C 1
ATOM 3170 O O . GLY B 1 95 ? -5.32 8.766 -3.104 1 92.75 95 GLY B O 1
ATOM 3171 N N . SER B 1 96 ? -3.736 8.609 -1.622 1 87.62 96 SER B N 1
ATOM 3172 C CA . SER B 1 96 ? -3.416 7.219 -1.919 1 87.62 96 SER B CA 1
ATOM 3173 C C . SER B 1 96 ? -4.559 6.293 -1.515 1 87.62 96 SER B C 1
ATOM 3175 O O . SER B 1 96 ? -4.777 5.258 -2.148 1 87.62 96 SER B O 1
ATOM 3177 N N . ASP B 1 97 ? -5.211 6.605 -0.461 1 89.75 97 ASP B N 1
ATOM 3178 C CA . ASP B 1 97 ? -6.309 5.793 0.06 1 89.75 97 ASP B CA 1
ATOM 3179 C C . ASP B 1 97 ? -7.254 6.633 0.916 1 89.75 97 ASP B C 1
ATOM 3181 O O . ASP B 1 97 ? -7.512 6.301 2.074 1 89.75 97 ASP B O 1
ATOM 3185 N N . THR B 1 98 ? -7.832 7.578 0.305 1 94.94 98 THR B N 1
ATOM 3186 C CA . THR B 1 98 ? -8.547 8.648 0.995 1 94.94 98 THR B CA 1
ATOM 3187 C C . THR B 1 98 ? -9.758 8.094 1.743 1 94.94 98 THR B C 1
ATOM 3189 O O . THR B 1 98 ? -10 8.453 2.895 1 94.94 98 THR B O 1
ATOM 3192 N N . GLU B 1 99 ? -10.547 7.273 1.14 1 92.75 99 GLU B N 1
ATOM 3193 C CA . GLU B 1 99 ? -11.75 6.738 1.773 1 92.75 99 GLU B CA 1
ATOM 3194 C C . GLU B 1 99 ? -11.406 6.02 3.076 1 92.75 99 GLU B C 1
ATOM 3196 O O . GLU B 1 99 ? -12.055 6.246 4.102 1 92.75 99 GLU B O 1
ATOM 3201 N N . LYS B 1 100 ? -10.406 5.137 2.99 1 93.25 100 LYS B N 1
ATOM 3202 C CA . LYS B 1 100 ? -9.984 4.422 4.191 1 93.25 100 LYS B CA 1
ATOM 3203 C C . LYS B 1 100 ? -9.406 5.383 5.23 1 93.25 100 LYS B C 1
ATOM 3205 O O . LYS B 1 100 ? -9.617 5.207 6.43 1 93.25 100 LYS B O 1
ATOM 3210 N N . GLU B 1 101 ? -8.648 6.316 4.777 1 97.19 101 GLU B N 1
ATOM 3211 C CA . GLU B 1 101 ? -8.031 7.285 5.684 1 97.19 101 GLU B CA 1
ATOM 3212 C C . GLU B 1 101 ? -9.094 8.07 6.449 1 97.19 101 GLU B C 1
ATOM 3214 O O . GLU B 1 101 ? -8.969 8.273 7.66 1 97.19 101 GLU B O 1
ATOM 3219 N N . VAL B 1 102 ? -10.141 8.477 5.77 1 98 102 VAL B N 1
ATOM 3220 C CA . VAL B 1 102 ? -11.219 9.234 6.398 1 98 102 VAL B CA 1
ATOM 3221 C C . VAL B 1 102 ? -11.914 8.375 7.445 1 98 102 VAL B C 1
ATOM 3223 O O . VAL B 1 102 ? -12.258 8.859 8.523 1 98 102 VAL B O 1
ATOM 3226 N N . LEU B 1 103 ? -12.109 7.125 7.172 1 97.38 103 LEU B N 1
ATOM 3227 C CA . LEU B 1 103 ? -12.703 6.219 8.148 1 97.38 103 LEU B CA 1
ATOM 3228 C C . LEU B 1 103 ? -11.805 6.07 9.375 1 97.38 103 LEU B C 1
ATOM 3230 O O . LEU B 1 103 ? -12.289 6.098 10.508 1 97.38 103 LEU B O 1
ATOM 3234 N N . LEU B 1 104 ? -10.5 5.93 9.133 1 97.44 104 LEU B N 1
ATOM 3235 C CA . LEU B 1 104 ? -9.539 5.789 10.227 1 97.44 104 LEU B CA 1
ATOM 3236 C C . LEU B 1 104 ? -9.57 7.02 11.125 1 97.44 104 LEU B C 1
ATOM 3238 O O . LEU B 1 104 ? -9.602 6.891 12.352 1 97.44 104 LEU B O 1
ATOM 3242 N N . ILE B 1 105 ? -9.539 8.148 10.539 1 97.88 105 ILE B N 1
ATOM 3243 C CA . ILE B 1 105 ? -9.539 9.422 11.25 1 97.88 105 ILE B CA 1
ATOM 3244 C C . ILE B 1 105 ? -10.812 9.555 12.078 1 97.88 105 ILE B C 1
ATOM 3246 O O . ILE B 1 105 ? -10.758 9.891 13.266 1 97.88 105 ILE B O 1
ATOM 3250 N N . THR B 1 106 ? -11.945 9.328 11.445 1 97.44 106 THR B N 1
ATOM 3251 C CA . THR B 1 106 ? -13.242 9.469 12.109 1 97.44 106 THR B CA 1
ATOM 3252 C C . THR B 1 106 ? -13.359 8.484 13.273 1 97.44 106 THR B C 1
ATOM 3254 O O . THR B 1 106 ? -13.812 8.852 14.359 1 97.44 106 THR B O 1
ATOM 3257 N N . ASN B 1 107 ? -12.93 7.285 13.023 1 97.19 107 ASN B N 1
ATOM 3258 C CA . ASN B 1 107 ? -12.961 6.285 14.086 1 97.19 107 ASN B CA 1
ATOM 3259 C C . ASN B 1 107 ? -12.062 6.68 15.25 1 97.19 107 ASN B C 1
ATOM 3261 O O . ASN B 1 107 ? -12.414 6.465 16.406 1 97.19 107 ASN B O 1
ATOM 3265 N N . ALA B 1 108 ? -10.906 7.176 14.969 1 97.94 108 ALA B N 1
ATOM 3266 C CA . ALA B 1 108 ? -9.977 7.582 16.016 1 97.94 108 ALA B CA 1
ATOM 3267 C C . ALA B 1 108 ? -10.594 8.656 16.906 1 97.94 108 ALA B C 1
ATOM 3269 O O . ALA B 1 108 ? -10.484 8.586 18.141 1 97.94 108 ALA B O 1
ATOM 3270 N N . VAL B 1 109 ? -11.258 9.633 16.328 1 97.69 109 VAL B N 1
ATOM 3271 C CA . VAL B 1 109 ? -11.867 10.719 17.078 1 97.69 109 VAL B CA 1
ATOM 3272 C C . VAL B 1 109 ? -13.062 10.188 17.875 1 97.69 109 VAL B C 1
ATOM 3274 O O . VAL B 1 109 ? -13.242 10.539 19.047 1 97.69 109 VAL B O 1
ATOM 3277 N N . LYS B 1 110 ? -13.805 9.312 17.281 1 95.44 110 LYS B N 1
ATOM 3278 C CA . LYS B 1 110 ? -14.977 8.75 17.938 1 95.44 110 LYS B CA 1
ATOM 3279 C C . LYS B 1 110 ? -14.562 7.879 19.125 1 95.44 110 LYS B C 1
ATOM 3281 O O . LYS B 1 110 ? -15.219 7.898 20.172 1 95.44 110 LYS B O 1
ATOM 3286 N N . MET B 1 111 ? -13.5 7.121 18.922 1 95.69 111 MET B N 1
ATOM 3287 C CA . MET B 1 111 ? -13.016 6.262 20 1 95.69 111 MET B CA 1
ATOM 3288 C C . MET B 1 111 ? -12.594 7.09 21.203 1 95.69 111 MET B C 1
ATOM 3290 O O . MET B 1 111 ? -12.703 6.637 22.344 1 95.69 111 MET B O 1
ATOM 3294 N N . LEU B 1 112 ? -12.18 8.266 20.969 1 96.44 112 LEU B N 1
ATOM 3295 C CA . LEU B 1 112 ? -11.742 9.156 22.047 1 96.44 112 LEU B CA 1
ATOM 3296 C C . LEU B 1 112 ? -12.898 10.016 22.547 1 96.44 112 LEU B C 1
ATOM 3298 O O . LEU B 1 112 ? -12.695 10.914 23.375 1 96.44 112 LEU B O 1
ATOM 3302 N N . SER B 1 113 ? -14.141 9.711 21.984 1 92.81 113 SER B N 1
ATOM 3303 C CA . SER B 1 113 ? -15.328 10.484 22.344 1 92.81 113 SER B CA 1
ATOM 3304 C C . SER B 1 113 ? -16.438 9.578 22.859 1 92.81 113 SER B C 1
ATOM 3306 O O . SER B 1 113 ? -17.516 9.5 22.25 1 92.81 113 SER B O 1
ATOM 3308 N N . PRO B 1 114 ? -16.266 8.68 23.812 1 76.12 114 PRO B N 1
ATOM 3309 C CA . PRO B 1 114 ? -17.281 7.707 24.219 1 76.12 114 PRO B CA 1
ATOM 3310 C C . PRO B 1 114 ? -18.578 8.367 24.672 1 76.12 114 PRO B C 1
ATOM 3312 O O . PRO B 1 114 ? -19.656 7.805 24.453 1 76.12 114 PRO B O 1
ATOM 3315 N N . SER B 1 115 ? -18.688 9.148 25.609 1 64.62 115 SER B N 1
ATOM 3316 C CA . SER B 1 115 ? -19.953 9.539 26.234 1 64.62 115 SER B CA 1
ATOM 3317 C C . SER B 1 115 ? -20.344 10.953 25.828 1 64.62 115 SER B C 1
ATOM 3319 O O . SER B 1 115 ? -21.141 11.594 26.516 1 64.62 115 SER B O 1
ATOM 3321 N N . THR B 1 116 ? -20 11.266 24.531 1 62.62 116 THR B N 1
ATOM 3322 C CA . THR B 1 116 ? -20.266 12.688 24.656 1 62.62 116 THR B CA 1
ATOM 3323 C C . THR B 1 116 ? -21.672 13.016 24.156 1 62.62 116 THR B C 1
ATOM 3325 O O . THR B 1 116 ? -22 12.75 23 1 62.62 116 THR B O 1
ATOM 3328 N N . GLU B 1 117 ? -22.672 13.062 25.062 1 64 117 GLU B N 1
ATOM 3329 C CA . GLU B 1 117 ? -24.047 13.516 24.844 1 64 117 GLU B CA 1
ATOM 3330 C C . GLU B 1 117 ? -24.078 14.836 24.078 1 64 117 GLU B C 1
ATOM 3332 O O . GLU B 1 117 ? -25.031 15.117 23.344 1 64 117 GLU B O 1
ATOM 3337 N N . CYS B 1 118 ? -22.984 15.648 24.203 1 80.12 118 CYS B N 1
ATOM 3338 C CA . CYS B 1 118 ? -23 17 23.641 1 80.12 118 CYS B CA 1
ATOM 3339 C C . CYS B 1 118 ? -21.797 17.203 22.719 1 80.12 118 CYS B C 1
ATOM 3341 O O . CYS B 1 118 ? -20.812 16.469 22.797 1 80.12 118 CYS B O 1
ATOM 3343 N N . GLY B 1 119 ? -21.969 17.844 21.578 1 90.62 119 GLY B N 1
ATOM 3344 C CA . GLY B 1 119 ? -20.922 18.281 20.656 1 90.62 119 GLY B CA 1
ATOM 3345 C C . GLY B 1 119 ? -21.156 17.812 19.234 1 90.62 119 GLY B C 1
ATOM 3346 O O . GLY B 1 119 ? -22.219 17.281 18.906 1 90.62 119 GLY B O 1
ATOM 3347 N N . ARG B 1 120 ? -20.234 18.156 18.406 1 93.5 120 ARG B N 1
ATOM 3348 C CA . ARG B 1 120 ? -20.328 17.828 17 1 93.5 120 ARG B CA 1
ATOM 3349 C C . ARG B 1 120 ? -18.938 17.609 16.391 1 93.5 120 ARG B C 1
ATOM 3351 O O . ARG B 1 120 ? -17.922 17.969 17 1 93.5 120 ARG B O 1
ATOM 3358 N N . LEU B 1 121 ? -18.906 16.969 15.281 1 95.88 121 LEU B N 1
ATOM 3359 C CA . LEU B 1 121 ? -17.656 16.781 14.547 1 95.88 121 LEU B CA 1
ATOM 3360 C C . LEU B 1 121 ? -17.375 17.984 13.656 1 95.88 121 LEU B C 1
ATOM 3362 O O . LEU B 1 121 ? -18.203 18.344 12.812 1 95.88 121 LEU B O 1
ATOM 3366 N N . GLU B 1 122 ? -16.203 18.594 13.883 1 96.75 122 GLU B N 1
ATOM 3367 C CA . GLU B 1 122 ? -15.758 19.719 13.07 1 96.75 122 GLU B CA 1
ATOM 3368 C C . GLU B 1 122 ? -14.547 19.344 12.219 1 96.75 122 GLU B C 1
ATOM 3370 O O . GLU B 1 122 ? -13.602 18.734 12.719 1 96.75 122 GLU B O 1
ATOM 3375 N N . LEU B 1 123 ? -14.648 19.75 10.977 1 97.69 123 LEU B N 1
ATOM 3376 C CA . LEU B 1 123 ? -13.648 19.344 9.992 1 97.69 123 LEU B CA 1
ATOM 3377 C C . LEU B 1 123 ? -12.891 20.562 9.461 1 97.69 123 LEU B C 1
ATOM 3379 O O . LEU B 1 123 ? -13.5 21.594 9.164 1 97.69 123 LEU B O 1
ATOM 3383 N N . HIS B 1 124 ? -11.586 20.5 9.414 1 97.81 124 HIS B N 1
ATOM 3384 C CA . HIS B 1 124 ? -10.719 21.469 8.766 1 97.81 124 HIS B CA 1
ATOM 3385 C C . HIS B 1 124 ? -9.906 20.828 7.645 1 97.81 124 HIS B C 1
ATOM 3387 O O . HIS B 1 124 ? -9.164 19.875 7.879 1 97.81 124 HIS B O 1
ATOM 3393 N N . LEU B 1 125 ? -10.062 21.312 6.461 1 98.12 125 LEU B N 1
ATOM 3394 C CA . LEU B 1 125 ? -9.312 20.875 5.297 1 98.12 125 LEU B CA 1
ATOM 3395 C C . LEU B 1 125 ? -8.375 21.969 4.801 1 98.12 125 LEU B C 1
ATOM 3397 O O . LEU B 1 125 ? -8.828 23.062 4.469 1 98.12 125 LEU B O 1
ATOM 3401 N N . VAL B 1 126 ? -7.078 21.672 4.809 1 98.62 126 VAL B N 1
ATOM 3402 C CA . VAL B 1 126 ? -6.102 22.672 4.363 1 98.62 126 VAL B CA 1
ATOM 3403 C C . VAL B 1 126 ? -5.055 22 3.475 1 98.62 126 VAL B C 1
ATOM 3405 O O . VAL B 1 126 ? -4.547 20.922 3.807 1 98.62 126 VAL B O 1
ATOM 3408 N N . GLY B 1 127 ? -4.812 22.625 2.346 1 98.44 127 GLY B N 1
ATOM 3409 C CA . GLY B 1 127 ? -3.699 22.125 1.558 1 98.44 127 GLY B CA 1
ATOM 3410 C C . GLY B 1 127 ? -3.977 22.109 0.067 1 98.44 127 GLY B C 1
ATOM 3411 O O . GLY B 1 127 ? -5.035 22.562 -0.375 1 98.44 127 GLY B O 1
ATOM 3412 N N . GLY B 1 128 ? -3.004 21.609 -0.665 1 98.12 128 GLY B N 1
ATOM 3413 C CA . GLY B 1 128 ? -3.107 21.578 -2.115 1 98.12 128 GLY B CA 1
ATOM 3414 C C . GLY B 1 128 ? -3.02 22.953 -2.748 1 98.12 128 GLY B C 1
ATOM 3415 O O . GLY B 1 128 ? -2.984 23.969 -2.047 1 98.12 128 GLY B O 1
ATOM 3416 N N . PHE B 1 129 ? -2.896 23 -4.023 1 98 129 PHE B N 1
ATOM 3417 C CA . PHE B 1 129 ? -2.875 24.203 -4.855 1 98 129 PHE B CA 1
ATOM 3418 C C . PHE B 1 129 ? -3.252 23.859 -6.293 1 98 129 PHE B C 1
ATOM 3420 O O . PHE B 1 129 ? -3.713 22.766 -6.582 1 98 129 PHE B O 1
ATOM 3427 N N . CYS B 1 130 ? -3.254 24.875 -7.121 1 96.38 130 CYS B N 1
ATOM 3428 C CA . CYS B 1 130 ? -3.584 24.641 -8.523 1 96.38 130 CYS B CA 1
ATOM 3429 C C . CYS B 1 130 ? -2.391 24.078 -9.281 1 96.38 130 CYS B C 1
ATOM 3431 O O . CYS B 1 130 ? -1.816 24.75 -10.141 1 96.38 130 CYS B O 1
ATOM 3433 N N . ASP B 1 131 ? -2.086 22.812 -9.016 1 94.44 131 ASP B N 1
ATOM 3434 C CA . ASP B 1 131 ? -0.926 22.188 -9.633 1 94.44 131 ASP B CA 1
ATOM 3435 C C . ASP B 1 131 ? -1.233 21.75 -11.062 1 94.44 131 ASP B C 1
ATOM 3437 O O . ASP B 1 131 ? -2.396 21.547 -11.422 1 94.44 131 ASP B O 1
ATOM 3441 N N . ASP B 1 132 ? -0.225 21.516 -11.859 1 87.75 132 ASP B N 1
ATOM 3442 C CA . ASP B 1 132 ? -0.35 21.234 -13.289 1 87.75 132 ASP B CA 1
ATOM 3443 C C . ASP B 1 132 ? -0.975 19.875 -13.539 1 87.75 132 ASP B C 1
ATOM 3445 O O . ASP B 1 132 ? -1.622 19.656 -14.562 1 87.75 132 ASP B O 1
ATOM 3449 N N . ARG B 1 133 ? -0.815 19.078 -12.617 1 86.81 133 ARG B N 1
ATOM 3450 C CA . ARG B 1 133 ? -1.289 17.703 -12.812 1 86.81 133 ARG B CA 1
ATOM 3451 C C . ARG B 1 133 ? -2.668 17.516 -12.188 1 86.81 133 ARG B C 1
ATOM 3453 O O . ARG B 1 133 ? -3.248 16.438 -12.281 1 86.81 133 ARG B O 1
ATOM 3460 N N . ARG B 1 134 ? -3.195 18.5 -11.484 1 90.06 134 ARG B N 1
ATOM 3461 C CA . ARG B 1 134 ? -4.531 18.547 -10.898 1 90.06 134 ARG B CA 1
ATOM 3462 C C . ARG B 1 134 ? -4.684 17.484 -9.805 1 90.06 134 ARG B C 1
ATOM 3464 O O . ARG B 1 134 ? -5.77 16.938 -9.609 1 90.06 134 ARG B O 1
ATOM 3471 N N . LEU B 1 135 ? -3.564 17.125 -9.211 1 93.19 135 LEU B N 1
ATOM 3472 C CA . LEU B 1 135 ? -3.584 16.172 -8.109 1 93.19 135 LEU B CA 1
ATOM 3473 C C . LEU B 1 135 ? -4.336 16.734 -6.914 1 93.19 135 LEU B C 1
ATOM 3475 O O . LEU B 1 135 ? -5.121 16.031 -6.273 1 93.19 135 LEU B O 1
ATOM 3479 N N . SER B 1 136 ? -4.156 17.969 -6.594 1 96.44 136 SER B N 1
ATOM 3480 C CA . SER B 1 136 ? -4.809 18.625 -5.469 1 96.44 136 SER B CA 1
ATOM 3481 C C . SER B 1 136 ? -6.32 18.672 -5.652 1 96.44 136 SER B C 1
ATOM 3483 O O . SER B 1 136 ? -7.074 18.438 -4.707 1 96.44 136 SER B O 1
ATOM 3485 N N . GLN B 1 137 ? -6.688 19.031 -6.844 1 94.31 137 GLN B N 1
ATOM 3486 C CA . GLN B 1 137 ? -8.117 19.094 -7.137 1 94.31 137 GLN B CA 1
ATOM 3487 C C . GLN B 1 137 ? -8.766 17.734 -6.949 1 94.31 137 GLN B C 1
ATOM 3489 O O . GLN B 1 137 ? -9.859 17.625 -6.387 1 94.31 137 GLN B O 1
ATOM 3494 N N . HIS B 1 138 ? -8.102 16.75 -7.461 1 92 138 HIS B N 1
ATOM 3495 C CA . HIS B 1 138 ? -8.609 15.398 -7.309 1 92 138 HIS B CA 1
ATOM 3496 C C . HIS B 1 138 ? -8.727 15.016 -5.84 1 92 138 HIS B C 1
ATOM 3498 O O . HIS B 1 138 ? -9.742 14.469 -5.414 1 92 138 HIS B O 1
ATOM 3504 N N . LEU B 1 139 ? -7.738 15.273 -5.074 1 95.44 139 LEU B N 1
ATOM 3505 C CA . LEU B 1 139 ? -7.734 14.938 -3.654 1 95.44 139 LEU B CA 1
ATOM 3506 C C . LEU B 1 139 ? -8.828 15.695 -2.91 1 95.44 139 LEU B C 1
ATOM 3508 O O . LEU B 1 139 ? -9.484 15.133 -2.031 1 95.44 139 LEU B O 1
ATOM 3512 N N . THR B 1 140 ? -8.984 16.953 -3.221 1 96.5 140 THR B N 1
ATOM 3513 C CA . THR B 1 140 ? -10.07 17.734 -2.639 1 96.5 140 THR B CA 1
ATOM 3514 C C . THR B 1 140 ? -11.406 17.031 -2.854 1 96.5 140 THR B C 1
ATOM 3516 O O . THR B 1 140 ? -12.18 16.844 -1.909 1 96.5 140 THR B O 1
ATOM 3519 N N . GLY B 1 141 ? -11.633 16.688 -4.074 1 92.75 141 GLY B N 1
ATOM 3520 C CA . GLY B 1 141 ? -12.875 16 -4.387 1 92.75 141 GLY B CA 1
ATOM 3521 C C . GLY B 1 141 ? -13.031 14.695 -3.629 1 92.75 141 GLY B C 1
ATOM 3522 O O . GLY B 1 141 ? -14.117 14.391 -3.133 1 92.75 141 GLY B O 1
ATOM 3523 N N . GLN B 1 142 ? -11.969 13.922 -3.537 1 93.12 142 GLN B N 1
ATOM 3524 C CA . GLN B 1 142 ? -11.992 12.648 -2.818 1 93.12 142 GLN B CA 1
ATOM 3525 C C . GLN B 1 142 ? -12.344 12.859 -1.348 1 93.12 142 GLN B C 1
ATOM 3527 O O . GLN B 1 142 ? -13.156 12.117 -0.788 1 93.12 142 GLN B O 1
ATOM 3532 N N . LEU B 1 143 ? -11.758 13.812 -0.75 1 96.56 143 LEU B N 1
ATOM 3533 C CA . LEU B 1 143 ? -11.984 14.086 0.664 1 96.56 143 LEU B CA 1
ATOM 3534 C C . LEU B 1 143 ? -13.438 14.492 0.91 1 96.56 143 LEU B C 1
ATOM 3536 O O . LEU B 1 143 ? -14.086 13.977 1.822 1 96.56 143 LEU B O 1
ATOM 3540 N N . LEU B 1 144 ? -13.93 15.414 0.074 1 94.75 144 LEU B N 1
ATOM 3541 C CA . LEU B 1 144 ? -15.305 15.867 0.226 1 94.75 144 LEU B CA 1
ATOM 3542 C C . LEU B 1 144 ? -16.281 14.703 0.067 1 94.75 144 LEU B C 1
ATOM 3544 O O . LEU B 1 144 ? -17.219 14.562 0.862 1 94.75 144 LEU B O 1
ATOM 3548 N N . ARG B 1 145 ? -16.016 13.906 -0.894 1 92.12 145 ARG B N 1
ATOM 3549 C CA . ARG B 1 145 ? -16.891 12.758 -1.124 1 92.12 145 ARG B CA 1
ATOM 3550 C C . ARG B 1 145 ? -16.812 11.766 0.036 1 92.12 145 ARG B C 1
ATOM 3552 O O . ARG B 1 145 ? -17.844 11.234 0.473 1 92.12 145 ARG B O 1
ATOM 3559 N N . ALA B 1 146 ? -15.617 11.453 0.445 1 95 146 ALA B N 1
ATOM 3560 C CA . ALA B 1 146 ? -15.43 10.492 1.525 1 95 146 ALA B CA 1
ATOM 3561 C C . ALA B 1 146 ? -16.141 10.945 2.799 1 95 146 ALA B C 1
ATOM 3563 O O . ALA B 1 146 ? -16.797 10.156 3.461 1 95 146 ALA B O 1
ATOM 3564 N N . PHE B 1 147 ? -16.031 12.195 3.162 1 96.12 147 PHE B N 1
ATOM 3565 C CA . PHE B 1 147 ? -16.688 12.703 4.363 1 96.12 147 PHE B CA 1
ATOM 3566 C C . PHE B 1 147 ? -18.203 12.75 4.188 1 96.12 147 PHE B C 1
ATOM 3568 O O . PHE B 1 147 ? -18.953 12.57 5.148 1 96.12 147 PHE B O 1
ATOM 3575 N N . ASP B 1 148 ? -18.641 12.992 2.994 1 93.88 148 ASP B N 1
ATOM 3576 C CA . ASP B 1 148 ? -20.078 13.062 2.711 1 93.88 148 ASP B CA 1
ATOM 3577 C C . ASP B 1 148 ? -20.719 11.68 2.787 1 93.88 148 ASP B C 1
ATOM 3579 O O . ASP B 1 148 ? -21.953 11.562 2.854 1 93.88 148 ASP B O 1
ATOM 3583 N N . ARG B 1 149 ? -19.891 10.734 2.738 1 92.62 149 ARG B N 1
ATOM 3584 C CA . ARG B 1 149 ? -20.406 9.367 2.764 1 92.62 149 ARG B CA 1
ATOM 3585 C C . ARG B 1 149 ? -20.453 8.828 4.188 1 92.62 149 ARG B C 1
ATOM 3587 O O . ARG B 1 149 ? -20.969 7.734 4.426 1 92.62 149 ARG B O 1
ATOM 3594 N N . LEU B 1 150 ? -19.969 9.555 5.055 1 94.12 150 LEU B N 1
ATOM 3595 C CA . LEU B 1 150 ? -20 9.125 6.445 1 94.12 150 LEU B CA 1
ATOM 3596 C C . LEU B 1 150 ? -21.422 9.07 6.969 1 94.12 150 LEU B C 1
ATOM 3598 O O . LEU B 1 150 ? -22.312 9.711 6.41 1 94.12 150 LEU B O 1
ATOM 3602 N N . LEU B 1 151 ? -21.609 8.266 7.988 1 91.31 151 LEU B N 1
ATOM 3603 C CA . LEU B 1 151 ? -22.906 8.219 8.664 1 91.31 151 LEU B CA 1
ATOM 3604 C C . LEU B 1 151 ? -23.062 9.398 9.617 1 91.31 151 LEU B C 1
ATOM 3606 O O . LEU B 1 151 ? -24.188 9.867 9.844 1 91.31 151 LEU B O 1
ATOM 3610 N N . ASP B 1 152 ? -21.984 9.891 10.164 1 91.5 152 ASP B N 1
ATOM 3611 C CA . ASP B 1 152 ? -22 11 11.117 1 91.5 152 ASP B CA 1
ATOM 3612 C C . ASP B 1 152 ? -22.047 12.344 10.391 1 91.5 152 ASP B C 1
ATOM 3614 O O . ASP B 1 152 ? -21.438 12.508 9.328 1 91.5 152 ASP B O 1
ATOM 3618 N N . ASN B 1 153 ? -22.766 13.312 11.07 1 92.12 153 ASN B N 1
ATOM 3619 C CA . ASN B 1 153 ? -22.703 14.68 10.562 1 92.12 153 ASN B CA 1
ATOM 3620 C C . ASN B 1 153 ? -21.359 15.336 10.852 1 92.12 153 ASN B C 1
ATOM 3622 O O . ASN B 1 153 ? -20.875 15.289 11.984 1 92.12 153 ASN B O 1
ATOM 3626 N N . VAL B 1 154 ? -20.781 15.828 9.836 1 95.56 154 VAL B N 1
ATOM 3627 C CA . VAL B 1 154 ? -19.5 16.531 9.945 1 95.56 154 VAL B CA 1
ATOM 3628 C C . VAL B 1 154 ? -19.656 17.969 9.453 1 95.56 154 VAL B C 1
ATOM 3630 O O . VAL B 1 154 ? -20.234 18.203 8.391 1 95.56 154 VAL B O 1
ATOM 3633 N N . TYR B 1 155 ? -19.172 18.938 10.195 1 94.38 155 TYR B N 1
ATOM 3634 C CA . TYR B 1 155 ? -19.297 20.344 9.867 1 94.38 155 TYR B CA 1
ATOM 3635 C C . TYR B 1 155 ? -17.969 20.922 9.398 1 94.38 155 TYR B C 1
ATOM 3637 O O . TYR B 1 155 ? -17.016 20.984 10.164 1 94.38 155 TYR B O 1
ATOM 3645 N N . LEU B 1 156 ? -17.938 21.359 8.219 1 94.81 156 LEU B N 1
ATOM 3646 C CA . LEU B 1 156 ? -16.734 21.938 7.633 1 94.81 156 LEU B CA 1
ATOM 3647 C C . LEU B 1 156 ? -16.5 23.344 8.172 1 94.81 156 LEU B C 1
ATOM 3649 O O . LEU B 1 156 ? -17.297 24.25 7.926 1 94.81 156 LEU B O 1
ATOM 3653 N N . MET B 1 157 ? -15.414 23.5 8.898 1 93.56 157 MET B N 1
ATOM 3654 C CA . MET B 1 157 ? -15.125 24.781 9.547 1 93.56 157 MET B CA 1
ATOM 3655 C C . MET B 1 157 ? -14.109 25.578 8.75 1 93.56 157 MET B C 1
ATOM 3657 O O . MET B 1 157 ? -14.203 26.812 8.664 1 93.56 157 MET B O 1
ATOM 3661 N N . THR B 1 158 ? -13.094 24.938 8.352 1 94.88 158 THR B N 1
ATOM 3662 C CA . THR B 1 158 ? -12.047 25.547 7.531 1 94.88 158 THR B CA 1
ATOM 3663 C C . THR B 1 158 ? -11.93 24.828 6.191 1 94.88 158 THR B C 1
ATOM 3665 O O . THR B 1 158 ? -11.875 23.594 6.141 1 94.88 158 THR B O 1
ATOM 3668 N N . PHE B 1 159 ? -11.977 25.609 5.172 1 96.06 159 PHE B N 1
ATOM 3669 C CA . PHE B 1 159 ? -11.844 25.094 3.82 1 96.06 159 PHE B CA 1
ATOM 3670 C C . PHE B 1 159 ? -10.859 25.922 3.01 1 96.06 159 PHE B C 1
ATOM 3672 O O . PHE B 1 159 ? -11.258 26.844 2.297 1 96.06 159 PHE B O 1
ATOM 3679 N N . CYS B 1 160 ? -9.602 25.625 3.148 1 97.69 160 CYS B N 1
ATOM 3680 C CA . CYS B 1 160 ? -8.531 26.328 2.453 1 97.69 160 CYS B CA 1
ATOM 3681 C C . CYS B 1 160 ? -7.703 25.359 1.615 1 97.69 160 CYS B C 1
ATOM 3683 O O . CYS B 1 160 ? -6.547 25.078 1.944 1 97.69 160 CYS B O 1
ATOM 3685 N N . VAL B 1 161 ? -8.32 24.922 0.472 1 97.81 161 VAL B N 1
ATOM 3686 C CA . VAL B 1 161 ? -7.719 23.844 -0.31 1 97.81 161 VAL B CA 1
ATOM 3687 C C . VAL B 1 161 ? -7.609 24.266 -1.772 1 97.81 161 VAL B C 1
ATOM 3689 O O . VAL B 1 161 ? -8.367 25.109 -2.238 1 97.81 161 VAL B O 1
ATOM 3692 N N . THR B 1 162 ? -6.652 23.719 -2.457 1 96.94 162 THR B N 1
ATOM 3693 C CA . THR B 1 162 ? -6.508 23.781 -3.906 1 96.94 162 THR B CA 1
ATOM 3694 C C . THR B 1 162 ? -6.594 25.234 -4.383 1 96.94 162 THR B C 1
ATOM 3696 O O . THR B 1 162 ? -5.703 26.047 -4.102 1 96.94 162 THR B O 1
ATOM 3699 N N . GLU B 1 163 ? -7.746 25.703 -4.934 1 95.38 163 GLU B N 1
ATOM 3700 C CA . GLU B 1 163 ? -7.871 27.062 -5.465 1 95.38 163 GLU B CA 1
ATOM 3701 C C . GLU B 1 163 ? -7.824 28.094 -4.344 1 95.38 163 GLU B C 1
ATOM 3703 O O . GLU B 1 163 ? -7.316 29.203 -4.539 1 95.38 163 GLU B O 1
ATOM 3708 N N . LEU B 1 164 ? -8.336 27.719 -3.229 1 96.81 164 LEU B N 1
ATOM 3709 C CA . LEU B 1 164 ? -8.422 28.641 -2.105 1 96.81 164 LEU B CA 1
ATOM 3710 C C . LEU B 1 164 ? -7.09 28.719 -1.363 1 96.81 164 LEU B C 1
ATOM 3712 O O . LEU B 1 164 ? -6.898 29.578 -0.507 1 96.81 164 LEU B O 1
ATOM 3716 N N . ASN B 1 165 ? -6.18 27.875 -1.645 1 97.88 165 ASN B N 1
ATOM 3717 C CA . ASN B 1 165 ? -4.836 27.875 -1.069 1 97.88 165 ASN B CA 1
ATOM 3718 C C . ASN B 1 165 ? -3.771 28.109 -2.139 1 97.88 165 ASN B C 1
ATOM 3720 O O . ASN B 1 165 ? -2.609 27.734 -1.949 1 97.88 165 ASN B O 1
ATOM 3724 N N . ASP B 1 166 ? -4.16 28.688 -3.236 1 97.31 166 ASP B N 1
ATOM 3725 C CA . ASP B 1 166 ? -3.295 28.875 -4.398 1 97.31 166 ASP B CA 1
ATOM 3726 C C . ASP B 1 166 ? -2.826 30.328 -4.508 1 97.31 166 ASP B C 1
ATOM 3728 O O . ASP B 1 166 ? -3.629 31.25 -4.383 1 97.31 166 ASP B O 1
ATOM 3732 N N . ARG B 1 167 ? -1.595 30.484 -4.688 1 96.69 167 ARG B N 1
ATOM 3733 C CA . ARG B 1 167 ? -1.069 31.812 -5 1 96.69 167 ARG B CA 1
ATOM 3734 C C . ARG B 1 167 ? -0.249 31.781 -6.285 1 96.69 167 ARG B C 1
ATOM 3736 O O . ARG B 1 167 ? 0.32 30.75 -6.645 1 96.69 167 ARG B O 1
ATOM 3743 N N . GLN B 1 168 ? -0.169 32.875 -7.016 1 94.69 168 GLN B N 1
ATOM 3744 C CA . GLN B 1 168 ? 0.614 33 -8.242 1 94.69 168 GLN B CA 1
ATOM 3745 C C . GLN B 1 168 ? 1.835 33.906 -8.016 1 94.69 168 GLN B C 1
ATOM 3747 O O . GLN B 1 168 ? 1.715 35 -7.496 1 94.69 168 GLN B O 1
ATOM 3752 N N . GLU B 1 169 ? 2.914 33.312 -8.258 1 92.62 169 GLU B N 1
ATOM 3753 C CA . GLU B 1 169 ? 4.184 34.031 -8.172 1 92.62 169 GLU B CA 1
ATOM 3754 C C . GLU B 1 169 ? 5.02 33.812 -9.438 1 92.62 169 GLU B C 1
ATOM 3756 O O . GLU B 1 169 ? 5.465 32.719 -9.711 1 92.62 169 GLU B O 1
ATOM 3761 N N . ASN B 1 170 ? 5.305 34.969 -10.227 1 91.94 170 ASN B N 1
ATOM 3762 C CA . ASN B 1 170 ? 6.105 34.906 -11.445 1 91.94 170 ASN B CA 1
ATOM 3763 C C . ASN B 1 170 ? 5.57 33.875 -12.422 1 91.94 170 ASN B C 1
ATOM 3765 O O . ASN B 1 170 ? 6.332 33.062 -12.93 1 91.94 170 ASN B O 1
ATOM 3769 N N . GLY B 1 171 ? 4.262 33.812 -12.516 1 90.5 171 GLY B N 1
ATOM 3770 C CA . GLY B 1 171 ? 3.617 32.938 -13.484 1 90.5 171 GLY B CA 1
ATOM 3771 C C . GLY B 1 171 ? 3.508 31.516 -13.008 1 90.5 171 GLY B C 1
ATOM 3772 O O . GLY B 1 171 ? 3.049 30.641 -13.75 1 90.5 171 GLY B O 1
ATOM 3773 N N . ARG B 1 172 ? 3.988 31.25 -11.789 1 92.25 172 ARG B N 1
ATOM 3774 C CA . ARG B 1 172 ? 3.916 29.891 -11.242 1 92.25 172 ARG B CA 1
ATOM 3775 C C . ARG B 1 172 ? 2.887 29.812 -10.125 1 92.25 172 ARG B C 1
ATOM 3777 O O . ARG B 1 172 ? 2.711 30.766 -9.359 1 92.25 172 ARG B O 1
ATOM 3784 N N . HIS B 1 173 ? 2.168 28.734 -10.078 1 96.62 173 HIS B N 1
ATOM 3785 C CA . HIS B 1 173 ? 1.26 28.453 -8.977 1 96.62 173 HIS B CA 1
ATOM 3786 C C . HIS B 1 173 ? 1.998 27.812 -7.805 1 96.62 173 HIS B C 1
ATOM 3788 O O . HIS B 1 173 ? 2.834 26.922 -8.008 1 96.62 173 HIS B O 1
ATOM 3794 N N . LEU B 1 174 ? 1.756 28.328 -6.586 1 97.5 174 LEU B N 1
ATOM 3795 C CA . LEU B 1 174 ? 2.311 27.797 -5.344 1 97.5 174 LEU B CA 1
ATOM 3796 C C . LEU B 1 174 ? 1.259 27.797 -4.238 1 97.5 174 LEU B C 1
ATOM 3798 O O . LEU B 1 174 ? 0.319 28.594 -4.266 1 97.5 174 LEU B O 1
ATOM 3802 N N . PRO B 1 175 ? 1.46 26.875 -3.311 1 97.69 175 PRO B N 1
ATOM 3803 C CA . PRO B 1 175 ? 0.562 26.953 -2.154 1 97.69 175 PRO B CA 1
ATOM 3804 C C . PRO B 1 175 ? 0.845 28.172 -1.271 1 97.69 175 PRO B C 1
ATOM 3806 O O . PRO B 1 175 ? 2.002 28.562 -1.115 1 97.69 175 PRO B O 1
ATOM 3809 N N . TYR B 1 176 ? -0.276 28.766 -0.665 1 97.69 176 TYR B N 1
ATOM 3810 C CA . TYR B 1 176 ? -0.095 29.719 0.427 1 97.69 176 TYR B CA 1
ATOM 3811 C C . TYR B 1 176 ? 0.412 29.016 1.682 1 97.69 176 TYR B C 1
ATOM 3813 O O . TYR B 1 176 ? 1.348 29.5 2.33 1 97.69 176 TYR B O 1
ATOM 3821 N N . ILE B 1 177 ? -0.246 27.953 1.983 1 98.19 177 ILE B N 1
ATOM 3822 C CA . ILE B 1 177 ? 0.003 27.234 3.23 1 98.19 177 ILE B CA 1
ATOM 3823 C C . ILE B 1 177 ? 0.654 25.891 2.934 1 98.19 177 ILE B C 1
ATOM 3825 O O . ILE B 1 177 ? 0.082 25.062 2.223 1 98.19 177 ILE B O 1
ATOM 3829 N N . TYR B 1 178 ? 1.871 25.688 3.529 1 98 178 TYR B N 1
ATOM 3830 C CA . TYR B 1 178 ? 2.598 24.438 3.363 1 98 178 TYR B CA 1
ATOM 3831 C C . TYR B 1 178 ? 2.486 23.562 4.613 1 98 178 TYR B C 1
ATOM 3833 O O . TYR B 1 178 ? 2.807 22.375 4.586 1 98 178 TYR B O 1
ATOM 3841 N N . GLY B 1 179 ? 2.018 24.203 5.715 1 98.5 179 GLY B N 1
ATOM 3842 C CA . GLY B 1 179 ? 1.969 23.5 6.988 1 98.5 179 GLY B CA 1
ATOM 3843 C C . GLY B 1 179 ? 0.992 24.109 7.973 1 98.5 179 GLY B C 1
ATOM 3844 O O . GLY B 1 179 ? 0.759 25.328 7.953 1 98.5 179 GLY B O 1
ATOM 3845 N N . ILE B 1 180 ? 0.462 23.281 8.836 1 98.81 180 ILE B N 1
ATOM 3846 C CA . ILE B 1 180 ? -0.462 23.781 9.844 1 98.81 180 ILE B CA 1
ATOM 3847 C C . ILE B 1 180 ? -0.174 23.125 11.188 1 98.81 180 ILE B C 1
ATOM 3849 O O . ILE B 1 180 ? 0.475 22.078 11.242 1 98.81 180 ILE B O 1
ATOM 3853 N N . ALA B 1 181 ? -0.632 23.781 12.18 1 98.81 181 ALA B N 1
ATOM 3854 C CA . ALA B 1 181 ? -0.651 23.25 13.539 1 98.81 181 ALA B CA 1
ATOM 3855 C C . ALA B 1 181 ? -2.059 23.297 14.125 1 98.81 181 ALA B C 1
ATOM 3857 O O . ALA B 1 181 ? -2.865 24.156 13.75 1 98.81 181 ALA B O 1
ATOM 3858 N N . ALA B 1 182 ? -2.338 22.375 14.914 1 98.75 182 ALA B N 1
ATOM 3859 C CA . ALA B 1 182 ? -3.584 22.344 15.672 1 98.75 182 ALA B CA 1
ATOM 3860 C C . ALA B 1 182 ? -3.312 22.312 17.172 1 98.75 182 ALA B C 1
ATOM 3862 O O . ALA B 1 182 ? -2.609 21.438 17.672 1 98.75 182 ALA B O 1
ATOM 3863 N N . ASN B 1 183 ? -3.814 23.297 17.875 1 98.5 183 ASN B N 1
ATOM 3864 C CA . ASN B 1 183 ? -3.734 23.312 19.328 1 98.5 183 ASN B CA 1
ATOM 3865 C C . ASN B 1 183 ? -4.664 22.281 19.953 1 98.5 183 ASN B C 1
ATOM 3867 O O . ASN B 1 183 ? -5.883 22.344 19.781 1 98.5 183 ASN B O 1
ATOM 3871 N N . VAL B 1 184 ? -4.141 21.406 20.688 1 98.44 184 VAL B N 1
ATOM 3872 C CA . VAL B 1 184 ? -4.887 20.266 21.234 1 98.44 184 VAL B CA 1
ATOM 3873 C C . VAL B 1 184 ? -5.887 20.766 22.281 1 98.44 184 VAL B C 1
ATOM 3875 O O . VAL B 1 184 ? -6.98 20.219 22.406 1 98.44 184 VAL B O 1
ATOM 3878 N N . LYS B 1 185 ? -5.613 21.766 22.969 1 96.38 185 LYS B N 1
ATOM 3879 C CA . LYS B 1 185 ? -6.441 22.266 24.062 1 96.38 185 LYS B CA 1
ATOM 3880 C C . LYS B 1 185 ? -7.594 23.125 23.547 1 96.38 185 LYS B C 1
ATOM 3882 O O . LYS B 1 185 ? -8.727 22.984 24 1 96.38 185 LYS B O 1
ATOM 3887 N N . THR B 1 186 ? -7.285 23.938 22.578 1 96.06 186 THR B N 1
ATOM 3888 C CA . THR B 1 186 ? -8.273 24.922 22.156 1 96.06 186 THR B CA 1
ATOM 3889 C C . THR B 1 186 ? -8.945 24.469 20.859 1 96.06 186 THR B C 1
ATOM 3891 O O . THR B 1 186 ? -10.039 24.938 20.531 1 96.06 186 THR B O 1
ATOM 3894 N N . GLY B 1 187 ? -8.258 23.688 20.078 1 96.69 187 GLY B N 1
ATOM 3895 C CA . GLY B 1 187 ? -8.766 23.281 18.781 1 96.69 187 GLY B CA 1
ATOM 3896 C C . GLY B 1 187 ? -8.422 24.25 17.672 1 96.69 187 GLY B C 1
ATOM 3897 O O . GLY B 1 187 ? -8.742 24.016 16.516 1 96.69 187 GLY B O 1
ATOM 3898 N N . GLU B 1 188 ? -7.703 25.25 18.016 1 96.44 188 GLU B N 1
ATOM 3899 C CA . GLU B 1 188 ? -7.332 26.266 17.031 1 96.44 188 GLU B CA 1
ATOM 3900 C C . GLU B 1 188 ? -6.344 25.703 16 1 96.44 188 GLU B C 1
ATOM 3902 O O . GLU B 1 188 ? -5.395 25.016 16.375 1 96.44 188 GLU B O 1
ATOM 3907 N N . ILE B 1 189 ? -6.617 26.016 14.742 1 97.69 189 ILE B N 1
ATOM 3908 C CA . ILE B 1 189 ? -5.723 25.656 13.648 1 97.69 189 ILE B CA 1
ATOM 3909 C C . ILE B 1 189 ? -5 26.906 13.141 1 97.69 189 ILE B C 1
ATOM 3911 O O . ILE B 1 189 ? -5.621 27.953 12.938 1 97.69 189 ILE B O 1
ATOM 3915 N N . PHE B 1 190 ? -3.686 26.812 12.906 1 98.06 190 PHE B N 1
ATOM 3916 C CA . PHE B 1 190 ? -2.975 28 12.43 1 98.06 190 PHE B CA 1
ATOM 3917 C C . PHE B 1 190 ? -1.846 27.609 11.484 1 98.06 190 PHE B C 1
ATOM 3919 O O . PHE B 1 190 ? -1.429 26.453 11.453 1 98.06 190 PHE B O 1
ATOM 3926 N N . HIS B 1 191 ? -1.428 28.578 10.664 1 98.25 191 HIS B N 1
ATOM 3927 C CA . HIS B 1 191 ? -0.33 28.438 9.719 1 98.25 191 HIS B CA 1
ATOM 3928 C C . HIS B 1 191 ? 1.002 28.266 10.438 1 98.25 191 HIS B C 1
ATOM 3930 O O . HIS B 1 191 ? 1.363 29.078 11.289 1 98.25 191 HIS B O 1
ATOM 3936 N N . ALA B 1 192 ? 1.728 27.125 10.078 1 98.5 192 ALA B N 1
ATOM 3937 C CA . ALA B 1 192 ? 2.9 26.828 10.898 1 98.5 192 ALA B CA 1
ATOM 3938 C C . ALA B 1 192 ? 3.996 26.172 10.07 1 98.5 192 ALA B C 1
ATOM 3940 O O . ALA B 1 192 ? 3.734 25.656 8.977 1 98.5 192 ALA B O 1
ATOM 3941 N N . THR B 1 193 ? 5.242 26.25 10.531 1 98.12 193 THR B N 1
ATOM 3942 C CA . THR B 1 193 ? 6.41 25.516 10.07 1 98.12 193 THR B CA 1
ATOM 3943 C C . THR B 1 193 ? 7.051 24.734 11.219 1 98.12 193 THR B C 1
ATOM 3945 O O . THR B 1 193 ? 6.816 25.047 12.391 1 98.12 193 THR B O 1
ATOM 3948 N N . PHE B 1 194 ? 7.887 23.75 10.906 1 98.38 194 PHE B N 1
ATOM 3949 C CA . PHE B 1 194 ? 8.383 22.859 11.953 1 98.38 194 PHE B CA 1
ATOM 3950 C C . PHE B 1 194 ? 9.859 22.531 11.727 1 98.38 194 PHE B C 1
ATOM 3952 O O . PHE B 1 194 ? 10.188 21.531 11.094 1 98.38 194 PHE B O 1
ATOM 3959 N N . PRO B 1 195 ? 10.711 23.312 12.375 1 96.56 195 PRO B N 1
ATOM 3960 C CA . PRO B 1 195 ? 12.141 23.031 12.25 1 96.56 195 PRO B CA 1
ATOM 3961 C C . PRO B 1 195 ? 12.523 21.656 12.812 1 96.56 195 PRO B C 1
ATOM 3963 O O . PRO B 1 195 ? 13.5 21.062 12.367 1 96.56 195 PRO B O 1
ATOM 3966 N N . ASP B 1 196 ? 11.766 21.234 13.797 1 96.19 196 ASP B N 1
ATOM 3967 C CA . ASP B 1 196 ? 11.93 19.906 14.375 1 96.19 196 ASP B CA 1
ATOM 3968 C C . ASP B 1 196 ? 10.742 19.016 14.039 1 96.19 196 ASP B C 1
ATOM 3970 O O . ASP B 1 196 ? 9.586 19.375 14.281 1 96.19 196 ASP B O 1
ATOM 3974 N N . ARG B 1 197 ? 11.023 17.844 13.453 1 96.44 197 ARG B N 1
ATOM 3975 C CA . ARG B 1 197 ? 9.938 17 12.984 1 96.44 197 ARG B CA 1
ATOM 3976 C C . ARG B 1 197 ? 9.883 15.695 13.766 1 96.44 197 ARG B C 1
ATOM 3978 O O . ARG B 1 197 ? 9.297 14.711 13.305 1 96.44 197 ARG B O 1
ATOM 3985 N N . GLY B 1 198 ? 10.539 15.68 14.992 1 96.38 198 GLY B N 1
ATOM 3986 C CA . GLY B 1 198 ? 10.453 14.555 15.906 1 96.38 198 GLY B CA 1
ATOM 3987 C C . GLY B 1 198 ? 11.414 13.43 15.562 1 96.38 198 GLY B C 1
ATOM 3988 O O . GLY B 1 198 ? 12.266 13.586 14.688 1 96.38 198 GLY B O 1
ATOM 3989 N N . PRO B 1 199 ? 11.289 12.359 16.281 1 97.62 199 PRO B N 1
ATOM 3990 C CA . PRO B 1 199 ? 12.273 11.289 16.141 1 97.62 199 PRO B CA 1
ATOM 3991 C C . PRO B 1 199 ? 12.062 10.438 14.898 1 97.62 199 PRO B C 1
ATOM 3993 O O . PRO B 1 199 ? 10.961 10.406 14.344 1 97.62 199 PRO B O 1
ATOM 3996 N N . ASP B 1 200 ? 13.148 9.789 14.453 1 97.44 200 ASP B N 1
ATOM 3997 C CA . ASP B 1 200 ? 13.172 8.781 13.398 1 97.44 200 ASP B CA 1
ATOM 3998 C C . ASP B 1 200 ? 12.57 9.328 12.102 1 97.44 200 ASP B C 1
ATOM 4000 O O . ASP B 1 200 ? 11.844 8.617 11.406 1 97.44 200 ASP B O 1
ATOM 4004 N N . GLU B 1 201 ? 12.883 10.555 11.836 1 97.06 201 GLU B N 1
ATOM 4005 C CA . GLU B 1 201 ? 12.305 11.227 10.672 1 97.06 201 GLU B CA 1
ATOM 4006 C C . GLU B 1 201 ? 12.602 10.453 9.391 1 97.06 201 GLU B C 1
ATOM 4008 O O . GLU B 1 201 ? 11.695 10.211 8.586 1 97.06 201 GLU B O 1
ATOM 4013 N N . ASP B 1 202 ? 13.852 10 9.188 1 97.12 202 ASP B N 1
ATOM 4014 C CA . ASP B 1 202 ? 14.234 9.32 7.957 1 97.12 202 ASP B CA 1
ATOM 4015 C C . ASP B 1 202 ? 13.555 7.957 7.852 1 97.12 202 ASP B C 1
ATOM 4017 O O . ASP B 1 202 ? 13.156 7.543 6.762 1 97.12 202 ASP B O 1
ATOM 4021 N N . MET B 1 203 ? 13.484 7.289 8.938 1 97.69 203 MET B N 1
ATOM 4022 C CA . MET B 1 203 ? 12.82 5.988 8.961 1 97.69 203 MET B CA 1
ATOM 4023 C C . MET B 1 203 ? 11.344 6.117 8.594 1 97.69 203 MET B C 1
ATOM 4025 O O . MET B 1 203 ? 10.828 5.332 7.797 1 97.69 203 MET B O 1
ATOM 4029 N N . ARG B 1 204 ? 10.695 7.105 9.188 1 98.19 204 ARG B N 1
ATOM 4030 C CA . ARG B 1 204 ? 9.289 7.367 8.914 1 98.19 204 ARG B CA 1
ATOM 4031 C C . ARG B 1 204 ? 9.078 7.766 7.457 1 98.19 204 ARG B C 1
ATOM 4033 O O . ARG B 1 204 ? 8.125 7.312 6.816 1 98.19 204 ARG B O 1
ATOM 4040 N N . SER B 1 205 ? 9.992 8.523 6.902 1 97.69 205 SER B N 1
ATOM 4041 C CA . SER B 1 205 ? 9.938 8.914 5.5 1 97.69 205 SER B CA 1
ATOM 4042 C C . SER B 1 205 ? 10.164 7.715 4.582 1 97.69 205 SER B C 1
ATOM 4044 O O . SER B 1 205 ? 9.547 7.617 3.518 1 97.69 205 SER B O 1
ATOM 4046 N N . ALA B 1 206 ? 11.078 6.84 4.992 1 96.75 206 ALA B N 1
ATOM 4047 C CA . ALA B 1 206 ? 11.367 5.645 4.203 1 96.75 206 ALA B CA 1
ATOM 4048 C C . ALA B 1 206 ? 10.125 4.77 4.059 1 96.75 206 ALA B C 1
ATOM 4050 O O . ALA B 1 206 ? 9.844 4.25 2.977 1 96.75 206 ALA B O 1
ATOM 4051 N N . ARG B 1 207 ? 9.438 4.641 5.129 1 96.06 207 ARG B N 1
ATOM 4052 C CA . ARG B 1 207 ? 8.195 3.871 5.121 1 96.06 207 ARG B CA 1
ATOM 4053 C C . ARG B 1 207 ? 7.223 4.414 4.082 1 96.06 207 ARG B C 1
ATOM 4055 O O . ARG B 1 207 ? 6.586 3.646 3.354 1 96.06 207 ARG B O 1
ATOM 4062 N N . ILE B 1 208 ? 7.125 5.703 3.951 1 95.06 208 ILE B N 1
ATOM 4063 C CA . ILE B 1 208 ? 6.207 6.367 3.033 1 95.06 208 ILE B CA 1
ATOM 4064 C C . ILE B 1 208 ? 6.672 6.152 1.594 1 95.06 208 ILE B C 1
ATOM 4066 O O . ILE B 1 208 ? 5.875 5.781 0.727 1 95.06 208 ILE B O 1
ATOM 4070 N N . LEU B 1 209 ? 7.953 6.402 1.384 1 92.31 209 LEU B N 1
ATOM 4071 C CA . LEU B 1 209 ? 8.5 6.27 0.036 1 92.31 209 LEU B CA 1
ATOM 4072 C C . LEU B 1 209 ? 8.383 4.832 -0.456 1 92.31 209 LEU B C 1
ATOM 4074 O O . LEU B 1 209 ? 8.211 4.594 -1.653 1 92.31 209 LEU B O 1
ATOM 4078 N N . ALA B 1 210 ? 8.375 3.943 0.536 1 90.38 210 ALA B N 1
ATOM 4079 C CA . ALA B 1 210 ? 8.266 2.525 0.198 1 90.38 210 ALA B CA 1
ATOM 4080 C C . ALA B 1 210 ? 6.812 2.139 -0.067 1 90.38 210 ALA B C 1
ATOM 4082 O O . ALA B 1 210 ? 6.523 0.988 -0.399 1 90.38 210 ALA B O 1
ATOM 4083 N N . GLY B 1 211 ? 5.887 3.102 0.108 1 88.12 211 GLY B N 1
ATOM 4084 C CA . GLY B 1 211 ? 4.52 2.883 -0.327 1 88.12 211 GLY B CA 1
ATOM 4085 C C . GLY B 1 211 ? 3.604 2.424 0.792 1 88.12 211 GLY B C 1
ATOM 4086 O O . GLY B 1 211 ? 2.512 1.908 0.537 1 88.12 211 GLY B O 1
ATOM 4087 N N . ALA B 1 212 ? 4.004 2.566 2.016 1 91.06 212 ALA B N 1
ATOM 4088 C CA . ALA B 1 212 ? 3.203 2.098 3.143 1 91.06 212 ALA B CA 1
ATOM 4089 C C . ALA B 1 212 ? 1.921 2.912 3.281 1 91.06 212 ALA B C 1
ATOM 4091 O O . ALA B 1 212 ? 1.852 4.055 2.822 1 91.06 212 ALA B O 1
ATOM 4092 N N . LYS B 1 213 ? 0.895 2.293 3.885 1 91.75 213 LYS B N 1
ATOM 4093 C CA . LYS B 1 213 ? -0.396 2.939 4.109 1 91.75 213 LYS B CA 1
ATOM 4094 C C . LYS B 1 213 ? -0.366 3.805 5.367 1 91.75 213 LYS B C 1
ATOM 4096 O O . LYS B 1 213 ? 0.607 3.779 6.121 1 91.75 213 LYS B O 1
ATOM 4101 N N . MET B 1 214 ? -1.458 4.543 5.535 1 96.69 214 MET B N 1
ATOM 4102 C CA . MET B 1 214 ? -1.569 5.473 6.656 1 96.69 214 MET B CA 1
ATOM 4103 C C . MET B 1 214 ? -1.618 4.719 7.98 1 96.69 214 MET B C 1
ATOM 4105 O O . MET B 1 214 ? -2.289 3.691 8.094 1 96.69 214 MET B O 1
ATOM 4109 N N . ILE B 1 215 ? -0.938 5.277 8.969 1 97.44 215 ILE B N 1
ATOM 4110 C CA . ILE B 1 215 ? -0.941 4.652 10.289 1 97.44 215 ILE B CA 1
ATOM 4111 C C . ILE B 1 215 ? -1.104 5.723 11.367 1 97.44 215 ILE B C 1
ATOM 4113 O O . ILE B 1 215 ? -0.812 6.898 11.125 1 97.44 215 ILE B O 1
ATOM 4117 N N . SER B 1 216 ? -1.625 5.309 12.531 1 98.31 216 SER B N 1
ATOM 4118 C CA . SER B 1 216 ? -1.595 6.133 13.734 1 98.31 216 SER B CA 1
ATOM 4119 C C . SER B 1 216 ? -0.243 6.043 14.43 1 98.31 216 SER B C 1
ATOM 4121 O O . SER B 1 216 ? 0.308 4.949 14.586 1 98.31 216 SER B O 1
ATOM 4123 N N . ILE B 1 217 ? 0.302 7.137 14.891 1 98.62 217 ILE B N 1
ATOM 4124 C CA . ILE B 1 217 ? 1.642 7.043 15.461 1 98.62 217 ILE B CA 1
ATOM 4125 C C . ILE B 1 217 ? 1.603 7.434 16.938 1 98.62 217 ILE B C 1
ATOM 4127 O O . ILE B 1 217 ? 2.648 7.594 17.578 1 98.62 217 ILE B O 1
ATOM 4131 N N . TYR B 1 218 ? 0.393 7.629 17.453 1 98.69 218 TYR B N 1
ATOM 4132 C CA . TYR B 1 218 ? 0.334 8.117 18.828 1 98.69 218 TYR B CA 1
ATOM 4133 C C . TYR B 1 218 ? -0.712 7.355 19.641 1 98.69 218 TYR B C 1
ATOM 4135 O O . TYR B 1 218 ? -1.838 7.156 19.172 1 98.69 218 TYR B O 1
ATOM 4143 N N . ASP B 1 219 ? -0.312 6.816 20.734 1 97.44 219 ASP B N 1
ATOM 4144 C CA . ASP B 1 219 ? -1.208 6.254 21.75 1 97.44 219 ASP B CA 1
ATOM 4145 C C . ASP B 1 219 ? -1.53 7.281 22.828 1 97.44 219 ASP B C 1
ATOM 4147 O O . ASP B 1 219 ? -0.762 7.453 23.781 1 97.44 219 ASP B O 1
ATOM 4151 N N . SER B 1 220 ? -2.646 7.91 22.75 1 97.56 220 SER B N 1
ATOM 4152 C CA . SER B 1 220 ? -2.984 9.023 23.625 1 97.56 220 SER B CA 1
ATOM 4153 C C . SER B 1 220 ? -3.219 8.547 25.062 1 97.56 220 SER B C 1
ATOM 4155 O O . SER B 1 220 ? -2.996 9.297 26.016 1 97.56 220 SER B O 1
ATOM 4157 N N . LYS B 1 221 ? -3.723 7.324 25.25 1 95.69 221 LYS B N 1
ATOM 4158 C CA . LYS B 1 221 ? -3.938 6.781 26.594 1 95.69 221 LYS B CA 1
ATOM 4159 C C . LYS B 1 221 ? -2.619 6.633 27.344 1 95.69 221 LYS B C 1
ATOM 4161 O O . LYS B 1 221 ? -2.527 6.988 28.516 1 95.69 221 LYS B O 1
ATOM 4166 N N . LYS B 1 222 ? -1.629 6.188 26.641 1 96.56 222 LYS B N 1
ATOM 4167 C CA . LYS B 1 222 ? -0.319 5.992 27.25 1 96.56 222 LYS B CA 1
ATOM 4168 C C . LYS B 1 222 ? 0.574 7.211 27.047 1 96.56 222 LYS B C 1
ATOM 4170 O O . LYS B 1 222 ? 1.681 7.277 27.578 1 96.56 222 LYS B O 1
ATOM 4175 N N . GLU B 1 223 ? 0.108 8.195 26.25 1 97.94 223 GLU B N 1
ATOM 4176 C CA . GLU B 1 223 ? 0.861 9.383 25.875 1 97.94 223 GLU B CA 1
ATOM 4177 C C . GLU B 1 223 ? 2.24 9.016 25.328 1 97.94 223 GLU B C 1
ATOM 4179 O O . GLU B 1 223 ? 3.254 9.547 25.797 1 97.94 223 GLU B O 1
ATOM 4184 N N . GLN B 1 224 ? 2.174 8.125 24.312 1 97.69 224 GLN B N 1
ATOM 4185 C CA . GLN B 1 224 ? 3.402 7.613 23.719 1 97.69 224 GLN B CA 1
ATOM 4186 C C . GLN B 1 224 ? 3.352 7.688 22.188 1 97.69 224 GLN B C 1
ATOM 4188 O O . GLN B 1 224 ? 2.311 7.426 21.594 1 97.69 224 GLN B O 1
ATOM 4193 N N . LEU B 1 225 ? 4.48 8.164 21.703 1 98.25 225 LEU B N 1
ATOM 4194 C CA . LEU B 1 225 ? 4.703 8.039 20.266 1 98.25 225 LEU B CA 1
ATOM 4195 C C . LEU B 1 225 ? 5.141 6.625 19.906 1 98.25 225 LEU B C 1
ATOM 4197 O O . LEU B 1 225 ? 6.07 6.082 20.516 1 98.25 225 LEU B O 1
ATOM 4201 N N . CYS B 1 226 ? 4.461 5.988 18.969 1 97.5 226 CYS B N 1
ATOM 4202 C CA . CYS B 1 226 ? 4.723 4.609 18.578 1 97.5 226 CYS B CA 1
ATOM 4203 C C . CYS B 1 226 ? 5.219 4.535 17.141 1 97.5 226 CYS B C 1
ATOM 4205 O O . CYS B 1 226 ? 4.434 4.664 16.203 1 97.5 226 CYS B O 1
ATOM 4207 N N . ILE B 1 227 ? 6.504 4.16 16.984 1 96.88 227 ILE B N 1
ATOM 4208 C CA . ILE B 1 227 ? 7.113 4.117 15.656 1 96.88 227 ILE B CA 1
ATOM 4209 C C . ILE B 1 227 ? 7.418 2.67 15.273 1 96.88 227 ILE B C 1
ATOM 4211 O O . ILE B 1 227 ? 8.273 2.027 15.883 1 96.88 227 ILE B O 1
ATOM 4215 N N . GLY B 1 228 ? 6.734 2.188 14.234 1 94.56 228 GLY B N 1
ATOM 4216 C CA . GLY B 1 228 ? 6.941 0.837 13.734 1 94.56 228 GLY B CA 1
ATOM 4217 C C . GLY B 1 228 ? 6.168 -0.212 14.516 1 94.56 228 GLY B C 1
ATOM 4218 O O . GLY B 1 228 ? 5.207 0.112 15.219 1 94.56 228 GLY B O 1
ATOM 4219 N N . PRO B 1 229 ? 6.504 -1.375 14.445 1 95.06 229 PRO B N 1
ATOM 4220 C CA . PRO B 1 229 ? 7.5 -1.846 13.484 1 95.06 229 PRO B CA 1
ATOM 4221 C C . PRO B 1 229 ? 7.074 -1.615 12.031 1 95.06 229 PRO B C 1
ATOM 4223 O O . PRO B 1 229 ? 5.883 -1.668 11.719 1 95.06 229 PRO B O 1
ATOM 4226 N N . TYR B 1 230 ? 8.039 -1.253 11.227 1 95.19 230 TYR B N 1
ATOM 4227 C CA . TYR B 1 230 ? 7.785 -1.019 9.805 1 95.19 230 TYR B CA 1
ATOM 4228 C C . TYR B 1 230 ? 8.289 -2.182 8.961 1 95.19 230 TYR B C 1
ATOM 4230 O O . TYR B 1 230 ? 9.227 -2.883 9.359 1 95.19 230 TYR B O 1
ATOM 4238 N N . TYR B 1 231 ? 7.648 -2.348 7.832 1 88.81 231 TYR B N 1
ATOM 4239 C CA . TYR B 1 231 ? 8.039 -3.369 6.867 1 88.81 231 TYR B CA 1
ATOM 4240 C C . TYR B 1 231 ? 8.008 -2.816 5.445 1 88.81 231 TYR B C 1
ATOM 4242 O O . TYR B 1 231 ? 7.055 -2.135 5.059 1 88.81 231 TYR B O 1
ATOM 4250 N N . TRP B 1 232 ? 9.109 -3.035 4.805 1 90.44 232 TRP B N 1
ATOM 4251 C CA . TRP B 1 232 ? 9.148 -2.775 3.371 1 90.44 232 TRP B CA 1
ATOM 4252 C C . TRP B 1 232 ? 10.125 -3.711 2.672 1 90.44 232 TRP B C 1
ATOM 4254 O O . TRP B 1 232 ? 10.891 -4.422 3.33 1 90.44 232 TRP B O 1
ATOM 4264 N N . MET B 1 233 ? 9.969 -3.846 1.363 1 83.94 233 MET B N 1
ATOM 4265 C CA . MET B 1 233 ? 10.898 -4.605 0.53 1 83.94 233 MET B CA 1
ATOM 4266 C C . MET B 1 233 ? 11.977 -3.693 -0.049 1 83.94 233 MET B C 1
ATOM 4268 O O . MET B 1 233 ? 11.82 -2.473 -0.072 1 83.94 233 MET B O 1
ATOM 4272 N N . PRO B 1 234 ? 13.07 -4.309 -0.389 1 84.75 234 PRO B N 1
ATOM 4273 C CA . PRO B 1 234 ? 14.109 -3.475 -0.994 1 84.75 234 PRO B CA 1
ATOM 4274 C C . PRO B 1 234 ? 13.578 -2.582 -2.111 1 84.75 234 PRO B C 1
ATOM 4276 O O . PRO B 1 234 ? 12.898 -3.064 -3.021 1 84.75 234 PRO B O 1
ATOM 4279 N N . PHE B 1 235 ? 13.797 -1.276 -1.848 1 80.56 235 PHE B N 1
ATOM 4280 C CA . PHE B 1 235 ? 13.32 -0.252 -2.77 1 80.56 235 PHE B CA 1
ATOM 4281 C C . PHE B 1 235 ? 13.984 -0.402 -4.137 1 80.56 235 PHE B C 1
ATOM 4283 O O . PHE B 1 235 ? 15.211 -0.473 -4.23 1 80.56 235 PHE B O 1
ATOM 4290 N N . PRO B 1 236 ? 13.078 -0.494 -5.117 1 70.81 236 PRO B N 1
ATOM 4291 C CA . PRO B 1 236 ? 13.672 -0.715 -6.438 1 70.81 236 PRO B CA 1
ATOM 4292 C C . PRO B 1 236 ? 14.539 0.454 -6.898 1 70.81 236 PRO B C 1
ATOM 4294 O O . PRO B 1 236 ? 14.141 1.614 -6.758 1 70.81 236 PRO B O 1
ATOM 4297 N N . HIS B 1 237 ? 15.742 0.232 -7.27 1 75.94 237 HIS B N 1
ATOM 4298 C CA . HIS B 1 237 ? 16.641 1.13 -7.984 1 75.94 237 HIS B CA 1
ATOM 4299 C C . HIS B 1 237 ? 17.141 2.252 -7.074 1 75.94 237 HIS B C 1
ATOM 4301 O O . HIS B 1 237 ? 17.234 3.406 -7.5 1 75.94 237 HIS B O 1
ATOM 4307 N N . VAL B 1 238 ? 17.156 1.981 -5.859 1 86.12 238 VAL B N 1
ATOM 4308 C CA . VAL B 1 238 ? 17.609 2.994 -4.918 1 86.12 238 VAL B CA 1
ATOM 4309 C C . VAL B 1 238 ? 18.969 3.543 -5.367 1 86.12 238 VAL B C 1
ATOM 4311 O O . VAL B 1 238 ? 19.203 4.754 -5.32 1 86.12 238 VAL B O 1
ATOM 4314 N N . ASP B 1 239 ? 19.859 2.682 -5.883 1 87 239 ASP B N 1
ATOM 4315 C CA . ASP B 1 239 ? 21.188 3.121 -6.336 1 87 239 ASP B CA 1
ATOM 4316 C C . ASP B 1 239 ? 21.078 3.986 -7.586 1 87 239 ASP B C 1
ATOM 4318 O O . ASP B 1 239 ? 21.797 4.969 -7.734 1 87 239 ASP B O 1
ATOM 4322 N N . PHE B 1 240 ? 20.219 3.646 -8.414 1 85.25 240 PHE B N 1
ATOM 4323 C CA . PHE B 1 240 ? 19.969 4.445 -9.609 1 85.25 240 PHE B CA 1
ATOM 4324 C C . PHE B 1 240 ? 19.594 5.871 -9.242 1 85.25 240 PHE B C 1
ATOM 4326 O O . PHE B 1 240 ? 20.156 6.828 -9.766 1 85.25 240 PHE B O 1
ATOM 4333 N N . TRP B 1 241 ? 18.641 5.996 -8.312 1 89 241 TRP B N 1
ATOM 4334 C CA . TRP B 1 241 ? 18.156 7.312 -7.93 1 89 241 TRP B CA 1
ATOM 4335 C C . TRP B 1 241 ? 19.234 8.109 -7.203 1 89 241 TRP B C 1
ATOM 4337 O O . TRP B 1 241 ? 19.344 9.32 -7.391 1 89 241 TRP B O 1
ATOM 4347 N N . LEU B 1 242 ? 20.016 7.43 -6.391 1 93.62 242 LEU B N 1
ATOM 4348 C CA . LEU B 1 242 ? 21.062 8.102 -5.621 1 93.62 242 LEU B CA 1
ATOM 4349 C C . LEU B 1 242 ? 22.141 8.664 -6.539 1 93.62 242 LEU B C 1
ATOM 4351 O O . LEU B 1 242 ? 22.891 9.555 -6.145 1 93.62 242 LEU B O 1
ATOM 4355 N N . GLU B 1 243 ? 22.172 8.164 -7.766 1 92.12 243 GLU B N 1
ATOM 4356 C CA . GLU B 1 243 ? 23.156 8.633 -8.734 1 92.12 243 GLU B CA 1
ATOM 4357 C C . GLU B 1 243 ? 22.594 9.758 -9.594 1 92.12 243 GLU B C 1
ATOM 4359 O O . GLU B 1 243 ? 23.344 10.445 -10.297 1 92.12 243 GLU B O 1
ATOM 4364 N N . GLN B 1 244 ? 21.344 9.984 -9.523 1 89.56 244 GLN B N 1
ATOM 4365 C CA . GLN B 1 244 ? 20.719 11.016 -10.344 1 89.56 244 GLN B CA 1
ATOM 4366 C C . GLN B 1 244 ? 21.062 12.406 -9.828 1 89.56 244 GLN B C 1
ATOM 4368 O O . GLN B 1 244 ? 21.375 12.578 -8.648 1 89.56 244 GLN B O 1
ATOM 4373 N N . SER B 1 245 ? 20.984 13.344 -10.711 1 94.38 245 SER B N 1
ATOM 4374 C CA . SER B 1 245 ? 21.156 14.742 -10.312 1 94.38 245 SER B CA 1
ATOM 4375 C C . SER B 1 245 ? 20.016 15.211 -9.422 1 94.38 245 SER B C 1
ATOM 4377 O O . SER B 1 245 ? 18.953 14.602 -9.391 1 94.38 245 SER B O 1
ATOM 4379 N N . ASN B 1 246 ? 20.266 16.266 -8.672 1 95.94 246 ASN B N 1
ATOM 4380 C CA . ASN B 1 246 ? 19.234 16.859 -7.844 1 95.94 246 ASN B CA 1
ATOM 4381 C C . ASN B 1 246 ? 18 17.25 -8.672 1 95.94 246 ASN B C 1
ATOM 4383 O O . ASN B 1 246 ? 16.875 17.047 -8.227 1 95.94 246 ASN B O 1
ATOM 4387 N N . GLN B 1 247 ? 18.219 17.734 -9.836 1 93.94 247 GLN B N 1
ATOM 4388 C CA . GLN B 1 247 ? 17.141 18.141 -10.719 1 93.94 247 GLN B CA 1
ATOM 4389 C C . GLN B 1 247 ? 16.312 16.922 -11.164 1 93.94 247 GLN B C 1
ATOM 4391 O O . GLN B 1 247 ? 15.086 17 -11.227 1 93.94 247 GLN B O 1
ATOM 4396 N N . SER B 1 248 ? 17.016 15.898 -11.453 1 88.88 248 SER B N 1
ATOM 4397 C CA . SER B 1 248 ? 16.312 14.68 -11.852 1 88.88 248 SER B CA 1
ATOM 4398 C C . SER B 1 248 ? 15.469 14.117 -10.719 1 88.88 248 SER B C 1
ATOM 4400 O O . SER B 1 248 ? 14.344 13.672 -10.938 1 88.88 248 SER B O 1
ATOM 4402 N N . ILE B 1 249 ? 16 14.133 -9.523 1 92 249 ILE B N 1
ATOM 4403 C CA . ILE B 1 249 ? 15.258 13.664 -8.352 1 92 249 ILE B CA 1
ATOM 4404 C C . ILE B 1 249 ? 14.016 14.531 -8.148 1 92 249 ILE B C 1
ATOM 4406 O O . ILE B 1 249 ? 12.914 14.016 -7.98 1 92 249 ILE B O 1
ATOM 4410 N N . LEU B 1 250 ? 14.234 15.812 -8.195 1 93.88 250 LEU B N 1
ATOM 4411 C CA . LEU B 1 250 ? 13.141 16.75 -7.992 1 93.88 250 LEU B CA 1
ATOM 4412 C C . LEU B 1 250 ? 12.039 16.547 -9.031 1 93.88 250 LEU B C 1
ATOM 4414 O O . LEU B 1 250 ? 10.867 16.438 -8.688 1 93.88 250 LEU B O 1
ATOM 4418 N N . GLN B 1 251 ? 12.359 16.375 -10.305 1 88.25 251 GLN B N 1
ATOM 4419 C CA . GLN B 1 251 ? 11.422 16.281 -11.414 1 88.25 251 GLN B CA 1
ATOM 4420 C C . GLN B 1 251 ? 10.68 14.945 -11.398 1 88.25 251 GLN B C 1
ATOM 4422 O O . GLN B 1 251 ? 9.531 14.867 -11.844 1 88.25 251 GLN B O 1
ATOM 4427 N N . ASN B 1 252 ? 11.398 14.016 -10.805 1 85.94 252 ASN B N 1
ATOM 4428 C CA . ASN B 1 252 ? 10.836 12.688 -11 1 85.94 252 ASN B CA 1
ATOM 4429 C C . ASN B 1 252 ? 10.234 12.133 -9.711 1 85.94 252 ASN B C 1
ATOM 4431 O O . ASN B 1 252 ? 9.375 11.258 -9.75 1 85.94 252 ASN B O 1
ATOM 4435 N N . LEU B 1 253 ? 10.648 12.547 -8.586 1 88.56 253 LEU B N 1
ATOM 4436 C CA . LEU B 1 253 ? 10.164 11.984 -7.332 1 88.56 253 LEU B CA 1
ATOM 4437 C C . LEU B 1 253 ? 9.227 12.961 -6.629 1 88.56 253 LEU B C 1
ATOM 4439 O O . LEU B 1 253 ? 8.672 12.641 -5.57 1 88.56 253 LEU B O 1
ATOM 4443 N N . SER B 1 254 ? 8.984 14.133 -7.203 1 90.81 254 SER B N 1
ATOM 4444 C CA . SER B 1 254 ? 8.008 15.094 -6.707 1 90.81 254 SER B CA 1
ATOM 4445 C C . SER B 1 254 ? 6.777 15.156 -7.609 1 90.81 254 SER B C 1
ATOM 4447 O O . SER B 1 254 ? 6.898 15.094 -8.836 1 90.81 254 SER B O 1
ATOM 4449 N N . THR B 1 255 ? 5.59 15.328 -6.984 1 88.81 255 THR B N 1
ATOM 4450 C CA . THR B 1 255 ? 4.355 15.523 -7.742 1 88.81 255 THR B CA 1
ATOM 4451 C C . THR B 1 255 ? 4.23 16.969 -8.211 1 88.81 255 THR B C 1
ATOM 4453 O O . THR B 1 255 ? 3.414 17.281 -9.078 1 88.81 255 THR B O 1
ATOM 4456 N N . SER B 1 256 ? 4.98 17.812 -7.609 1 92.25 256 SER B N 1
ATOM 4457 C CA . SER B 1 256 ? 4.965 19.234 -7.957 1 92.25 256 SER B CA 1
ATOM 4458 C C . SER B 1 256 ? 6.355 19.844 -7.844 1 92.25 256 SER B C 1
ATOM 4460 O O . SER B 1 256 ? 6.598 20.703 -6.992 1 92.25 256 SER B O 1
ATOM 4462 N N . PRO B 1 257 ? 7.258 19.594 -8.812 1 91.69 257 PRO B N 1
ATOM 4463 C CA . PRO B 1 257 ? 8.672 19.953 -8.695 1 91.69 257 PRO B CA 1
ATOM 4464 C C . PRO B 1 257 ? 8.898 21.453 -8.555 1 91.69 257 PRO B C 1
ATOM 4466 O O . PRO B 1 257 ? 9.797 21.875 -7.824 1 91.69 257 PRO B O 1
ATOM 4469 N N . LEU B 1 258 ? 8.109 22.25 -9.133 1 92.75 258 LEU B N 1
ATOM 4470 C CA . LEU B 1 258 ? 8.344 23.688 -9.148 1 92.75 258 LEU B CA 1
ATOM 4471 C C . LEU B 1 258 ? 7.828 24.328 -7.867 1 92.75 258 LEU B C 1
ATOM 4473 O O . LEU B 1 258 ? 8.141 25.484 -7.582 1 92.75 258 LEU B O 1
ATOM 4477 N N . ALA B 1 259 ? 7.09 23.562 -7.062 1 95.94 259 ALA B N 1
ATOM 4478 C CA . ALA B 1 259 ? 6.457 24.156 -5.887 1 95.94 259 ALA B CA 1
ATOM 4479 C C . ALA B 1 259 ? 7.066 23.594 -4.602 1 95.94 259 ALA B C 1
ATOM 4481 O O . ALA B 1 259 ? 6.715 24.047 -3.504 1 95.94 259 ALA B O 1
ATOM 4482 N N . GLU B 1 260 ? 8.047 22.641 -4.73 1 95.56 260 GLU B N 1
ATOM 4483 C CA . GLU B 1 260 ? 8.594 21.969 -3.553 1 95.56 260 GLU B CA 1
ATOM 4484 C C . GLU B 1 260 ? 9.477 22.922 -2.74 1 95.56 260 GLU B C 1
ATOM 4486 O O . GLU B 1 260 ? 10.141 23.797 -3.299 1 95.56 260 GLU B O 1
ATOM 4491 N N . PRO B 1 261 ? 9.422 22.766 -1.404 1 94.06 261 PRO B N 1
ATOM 4492 C CA . PRO B 1 261 ? 10.367 23.531 -0.594 1 94.06 261 PRO B CA 1
ATOM 4493 C C . PRO B 1 261 ? 11.82 23.219 -0.932 1 94.06 261 PRO B C 1
ATOM 4495 O O . PRO B 1 261 ? 12.109 22.188 -1.539 1 94.06 261 PRO B O 1
ATOM 4498 N N . PRO B 1 262 ? 12.711 24.109 -0.543 1 93.81 262 PRO B N 1
ATOM 4499 C CA . PRO B 1 262 ? 14.117 23.984 -0.922 1 93.81 262 PRO B CA 1
ATOM 4500 C C . PRO B 1 262 ? 14.766 22.703 -0.374 1 93.81 262 PRO B C 1
ATOM 4502 O O . PRO B 1 262 ? 15.727 22.203 -0.956 1 93.81 262 PRO B O 1
ATOM 4505 N N . HIS B 1 263 ? 14.266 22.234 0.696 1 95.62 263 HIS B N 1
ATOM 4506 C CA . HIS B 1 263 ? 14.914 21.078 1.329 1 95.62 263 HIS B CA 1
ATOM 4507 C C . HIS B 1 263 ? 14.375 19.766 0.775 1 95.62 263 HIS B C 1
ATOM 4509 O O . HIS B 1 263 ? 14.773 18.688 1.22 1 95.62 263 HIS B O 1
ATOM 4515 N N . PHE B 1 264 ? 13.516 19.797 -0.206 1 96.69 264 PHE B N 1
ATOM 4516 C CA . PHE B 1 264 ? 12.844 18.609 -0.72 1 96.69 264 PHE B CA 1
ATOM 4517 C C . PHE B 1 264 ? 13.859 17.578 -1.187 1 96.69 264 PHE B C 1
ATOM 4519 O O . PHE B 1 264 ? 13.805 16.422 -0.767 1 96.69 264 PHE B O 1
ATOM 4526 N N . VAL B 1 265 ? 14.781 17.969 -2.006 1 97.56 265 VAL B N 1
ATOM 4527 C CA . VAL B 1 265 ? 15.719 17.016 -2.613 1 97.56 265 VAL B CA 1
ATOM 4528 C C . VAL B 1 265 ? 16.609 16.406 -1.537 1 97.56 265 VAL B C 1
ATOM 4530 O O . VAL B 1 265 ? 16.859 15.203 -1.539 1 97.56 265 VAL B O 1
ATOM 4533 N N . ALA B 1 266 ? 17.062 17.281 -0.65 1 97.44 266 ALA B N 1
ATOM 4534 C CA . ALA B 1 266 ? 17.906 16.781 0.438 1 97.44 266 ALA B CA 1
ATOM 4535 C C . ALA B 1 266 ? 17.156 15.727 1.262 1 97.44 266 ALA B C 1
ATOM 4537 O O . ALA B 1 266 ? 17.734 14.719 1.663 1 97.44 266 ALA B O 1
ATOM 4538 N N . HIS B 1 267 ? 15.922 15.992 1.499 1 96.88 267 HIS B N 1
ATOM 4539 C CA . HIS B 1 267 ? 15.094 15.062 2.258 1 96.88 267 HIS B CA 1
ATOM 4540 C C . HIS B 1 267 ? 14.93 13.742 1.521 1 96.88 267 HIS B C 1
ATOM 4542 O O . HIS B 1 267 ? 15.055 12.672 2.123 1 96.88 267 HIS B O 1
ATOM 4548 N N . ILE B 1 268 ? 14.695 13.773 0.228 1 96.56 268 ILE B N 1
ATOM 4549 C CA . ILE B 1 268 ? 14.5 12.57 -0.578 1 96.56 268 ILE B CA 1
ATOM 4550 C C . ILE B 1 268 ? 15.789 11.758 -0.618 1 96.56 268 ILE B C 1
ATOM 4552 O O . ILE B 1 268 ? 15.766 10.531 -0.486 1 96.56 268 ILE B O 1
ATOM 4556 N N . ARG B 1 269 ? 16.922 12.453 -0.786 1 97.19 269 ARG B N 1
ATOM 4557 C CA . ARG B 1 269 ? 18.203 11.758 -0.84 1 97.19 269 ARG B CA 1
ATOM 4558 C C . ARG B 1 269 ? 18.5 11.062 0.482 1 97.19 269 ARG B C 1
ATOM 4560 O O . ARG B 1 269 ? 18.984 9.93 0.496 1 97.19 269 ARG B O 1
ATOM 4567 N N . ALA B 1 270 ? 18.203 11.734 1.555 1 97.88 270 ALA B N 1
ATOM 4568 C CA . ALA B 1 270 ? 18.375 11.125 2.867 1 97.88 270 ALA B CA 1
ATOM 4569 C C . ALA B 1 270 ? 17.5 9.891 3.025 1 97.88 270 ALA B C 1
ATOM 4571 O O . ALA B 1 270 ? 17.922 8.875 3.58 1 97.88 270 ALA B O 1
ATOM 4572 N N . THR B 1 271 ? 16.281 10 2.582 1 97.5 271 THR B N 1
ATOM 4573 C CA . THR B 1 271 ? 15.328 8.898 2.654 1 97.5 271 THR B CA 1
ATOM 4574 C C . THR B 1 271 ? 15.805 7.719 1.815 1 97.5 271 THR B C 1
ATOM 4576 O O . THR B 1 271 ? 15.75 6.57 2.262 1 97.5 271 THR B O 1
ATOM 4579 N N . LEU B 1 272 ? 16.312 8.008 0.585 1 96.12 272 LEU B N 1
ATOM 4580 C CA . LEU B 1 272 ? 16.828 6.973 -0.297 1 96.12 272 LEU B CA 1
ATOM 4581 C C . LEU B 1 272 ? 18.031 6.273 0.336 1 96.12 272 LEU B C 1
ATOM 4583 O O . LEU B 1 272 ? 18.156 5.051 0.258 1 96.12 272 LEU B O 1
ATOM 4587 N N . LEU B 1 273 ? 18.906 7.035 0.92 1 97.5 273 LEU B N 1
ATOM 4588 C CA . LEU B 1 273 ? 20.047 6.461 1.602 1 97.5 273 LEU B CA 1
ATOM 4589 C C . LEU B 1 273 ? 19.609 5.535 2.73 1 97.5 273 LEU B C 1
ATOM 4591 O O . LEU B 1 273 ? 20.188 4.465 2.924 1 97.5 273 LEU B O 1
ATOM 4595 N N . TYR B 1 274 ? 18.594 5.965 3.465 1 97.69 274 TYR B N 1
ATOM 4596 C CA . TYR B 1 274 ? 18.062 5.148 4.551 1 97.69 274 TYR B CA 1
ATOM 4597 C C . TYR B 1 274 ? 17.516 3.828 4.027 1 97.69 274 TYR B C 1
ATOM 4599 O O . TYR B 1 274 ? 17.75 2.771 4.621 1 97.69 274 TYR B O 1
ATOM 4607 N N . LEU B 1 275 ? 16.781 3.846 2.924 1 96.12 275 LEU B N 1
ATOM 4608 C CA . LEU B 1 275 ? 16.234 2.65 2.297 1 96.12 275 LEU B CA 1
ATOM 4609 C C . LEU B 1 275 ? 17.344 1.72 1.819 1 96.12 275 LEU B C 1
ATOM 4611 O O . LEU B 1 275 ? 17.219 0.497 1.92 1 96.12 275 LEU B O 1
ATOM 4615 N N . ARG B 1 276 ? 18.375 2.338 1.286 1 95.06 276 ARG B N 1
ATOM 4616 C CA . ARG B 1 276 ? 19.516 1.542 0.837 1 95.06 276 ARG B CA 1
ATOM 4617 C C . ARG B 1 276 ? 20.172 0.827 2.008 1 95.06 276 ARG B C 1
ATOM 4619 O O . ARG B 1 276 ? 20.562 -0.335 1.891 1 95.06 276 ARG B O 1
ATOM 4626 N N . GLU B 1 277 ? 20.281 1.507 3.084 1 96.31 277 GLU B N 1
ATOM 4627 C CA . GLU B 1 277 ? 20.953 0.979 4.262 1 96.31 277 GLU B CA 1
ATOM 4628 C C . GLU B 1 277 ? 20.109 -0.079 4.965 1 96.31 277 GLU B C 1
ATOM 4630 O O . GLU B 1 277 ? 20.641 -0.953 5.652 1 96.31 277 GLU B O 1
ATOM 4635 N N . HIS B 1 278 ? 18.797 0.001 4.84 1 95.75 278 HIS B N 1
ATOM 4636 C CA . HIS B 1 278 ? 17.891 -0.915 5.52 1 95.75 278 HIS B CA 1
ATOM 4637 C C . HIS B 1 278 ? 16.906 -1.545 4.539 1 95.75 278 HIS B C 1
ATOM 4639 O O . HIS B 1 278 ? 15.695 -1.31 4.629 1 95.75 278 HIS B O 1
ATOM 4645 N N . PRO B 1 279 ? 17.375 -2.41 3.697 1 91.19 279 PRO B N 1
ATOM 4646 C CA . PRO B 1 279 ? 16.5 -3.012 2.682 1 91.19 279 PRO B CA 1
ATOM 4647 C C . PRO B 1 279 ? 15.438 -3.926 3.281 1 91.19 279 PRO B C 1
ATOM 4649 O O . PRO B 1 279 ? 14.383 -4.141 2.67 1 91.19 279 PRO B O 1
ATOM 4652 N N . PHE B 1 280 ? 15.742 -4.535 4.469 1 91.06 280 PHE B N 1
ATOM 4653 C CA . PHE B 1 280 ? 14.812 -5.363 5.219 1 91.06 280 PHE B CA 1
ATOM 4654 C C . PHE B 1 280 ? 14.711 -4.887 6.664 1 91.06 280 PHE B C 1
ATOM 4656 O O . PHE B 1 280 ? 15.414 -5.395 7.539 1 91.06 280 PHE B O 1
ATOM 4663 N N . PRO B 1 281 ? 13.789 -3.965 6.934 1 93.19 281 PRO B N 1
ATOM 4664 C CA . PRO B 1 281 ? 13.727 -3.334 8.258 1 93.19 281 PRO B CA 1
ATOM 4665 C C . PRO B 1 281 ? 13.484 -4.34 9.375 1 93.19 281 PRO B C 1
ATOM 4667 O O . PRO B 1 281 ? 13.914 -4.121 10.516 1 93.19 281 PRO B O 1
ATOM 4670 N N . ASP B 1 282 ? 12.789 -5.43 9.078 1 88.62 282 ASP B N 1
ATOM 4671 C CA . ASP B 1 282 ? 12.523 -6.426 10.109 1 88.62 282 ASP B CA 1
ATOM 4672 C C . ASP B 1 282 ? 13.82 -7.047 10.625 1 88.62 282 ASP B C 1
ATOM 4674 O O . ASP B 1 282 ? 13.875 -7.543 11.75 1 88.62 282 ASP B O 1
ATOM 4678 N N . LYS B 1 283 ? 14.859 -7.016 9.836 1 89.12 283 LYS B N 1
ATOM 4679 C CA . LYS B 1 283 ? 16.141 -7.605 10.219 1 89.12 283 LYS B CA 1
ATOM 4680 C C . LYS B 1 283 ? 17.031 -6.578 10.906 1 89.12 283 LYS B C 1
ATOM 4682 O O . LYS B 1 283 ? 17.781 -6.914 11.828 1 89.12 283 LYS B O 1
ATOM 4687 N N . THR B 1 284 ? 16.969 -5.289 10.484 1 94.25 284 THR B N 1
ATOM 4688 C CA . THR B 1 284 ? 17.984 -4.328 10.898 1 94.25 284 THR B CA 1
ATOM 4689 C C . THR B 1 284 ? 17.375 -3.289 11.844 1 94.25 284 THR B C 1
ATOM 4691 O O . THR B 1 284 ? 18.062 -2.791 12.742 1 94.25 284 THR B O 1
ATOM 4694 N N . LEU B 1 285 ? 16.094 -2.973 11.703 1 96.06 285 LEU B N 1
ATOM 4695 C CA . LEU B 1 285 ? 15.484 -1.9 12.484 1 96.06 285 LEU B CA 1
ATOM 4696 C C . LEU B 1 285 ? 14.57 -2.465 13.57 1 96.06 285 LEU B C 1
ATOM 4698 O O . LEU B 1 285 ? 14.516 -1.934 14.68 1 96.06 285 LEU B O 1
ATOM 4702 N N . PHE B 1 286 ? 13.891 -3.527 13.195 1 95.12 286 PHE B N 1
ATOM 4703 C CA . PHE B 1 286 ? 12.914 -4.102 14.117 1 95.12 286 PHE B CA 1
ATOM 4704 C C . PHE B 1 286 ? 13.102 -5.609 14.227 1 95.12 286 PHE B C 1
ATOM 4706 O O . PHE B 1 286 ? 12.156 -6.375 14.031 1 95.12 286 PHE B O 1
ATOM 4713 N N . PRO B 1 287 ? 14.234 -6.078 14.633 1 90.19 287 PRO B N 1
ATOM 4714 C CA . PRO B 1 287 ? 14.492 -7.516 14.695 1 90.19 287 PRO B CA 1
ATOM 4715 C C . PRO B 1 287 ? 13.578 -8.234 15.688 1 90.19 287 PRO B C 1
ATOM 4717 O O . PRO B 1 287 ? 13.305 -9.43 15.516 1 90.19 287 PRO B O 1
ATOM 4720 N N . THR B 1 288 ? 13.117 -7.523 16.75 1 89.44 288 THR B N 1
ATOM 4721 C CA . THR B 1 288 ? 12.25 -8.125 17.766 1 89.44 288 THR B CA 1
ATOM 4722 C C . THR B 1 288 ? 10.781 -7.969 17.375 1 89.44 288 THR B C 1
ATOM 4724 O O . THR B 1 288 ? 9.898 -8.406 18.109 1 89.44 288 THR B O 1
ATOM 4727 N N . ARG B 1 289 ? 10.5 -7.23 16.281 1 88.62 289 ARG B N 1
ATOM 4728 C CA . ARG B 1 289 ? 9.156 -6.965 15.773 1 88.62 289 ARG B CA 1
ATOM 4729 C C . ARG B 1 289 ? 8.367 -6.086 16.734 1 88.62 289 ARG B C 1
ATOM 4731 O O . ARG B 1 289 ? 7.137 -6.141 16.781 1 88.62 289 ARG B O 1
ATOM 4738 N N . LYS B 1 290 ? 9.047 -5.34 17.594 1 93.31 290 LYS B N 1
ATOM 4739 C CA . LYS B 1 290 ? 8.438 -4.379 18.5 1 93.31 290 LYS B CA 1
ATOM 4740 C C . LYS B 1 290 ? 8.656 -2.945 18.031 1 93.31 290 LYS B C 1
ATOM 4742 O O . LYS B 1 290 ? 9.672 -2.643 17.406 1 93.31 290 LYS B O 1
ATOM 4747 N N . PRO B 1 291 ? 7.73 -2.09 18.375 1 96.06 291 PRO B N 1
ATOM 4748 C CA . PRO B 1 291 ? 7.895 -0.694 17.969 1 96.06 291 PRO B CA 1
ATOM 4749 C C . PRO B 1 291 ? 8.914 0.057 18.828 1 96.06 291 PRO B C 1
ATOM 4751 O O . PRO B 1 291 ? 9.297 -0.417 19.891 1 96.06 291 PRO B O 1
ATOM 4754 N N . ARG B 1 292 ? 9.398 1.151 18.312 1 96.75 292 ARG B N 1
ATOM 4755 C CA . ARG B 1 292 ? 10.125 2.135 19.109 1 96.75 292 ARG B CA 1
ATOM 4756 C C . ARG B 1 292 ? 9.156 3.082 19.812 1 96.75 292 ARG B C 1
ATOM 4758 O O . ARG B 1 292 ? 8.344 3.738 19.156 1 96.75 292 ARG B O 1
ATOM 4765 N N . LEU B 1 293 ? 9.25 3.133 21.078 1 97.75 293 LEU B N 1
ATOM 4766 C CA . LEU B 1 293 ? 8.336 3.951 21.859 1 97.75 293 LEU B CA 1
ATOM 4767 C C . LEU B 1 293 ? 9.047 5.188 22.406 1 97.75 293 LEU B C 1
ATOM 4769 O O . LEU B 1 293 ? 10.203 5.109 22.828 1 97.75 293 LEU B O 1
ATOM 4773 N N . TYR B 1 294 ? 8.383 6.289 22.359 1 98.31 294 TYR B N 1
ATOM 4774 C CA . TYR B 1 294 ? 8.906 7.547 22.891 1 98.31 294 TYR B CA 1
ATOM 4775 C C . TYR B 1 294 ? 7.906 8.203 23.828 1 98.31 294 TYR B C 1
ATOM 4777 O O . TYR B 1 294 ? 6.695 8.141 23.609 1 98.31 294 TYR B O 1
ATOM 4785 N N . LYS B 1 295 ? 8.398 8.828 24.797 1 98 295 LYS B N 1
ATOM 4786 C CA . LYS B 1 295 ? 7.617 9.664 25.703 1 98 295 LYS B CA 1
ATOM 4787 C C . LYS B 1 295 ? 8.266 11.031 25.891 1 98 295 LYS B C 1
ATOM 4789 O O . LYS B 1 295 ? 9.453 11.203 25.609 1 98 295 LYS B O 1
ATOM 4794 N N . LYS B 1 296 ? 7.414 12.016 26.266 1 98 296 LYS B N 1
ATOM 4795 C CA . LYS B 1 296 ? 7.973 13.336 26.562 1 98 296 LYS B CA 1
ATOM 4796 C C . LYS B 1 296 ? 8.688 13.336 27.922 1 98 296 LYS B C 1
ATOM 4798 O O . LYS B 1 296 ? 8.188 12.781 28.891 1 98 296 LYS B O 1
ATOM 4803 N N . ASN B 1 297 ? 9.906 13.875 27.906 1 96.31 297 ASN B N 1
ATOM 4804 C CA . ASN B 1 297 ? 10.602 14.047 29.172 1 96.31 297 ASN B CA 1
ATOM 4805 C C . ASN B 1 297 ? 10.188 15.336 29.875 1 96.31 297 ASN B C 1
ATOM 4807 O O . ASN B 1 297 ? 9.227 15.992 29.469 1 96.31 297 ASN B O 1
ATOM 4811 N N . ALA B 1 298 ? 10.844 15.703 30.891 1 95.19 298 ALA B N 1
ATOM 4812 C CA . ALA B 1 298 ? 10.461 16.844 31.703 1 95.19 298 ALA B CA 1
ATOM 4813 C C . ALA B 1 298 ? 10.539 18.141 30.922 1 95.19 298 ALA B C 1
ATOM 4815 O O . ALA B 1 298 ? 9.789 19.094 31.172 1 95.19 298 ALA B O 1
ATOM 4816 N N . GLU B 1 299 ? 11.383 18.141 29.891 1 94.94 299 GLU B N 1
ATOM 4817 C CA . GLU B 1 299 ? 11.562 19.344 29.062 1 94.94 299 GLU B CA 1
ATOM 4818 C C . GLU B 1 299 ? 10.555 19.375 27.922 1 94.94 299 GLU B C 1
ATOM 4820 O O . GLU B 1 299 ? 10.523 20.344 27.156 1 94.94 299 GLU B O 1
ATOM 4825 N N . GLY B 1 300 ? 9.758 18.406 27.812 1 95.19 300 GLY B N 1
ATOM 4826 C CA . GLY B 1 300 ? 8.734 18.359 26.781 1 95.19 300 GLY B CA 1
ATOM 4827 C C . GLY B 1 300 ? 9.242 17.812 25.453 1 95.19 300 GLY B C 1
ATOM 4828 O O . GLY B 1 300 ? 8.633 18.047 24.422 1 95.19 300 GLY B O 1
ATOM 4829 N N . LEU B 1 301 ? 10.422 17.094 25.562 1 97.31 301 LEU B N 1
ATOM 4830 C CA . LEU B 1 301 ? 11.031 16.531 24.359 1 97.31 301 LEU B CA 1
ATOM 4831 C C . LEU B 1 301 ? 10.859 15.016 24.312 1 97.31 301 LEU B C 1
ATOM 4833 O O . LEU B 1 301 ? 10.812 14.359 25.344 1 97.31 301 LEU B O 1
ATOM 4837 N N . TRP B 1 302 ? 10.766 14.484 23.078 1 97.94 302 TRP B N 1
ATOM 4838 C CA . TRP B 1 302 ? 10.625 13.039 22.938 1 97.94 302 TRP B CA 1
ATOM 4839 C C . TRP B 1 302 ? 11.891 12.32 23.391 1 97.94 302 TRP B C 1
ATOM 4841 O O . TRP B 1 302 ? 13 12.711 23.016 1 97.94 302 TRP B O 1
ATOM 4851 N N . GLU B 1 303 ? 11.688 11.312 24.188 1 97.31 303 GLU B N 1
ATOM 4852 C CA . GLU B 1 303 ? 12.758 10.422 24.609 1 97.31 303 GLU B CA 1
ATOM 4853 C C . GLU B 1 303 ? 12.367 8.961 24.453 1 97.31 303 GLU B C 1
ATOM 4855 O O . GLU B 1 303 ? 11.227 8.578 24.75 1 97.31 303 GLU B O 1
ATOM 4860 N N . ARG B 1 304 ? 13.367 8.133 24.016 1 96.5 304 ARG B N 1
ATOM 4861 C CA . ARG B 1 304 ? 13.109 6.711 23.797 1 96.5 304 ARG B CA 1
ATOM 4862 C C . ARG B 1 304 ? 12.898 5.984 25.125 1 96.5 304 ARG B C 1
ATOM 4864 O O . ARG B 1 304 ? 13.617 6.23 26.094 1 96.5 304 ARG B O 1
ATOM 4871 N N . VAL B 1 305 ? 11.805 5.109 25.125 1 93.75 305 VAL B N 1
ATOM 4872 C CA . VAL B 1 305 ? 11.57 4.352 26.344 1 93.75 305 VAL B CA 1
ATOM 4873 C C . VAL B 1 305 ? 11.664 2.855 26.062 1 93.75 305 VAL B C 1
ATOM 4875 O O . VAL B 1 305 ? 11.359 2.41 24.953 1 93.75 305 VAL B O 1
ATOM 4878 N N . SER B 1 306 ? 12.383 1.952 26.859 1 77.69 306 SER B N 1
ATOM 4879 C CA . SER B 1 306 ? 12.578 0.519 26.656 1 77.69 306 SER B CA 1
ATOM 4880 C C . SER B 1 306 ? 11.266 -0.244 26.844 1 77.69 306 SER B C 1
ATOM 4882 O O . SER B 1 306 ? 10.43 0.14 27.656 1 77.69 306 SER B O 1
ATOM 4884 N N . SER B 1 307 ? 10.836 -1.02 25.875 1 64.19 307 SER B N 1
ATOM 4885 C CA . SER B 1 307 ? 9.633 -1.851 25.906 1 64.19 307 SER B CA 1
ATOM 4886 C C . SER B 1 307 ? 9.586 -2.68 27.188 1 64.19 307 SER B C 1
ATOM 4888 O O . SER B 1 307 ? 8.508 -3.094 27.625 1 64.19 307 SER B O 1
ATOM 4890 N N . ASP B 1 308 ? 10.625 -3.201 27.766 1 55.5 308 ASP B N 1
ATOM 4891 C CA . ASP B 1 308 ? 10.633 -3.979 29.016 1 55.5 308 ASP B CA 1
ATOM 4892 C C . ASP B 1 308 ? 10.18 -3.129 30.188 1 55.5 308 ASP B C 1
ATOM 4894 O O . ASP B 1 308 ? 9.93 -3.654 31.281 1 55.5 308 ASP B O 1
ATOM 4898 N N . GLN B 1 309 ? 10.234 -2.043 30.172 1 43.47 309 GLN B N 1
ATOM 4899 C CA . GLN B 1 309 ? 9.914 -1.212 31.328 1 43.47 309 GLN B CA 1
ATOM 4900 C C . GLN B 1 309 ? 8.414 -0.917 31.406 1 43.47 309 GLN B C 1
ATOM 4902 O O . GLN B 1 309 ? 7.965 -0.18 32.281 1 43.47 309 GLN B O 1
ATOM 4907 N N . ILE B 1 310 ? 7.672 -1.394 30.516 1 38.12 310 ILE B N 1
ATOM 4908 C CA . ILE B 1 310 ? 6.242 -1.23 30.75 1 38.12 310 ILE B CA 1
ATOM 4909 C C . ILE B 1 310 ? 5.645 -2.549 31.234 1 38.12 310 ILE B C 1
ATOM 4911 O O . ILE B 1 310 ? 5.859 -3.598 30.625 1 38.12 310 ILE B O 1
#

Solvent-accessible surface area (backbone atoms only — not comparable to full-atom values): 32595 Å² total; per-residue (Å²): 115,17,31,28,41,86,94,41,68,70,61,51,89,50,56,67,68,56,51,40,68,75,36,54,66,42,53,55,51,19,52,56,55,62,69,47,71,67,40,76,44,64,53,62,22,48,46,55,38,51,77,41,22,25,40,46,43,34,48,80,43,86,56,47,47,31,42,32,37,58,85,32,48,57,22,34,38,41,36,41,31,31,69,51,58,34,11,34,27,45,32,28,44,74,53,77,51,47,57,62,49,52,51,52,52,52,48,52,33,47,70,58,33,80,77,60,89,52,67,51,39,37,32,33,40,37,20,6,14,67,48,94,79,44,56,12,52,50,37,51,42,47,49,45,41,43,49,32,66,38,88,56,62,33,34,52,74,42,57,25,37,14,75,58,15,42,39,78,55,97,92,35,63,31,51,66,50,41,18,38,32,32,32,35,72,80,62,50,70,46,44,24,45,58,92,50,60,65,78,63,51,50,61,58,46,28,45,42,75,66,58,53,73,69,43,71,37,45,41,52,92,77,51,28,41,45,49,58,56,58,78,49,58,63,58,74,42,42,70,59,57,73,68,45,51,65,65,54,46,33,63,37,75,38,96,48,54,91,54,54,62,90,58,47,51,62,51,52,51,51,19,43,51,47,36,65,75,42,36,46,25,48,71,75,76,19,66,85,66,50,52,50,36,28,33,58,47,96,79,28,39,81,39,82,50,69,76,83,77,108,118,18,31,29,42,85,95,42,66,69,62,53,87,50,56,68,68,55,50,41,68,75,35,54,65,42,52,55,51,19,52,56,56,64,68,47,73,67,40,78,44,63,52,60,23,48,44,55,39,52,76,41,23,27,40,47,42,35,47,79,41,86,56,47,45,31,39,32,36,58,86,34,47,57,21,34,37,40,36,41,31,31,69,49,55,34,10,34,29,44,31,29,44,73,53,75,52,48,58,62,50,52,50,51,53,52,48,53,33,45,69,57,36,77,77,54,91,52,68,50,39,36,32,32,41,39,20,7,14,66,49,94,78,42,55,11,52,50,37,50,41,47,50,46,40,44,48,32,64,37,89,56,62,33,35,49,74,41,55,25,38,14,74,59,16,42,40,77,55,98,91,36,63,33,51,66,48,42,20,38,32,34,32,34,69,79,63,50,72,46,44,24,44,58,91,51,60,65,79,63,51,50,61,57,47,28,44,41,76,66,61,54,73,70,44,72,37,44,42,53,91,76,53,29,42,43,48,58,56,60,78,50,59,63,59,73,43,43,68,60,57,72,68,45,53,65,64,54,46,33,63,40,76,40,96,49,52,91,54,54,62,88,60,46,52,62,51,50,52,51,20,42,53,48,37,64,75,43,36,48,25,47,72,74,75,18,65,84,66,50,52,51,37,27,32,58,47,98,79,28,37,83,37,83,49,70,77,84,78,105

Sequence (620 aa):
MPLGVGAGRPDPRRPLRDLVRAFPEVEEQAKQFRSQPAQAVGPKGLLYVQQREFAATTSKDGSVSILGSDDATTCHFVVLRHTGSGAICLTHCDGSDTEKEVLLITNAVKMLSPSTECGRLELHLVGGFCDDRRLSQHLTGQLLRAFDRLLDNVYLMTFCVTELNDRQENGRHLPYIYGIAANVKTGEIFHATFPDRGPDEDMRSARILAGAKMISIYDSKKEQLCIGPYYWMPFPHVDFWLEQSNQSILQNLSTSPLAEPPHFVAHIRATLLYLREHPFPDKTLFPTRKPRLYKKNAEGLWERVSSDQIMPLGVGAGRPDPRRPLRDLVRAFPEVEEQAKQFRSQPAQAVGPKGLLYVQQREFAATTSKDGSVSILGSDDATTCHFVVLRHTGSGAICLTHCDGSDTEKEVLLITNAVKMLSPSTECGRLELHLVGGFCDDRRLSQHLTGQLLRAFDRLLDNVYLMTFCVTELNDRQENGRHLPYIYGIAANVKTGEIFHATFPDRGPDEDMRSARILAGAKMISIYDSKKEQLCIGPYYWMPFPHVDFWLEQSNQSILQNLSTSPLAEPPHFVAHIRATLLYLREHPFPDKTLFPTRKPRLYKKNAEGLWERVSSDQI

pLDDT: mean 93.11, std 8.01, range [38.12, 98.94]

Nearest PDB structures (foldseek):
  6a0i-assembly2_B  TM=9.841E-01  e=2.631E-50  Homo sapiens
  6a0e-assembly2_B  TM=9.839E-01  e=1.323E-49  Homo sapiens
  6a0h-assembly2_B  TM=9.840E-01  e=1.784E-49  Homo sapiens
  6a0h-assembly1_A  TM=9.811E-01  e=3.770E-48  Homo sapiens
  2f9z-assembly2_D  TM=6.609E-01  e=4.597E-06  Thermotoga maritima MSB8

Secondary structure (DSSP, 8-state):
--EEBTTB---TTS-HHHHHHH-HHHHHHHHHHHHSPPEEP-STTEEE--TTEEEEE-TT-SS-SEEEE---SS-EEEEEEETTT--EEEEEE-SSSHHHHHHHHHHHHHHT-S-TTS--EEEEEEE----TT-HHHHHHHHHHHHHHTSSS-EEEEEEEEGGGGEEEETTEEEES-S-EEEETTT--EEEEE-S---TTHHHHHHHHHTTPPPEE-EETTTTEEEE-----PPPTTHHHHHHS-HHHHHHHH-SSGGGS-TTHHHHHHHHHHHHHH-S-HHHHT-TTS--EEEEE-TTS-EEEE-GGG-/--EEBTTB---TTS-HHHHHHH-HHHHHHHHHHHHSPPEEP-STTEEE--TTEEEEE-TT-SS-SEEEE---SS-EEEEEEETTT--EEEEEE-SSSHHHHHHHHHHHHHHT-TT-SS--EEEEEEE----TT-HHHHHHHHHHHHHHTSSS-EEEEEEEEGGGGEEEETTEEEES-S-EEEETTT--EEEEE-S---TTHHHHHHHHHTTPPPEE-EETTTTEEEE-----PPPTTHHHHHHS-HHHHHHHH-SSGGGS-TTHHHHHHHHHHHHHH-S-HHHHT-TTS--EEEEE-TTS-EEEE-GGG-

Foldseek 3Di:
DQEAEVVGDDDLVDAPVVVCVVPVVQLVQLVVQLPDDAAADEQFLEAFAEALEKAKAALPQPQHFKYKYFQFALWKWKWKAWPVGLIIMIHIYQQLCQLVVVVVRVVRSVVSVPPPPDTAIEMAIAGYEQFPVCSQSVSSSSNSVSSVPDPHRYYYDHDQTYHSQWDDDPNDIEGSAGMWMAGSNPRDIHGYDYPDRAPPLLVVVLLVLLPHHHDYQADRVVRKGWADPGFHAQDPPLVVLLPDDLLCCLVPVDPHSVHGDPCVSVSVNSSSVVSVVCRGCCVPPNVVRGTFMWHQDPSSHTDTDDPVVD/DQEAEVVGDDDLVDAPVVVCVVPVVQLVQLVVQLPDDAAADEQFLEAFAEALEKAKAALPFPQHFKYKYFQFALWKWKWKAWPQGLIIMIHIYQQLCQLVVVVVRVVRSVVSVPDRPDTAIEMAIAGYEQFPVCSQSVSSSSNSVSSVPDPHRYYYDHDQTYHSQWDDDPNDIEGSAGMWMAGSNPRDIHGYDYPDRAPPLLVVVLLVLLPHHHDYQADRVVQKGWADPGFHAQDPCLVVLLPDDLLCCLVPVDPHSVHGDPCVSVSVNSSSVVSVVCRGCCVPPNVVRGTFMWHQDPSSHTDTDDPVVD

InterPro domains:
  IPR026750 Protein N-terminal asparagine amidohydrolase [PF14736] (37-304)
  IPR026750 Protein N-terminal asparagine amidohydrolase [PTHR12498] (16-306)